Protein AF-0000000074169186 (afdb_homodimer)

Nearest PDB structures (foldseek):
  4e69-assembly1_B  TM=9.654E-01  e=2.247E-36  Oceanicola granulosus HTCC2516
  4eum-assembly1_B  TM=9.673E-01  e=2.626E-35  Oceanicola granulosus HTCC2516
  4ebu-assembly1_A-2  TM=9.643E-01  e=2.336E-35  Oceanicola granulosus HTCC2516
  4eum-assembly1_A  TM=9.643E-01  e=1.226E-32  Oceanicola granulosus HTCC2516
  3lhx-assembly1_A  TM=9.357E-01  e=3.066E-31  Shigella flexneri

Radius of gyration: 28.08 Å; Cα contacts (8 Å, |Δi|>4): 1380; chains: 2; bounding box: 49×81×64 Å

InterPro domains:
  IPR002173 Carbohydrate/purine kinase, PfkB, conserved site [PS00584] (250-263)
  IPR011611 Carbohydrate kinase PfkB [PF00294] (5-298)
  IPR029056 Ribokinase-like [G3DSA:3.40.1190.20] (4-302)
  IPR029056 Ribokinase-like [SSF53613] (4-297)
  IPR050306 PfkB Carbohydrate Kinase [PTHR43085] (6-300)

pLDDT: mean 95.96, std 4.96, range [65.12, 98.94]

Organism: Brucella melitensis biotype 1 (strain ATCC 23456 / CCUG 17765 / NCTC 10094 / 16M) (NCBI:txid224914)

Foldseek 3Di:
DEAEEFEAAWAWEWEDDDDPDTDTDIDDLSVLLLLLLCLLDDLPGAREYQFAAEPDPQSVVVCCVQVVSSYHHQLFYYDYPAHGKYKYWDDDDPDIDIDIGHLRHRRLCSQVDLVRVLRRQAPYQEYEYELNRQLSHDPVRNVSVVVSLQVRVVVNHAYEYEHPDDQVSHPHLVVSCVSSLSSLLSHQEYEYEVVRCCVRPVQPDLVSVVVVSVVSPHAWYWYHYVQAWIWTHHPNDIDTAGADAAPFDALAQLSSQLSSQLVSCVVVPHDNNVSNNLSRQLSRQCRNDPDNNDDSVSSNVRNVD/DEAEEFEAAWAWEWEDPPDPDTDTDIDDLSVLLLLLLCLLDDLPHAREYQFAAEPDPQSVVVCCVQVVSSYHHQLFYYDYPAHGKYKYWDDDDPDIDIDIGHLRHRRLCSQVDLVRVLRRQAPYQEYEYELNRQLSHPPVRNVSVVVSLQVRVVVNHAYEYEHPDDQVSHPHLVVSCVSSLSSLLSHQEYEYEVVRCCVRPVQPDLVSVVVVSVVSPHAWYWYHYVQAWIWTHHPNDTDTAGADAAPFDALAQLSSQLSSQLVSCVVVPDDNNVSNNLSRQLSRQCRNDPDNNDDSVSSNVRNVD

Structure (mmCIF, N/CA/C/O backbone):
data_AF-0000000074169186-model_v1
#
loop_
_entity.id
_entity.type
_entity.pdbx_description
1 polymer 2-dehydro-3-deoxygluconokinase
#
loop_
_atom_site.group_PDB
_atom_site.id
_atom_site.type_symbol
_atom_site.label_atom_id
_atom_site.label_alt_id
_atom_site.label_comp_id
_atom_site.label_asym_id
_atom_site.label_entity_id
_atom_site.label_seq_id
_atom_site.pdbx_PDB_ins_code
_atom_site.Cartn_x
_atom_site.Cartn_y
_atom_site.Cartn_z
_atom_site.occupancy
_atom_site.B_iso_or_equiv
_atom_site.auth_seq_id
_atom_site.auth_comp_id
_atom_site.auth_asym_id
_atom_site.auth_atom_id
_atom_site.pdbx_PDB_model_num
ATOM 1 N N . MET A 1 1 ? -15.148 -33.938 -8.234 1 65.19 1 MET A N 1
ATOM 2 C CA . MET A 1 1 ? -14.539 -32.656 -7.961 1 65.19 1 MET A CA 1
ATOM 3 C C . MET A 1 1 ? -13.242 -32.469 -8.742 1 65.19 1 MET A C 1
ATOM 5 O O . MET A 1 1 ? -12.344 -33.312 -8.648 1 65.19 1 MET A O 1
ATOM 9 N N . GLY A 1 2 ? -12.547 -32.312 -9.508 1 91.75 2 GLY A N 1
ATOM 10 C CA . GLY A 1 2 ? -11.43 -32.156 -10.414 1 91.75 2 GLY A CA 1
ATOM 11 C C . GLY A 1 2 ? -11.016 -30.703 -10.602 1 91.75 2 GLY A C 1
ATOM 12 O O . GLY A 1 2 ? -11.523 -29.828 -9.906 1 91.75 2 GLY A O 1
ATOM 13 N N . GLY A 1 3 ? -10.008 -30.547 -11.305 1 98.06 3 GLY A N 1
ATOM 14 C CA . GLY A 1 3 ? -9.617 -29.188 -11.648 1 98.06 3 GLY A CA 1
ATOM 15 C C . GLY A 1 3 ? -8.234 -28.812 -11.141 1 98.06 3 GLY A C 1
ATOM 16 O O . GLY A 1 3 ? -7.469 -29.688 -10.727 1 98.06 3 GLY A O 1
ATOM 17 N N . PHE A 1 4 ? -7.973 -27.547 -11.359 1 98.81 4 PHE A N 1
ATOM 18 C CA . PHE A 1 4 ? -6.691 -26.938 -11.016 1 98.81 4 PHE A CA 1
ATOM 19 C C . PHE A 1 4 ? -6.867 -25.844 -9.969 1 98.81 4 PHE A C 1
ATOM 21 O O . PHE A 1 4 ? -7.805 -25.062 -10.039 1 98.81 4 PHE A O 1
ATOM 28 N N . ALA A 1 5 ? -6.055 -25.859 -8.93 1 98.88 5 ALA A N 1
ATOM 29 C CA . ALA A 1 5 ? -6.047 -24.797 -7.93 1 98.88 5 ALA A CA 1
ATOM 30 C C . ALA A 1 5 ? -4.676 -24.125 -7.848 1 98.88 5 ALA A C 1
ATOM 32 O O . ALA A 1 5 ? -3.656 -24.812 -7.707 1 98.88 5 ALA A O 1
ATOM 33 N N . SER A 1 6 ? -4.641 -22.875 -8.055 1 98.94 6 SER A N 1
ATOM 34 C CA . SER A 1 6 ? -3.455 -22.062 -7.824 1 98.94 6 SER A CA 1
ATOM 35 C C . SER A 1 6 ? -3.592 -21.219 -6.555 1 98.94 6 SER A C 1
ATOM 37 O O . SER A 1 6 ? -4.617 -20.578 -6.34 1 98.94 6 SER A O 1
ATOM 39 N N . ILE A 1 7 ? -2.568 -21.219 -5.66 1 98.94 7 ILE A N 1
ATOM 40 C CA . ILE A 1 7 ? -2.695 -20.625 -4.336 1 98.94 7 ILE A CA 1
ATOM 41 C C . ILE A 1 7 ? -1.699 -19.484 -4.188 1 98.94 7 ILE A C 1
ATOM 43 O O . ILE A 1 7 ? -0.496 -19.672 -4.387 1 98.94 7 ILE A O 1
ATOM 47 N N . GLY A 1 8 ? -2.184 -18.328 -3.82 1 98.81 8 GLY A N 1
ATOM 48 C CA . GLY A 1 8 ? -1.231 -17.266 -3.555 1 98.81 8 GLY A CA 1
ATOM 49 C C . GLY A 1 8 ? -1.876 -15.891 -3.48 1 98.81 8 GLY A C 1
ATOM 50 O O . GLY A 1 8 ? -2.979 -15.75 -2.951 1 98.81 8 GLY A O 1
ATOM 51 N N . GLU A 1 9 ? -1.141 -14.875 -3.871 1 98.62 9 GLU A N 1
ATOM 52 C CA . GLU A 1 9 ? -1.568 -13.492 -3.707 1 98.62 9 GLU A CA 1
ATOM 53 C C . GLU A 1 9 ? -1.844 -12.836 -5.055 1 98.62 9 GLU A C 1
ATOM 55 O O . GLU A 1 9 ? -0.965 -12.781 -5.918 1 98.62 9 GLU A O 1
ATOM 60 N N . CYS A 1 10 ? -3.055 -12.398 -5.258 1 98.38 10 CYS A N 1
ATOM 61 C CA . CYS A 1 10 ? -3.408 -11.461 -6.312 1 98.38 10 CYS A CA 1
ATOM 62 C C . CYS A 1 10 ? -3.236 -10.023 -5.84 1 98.38 10 CYS A C 1
ATOM 64 O O . CYS A 1 10 ? -3.926 -9.578 -4.918 1 98.38 10 CYS A O 1
ATOM 66 N N . MET A 1 11 ? -2.393 -9.312 -6.426 1 98.38 11 MET A N 1
ATOM 67 C CA . MET A 1 11 ? -2.107 -7.957 -5.965 1 98.38 11 MET A CA 1
ATOM 68 C C . MET A 1 11 ? -2.652 -6.926 -6.945 1 98.38 11 MET A C 1
ATOM 70 O O . MET A 1 11 ? -2.898 -7.238 -8.109 1 98.38 11 MET A O 1
ATOM 74 N N . ILE A 1 12 ? -2.855 -5.723 -6.426 1 97.81 12 ILE A N 1
ATOM 75 C CA . ILE A 1 12 ? -3.041 -4.551 -7.277 1 97.81 12 ILE A CA 1
ATOM 76 C C . ILE A 1 12 ? -1.704 -4.148 -7.898 1 97.81 12 ILE A C 1
ATOM 78 O O . ILE A 1 12 ? -0.689 -4.066 -7.203 1 97.81 12 ILE A O 1
ATOM 82 N N . GLU A 1 13 ? -1.695 -4.027 -9.133 1 96.88 13 GLU A N 1
ATOM 83 C CA . GLU A 1 13 ? -0.505 -3.594 -9.852 1 96.88 13 GLU A CA 1
ATOM 84 C C . GLU A 1 13 ? -0.669 -2.172 -10.383 1 96.88 13 GLU A C 1
ATOM 86 O O . GLU A 1 13 ? -1.651 -1.866 -11.062 1 96.88 13 GLU A O 1
ATOM 91 N N . LEU A 1 14 ? 0.197 -1.297 -10.023 1 95.69 14 LEU A N 1
ATOM 92 C CA . LEU A 1 14 ? 0.28 0.038 -10.602 1 95.69 14 LEU A CA 1
ATOM 93 C C . LEU A 1 14 ? 1.428 0.123 -11.602 1 95.69 14 LEU A C 1
ATOM 95 O O . LEU A 1 14 ? 2.592 -0.049 -11.234 1 95.69 14 LEU A O 1
ATOM 99 N N . SER A 1 15 ? 1.073 0.377 -12.914 1 92.5 15 SER A N 1
ATOM 100 C CA . SER A 1 15 ? 2.076 0.435 -13.969 1 92.5 15 SER A CA 1
ATOM 101 C C . SER A 1 15 ? 1.81 1.597 -14.922 1 92.5 15 SER A C 1
ATOM 103 O O . SER A 1 15 ? 0.825 2.32 -14.766 1 92.5 15 SER A O 1
ATOM 105 N N . GLY A 1 16 ? 2.711 1.783 -16.016 1 78.88 16 GLY A N 1
ATOM 106 C CA . GLY A 1 16 ? 2.512 2.709 -17.125 1 78.88 16 GLY A CA 1
ATOM 107 C C . GLY A 1 16 ? 2.686 4.16 -16.719 1 78.88 16 GLY A C 1
ATOM 108 O O . GLY A 1 16 ? 2.01 5.043 -17.25 1 78.88 16 GLY A O 1
ATOM 109 N N . ASN A 1 17 ? 3.58 4.449 -15.883 1 67.12 17 ASN A N 1
ATOM 110 C CA . ASN A 1 17 ? 3.701 5.809 -15.367 1 67.12 17 ASN A CA 1
ATOM 111 C C . ASN A 1 17 ? 4.113 6.789 -16.453 1 67.12 17 ASN A C 1
ATOM 113 O O . ASN A 1 17 ? 5.203 6.672 -17.031 1 67.12 17 ASN A O 1
ATOM 117 N N . GLU A 1 18 ? 3.221 7.398 -17 1 76.44 18 GLU A N 1
ATOM 118 C CA . GLU A 1 18 ? 3.447 8.602 -17.781 1 76.44 18 GLU A CA 1
ATOM 119 C C . GLU A 1 18 ? 3.088 9.859 -16.984 1 76.44 18 GLU A C 1
ATOM 121 O O . GLU A 1 18 ? 1.909 10.188 -16.844 1 76.44 18 GLU A O 1
ATOM 126 N N . GLY A 1 19 ? 4.129 10.438 -16.406 1 82.69 19 GLY A N 1
ATOM 127 C CA . GLY A 1 19 ? 3.838 11.539 -15.508 1 82.69 19 GLY A CA 1
ATOM 128 C C . GLY A 1 19 ? 3.129 11.102 -14.242 1 82.69 19 GLY A C 1
ATOM 129 O O . GLY A 1 19 ? 3.602 10.211 -13.539 1 82.69 19 GLY A O 1
ATOM 130 N N . ASP A 1 20 ? 1.901 11.68 -14.047 1 89.81 20 ASP A N 1
ATOM 131 C CA . ASP A 1 20 ? 1.153 11.359 -12.836 1 89.81 20 ASP A CA 1
ATOM 132 C C . ASP A 1 20 ? 0.079 10.312 -13.109 1 89.81 20 ASP A C 1
ATOM 134 O O . ASP A 1 20 ? -0.679 9.938 -12.211 1 89.81 20 ASP A O 1
ATOM 138 N N . GLN A 1 21 ? 0.059 9.797 -14.328 1 91.94 21 GLN A N 1
ATOM 139 C CA . GLN A 1 21 ? -0.974 8.836 -14.695 1 91.94 21 GLN A CA 1
ATOM 140 C C . GLN A 1 21 ? -0.466 7.402 -14.562 1 91.94 21 GLN A C 1
ATOM 142 O O . GLN A 1 21 ? 0.639 7.082 -15.008 1 91.94 21 GLN A O 1
ATOM 147 N N . TRP A 1 22 ? -1.264 6.609 -13.938 1 93.94 22 TRP A N 1
ATOM 148 C CA . TRP A 1 22 ? -0.924 5.211 -13.695 1 93.94 22 TRP A CA 1
ATOM 149 C C . TRP A 1 22 ? -2.068 4.293 -14.109 1 93.94 22 TRP A C 1
ATOM 151 O O . TRP A 1 22 ? -3.234 4.691 -14.078 1 93.94 22 TRP A O 1
ATOM 161 N N . ARG A 1 23 ? -1.686 3.152 -14.516 1 93.44 23 ARG A N 1
ATOM 162 C CA . ARG A 1 23 ? -2.67 2.123 -14.828 1 93.44 23 ARG A CA 1
ATOM 163 C C . ARG A 1 23 ? -2.766 1.094 -13.711 1 93.44 23 ARG A C 1
ATOM 165 O O . ARG A 1 23 ? -1.745 0.609 -13.219 1 93.44 23 ARG A O 1
ATOM 172 N N . MET A 1 24 ? -3.984 0.845 -13.32 1 95 24 MET A N 1
ATOM 173 C CA . MET A 1 24 ? -4.211 -0.135 -12.258 1 95 24 MET A CA 1
ATOM 174 C C . MET A 1 24 ? -4.75 -1.44 -12.836 1 95 24 MET A C 1
ATOM 176 O O . MET A 1 24 ? -5.656 -1.43 -13.672 1 95 24 MET A O 1
ATOM 180 N N . GLY A 1 25 ? -4.105 -2.516 -12.477 1 95.25 25 GLY A N 1
ATOM 181 C CA . GLY A 1 25 ? -4.535 -3.863 -12.812 1 95.25 25 GLY A CA 1
ATOM 182 C C . GLY A 1 25 ? -4.27 -4.867 -11.703 1 95.25 25 GLY A C 1
ATOM 183 O O . GLY A 1 25 ? -4.105 -4.492 -10.539 1 95.25 25 GLY A O 1
ATOM 184 N N . PHE A 1 26 ? -4.402 -6.094 -12.039 1 97.44 26 PHE A N 1
ATOM 185 C CA . PHE A 1 26 ? -4.145 -7.168 -11.086 1 97.44 26 PHE A CA 1
ATOM 186 C C . PHE A 1 26 ? -3.057 -8.102 -11.602 1 97.44 26 PHE A C 1
ATOM 188 O O . PHE A 1 26 ? -2.984 -8.375 -12.805 1 97.44 26 PHE A O 1
ATOM 195 N N . ALA A 1 27 ? -2.227 -8.523 -10.727 1 96.38 27 ALA A N 1
ATOM 196 C CA . ALA A 1 27 ? -1.164 -9.461 -11.086 1 96.38 27 ALA A CA 1
ATOM 197 C C . ALA A 1 27 ? -0.656 -10.211 -9.852 1 96.38 27 ALA A C 1
ATOM 199 O O . ALA A 1 27 ? -1.083 -9.93 -8.734 1 96.38 27 ALA A O 1
ATOM 200 N N . GLY A 1 28 ? 0.253 -11.07 -10.039 1 97.69 28 GLY A N 1
ATOM 201 C CA . GLY A 1 28 ? 0.869 -11.961 -9.07 1 97.69 28 GLY A CA 1
ATOM 202 C C . GLY A 1 28 ? 1.384 -13.25 -9.688 1 97.69 28 GLY A C 1
ATOM 203 O O . GLY A 1 28 ? 0.782 -13.781 -10.625 1 97.69 28 GLY A O 1
ATOM 204 N N . ASP A 1 29 ? 2.385 -13.758 -9.039 1 98.12 29 ASP A N 1
ATOM 205 C CA . ASP A 1 29 ? 3.049 -14.891 -9.672 1 98.12 29 ASP A CA 1
ATOM 206 C C . ASP A 1 29 ? 2.08 -16.062 -9.859 1 98.12 29 ASP A C 1
ATOM 208 O O . ASP A 1 29 ? 1.93 -16.578 -10.969 1 98.12 29 ASP A O 1
ATOM 212 N N . THR A 1 30 ? 1.371 -16.438 -8.812 1 98.81 30 THR A N 1
ATOM 213 C CA . THR A 1 30 ? 0.495 -17.609 -8.891 1 98.81 30 THR A CA 1
ATOM 214 C C . THR A 1 30 ? -0.783 -17.266 -9.656 1 98.81 30 THR A C 1
ATOM 216 O O . THR A 1 30 ? -1.363 -18.141 -10.312 1 98.81 30 THR A O 1
ATOM 219 N N . LEU A 1 31 ? -1.226 -16.016 -9.586 1 98.81 31 LEU A N 1
ATOM 220 C CA . LEU A 1 31 ? -2.348 -15.594 -10.414 1 98.81 31 LEU A CA 1
ATOM 221 C C . LEU A 1 31 ? -1.993 -15.68 -11.898 1 98.81 31 LEU A C 1
ATOM 223 O O . LEU A 1 31 ? -2.799 -16.156 -12.703 1 98.81 31 LEU A O 1
ATOM 227 N N . ASN A 1 32 ? -0.82 -15.164 -12.227 1 98.62 32 ASN A N 1
ATOM 228 C CA . ASN A 1 32 ? -0.369 -15.227 -13.617 1 98.62 32 ASN A CA 1
ATOM 229 C C . ASN A 1 32 ? -0.354 -16.672 -14.133 1 98.62 32 ASN A C 1
ATOM 231 O O . ASN A 1 32 ? -0.762 -16.922 -15.266 1 98.62 32 ASN A O 1
ATOM 235 N N . THR A 1 33 ? 0.149 -17.578 -13.297 1 98.88 33 THR A N 1
ATOM 236 C CA . THR A 1 33 ? 0.147 -18.984 -13.68 1 98.88 33 THR A CA 1
ATOM 237 C C . THR A 1 33 ? -1.278 -19.484 -13.891 1 98.88 33 THR A C 1
ATOM 239 O O . THR A 1 33 ? -1.561 -20.172 -14.883 1 98.88 33 THR A O 1
ATOM 242 N N . ALA A 1 34 ? -2.191 -19.125 -12.984 1 98.88 34 ALA A N 1
ATOM 243 C CA . ALA A 1 34 ? -3.594 -19.516 -13.125 1 98.88 34 ALA A CA 1
ATOM 244 C C . ALA A 1 34 ? -4.195 -18.969 -14.406 1 98.88 34 ALA A C 1
ATOM 246 O O . ALA A 1 34 ? -5.023 -19.609 -15.047 1 98.88 34 ALA A O 1
ATOM 247 N N . TRP A 1 35 ? -3.828 -17.75 -14.773 1 98.81 35 TRP A N 1
ATOM 248 C CA . TRP A 1 35 ? -4.281 -17.094 -16 1 98.81 35 TRP A CA 1
ATOM 249 C C . TRP A 1 35 ? -3.967 -17.938 -17.219 1 98.81 35 TRP A C 1
ATOM 251 O O . TRP A 1 35 ? -4.832 -18.156 -18.078 1 98.81 35 TRP A O 1
ATOM 261 N N . TYR A 1 36 ? -2.779 -18.438 -17.281 1 98.75 36 TYR A N 1
ATOM 262 C CA . TYR A 1 36 ? -2.361 -19.219 -18.438 1 98.75 36 TYR A CA 1
ATOM 263 C C . TYR A 1 36 ? -2.914 -20.641 -18.375 1 98.75 36 TYR A C 1
ATOM 265 O O . TYR A 1 36 ? -3.219 -21.234 -19.422 1 98.75 36 TYR A O 1
ATOM 273 N N . MET A 1 37 ? -3.084 -21.219 -17.172 1 98.69 37 MET A N 1
ATOM 274 C CA . MET A 1 37 ? -3.816 -22.469 -17.047 1 98.69 37 MET A CA 1
ATOM 275 C C . MET A 1 37 ? -5.23 -22.328 -17.609 1 98.69 37 MET A C 1
ATOM 277 O O . MET A 1 37 ? -5.695 -23.203 -18.344 1 98.69 37 MET A O 1
ATOM 281 N N . ARG A 1 38 ? -5.836 -21.234 -17.203 1 98.69 38 ARG A N 1
ATOM 282 C CA . ARG A 1 38 ? -7.184 -20.969 -17.703 1 98.69 38 ARG A CA 1
ATOM 283 C C . ARG A 1 38 ? -7.188 -20.859 -19.234 1 98.69 38 ARG A C 1
ATOM 285 O O . ARG A 1 38 ? -8.062 -21.406 -19.891 1 98.69 38 ARG A O 1
ATOM 292 N N . ALA A 1 39 ? -6.219 -20.172 -19.75 1 98.38 39 ALA A N 1
ATOM 293 C CA . ALA A 1 39 ? -6.113 -19.969 -21.203 1 98.38 39 ALA A CA 1
ATOM 294 C C . ALA A 1 39 ? -5.969 -21.297 -21.938 1 98.38 39 ALA A C 1
ATOM 296 O O . ALA A 1 39 ? -6.449 -21.453 -23.062 1 98.38 39 ALA A O 1
ATOM 297 N N . LEU A 1 40 ? -5.34 -22.312 -21.297 1 98.38 40 LEU A N 1
ATOM 298 C CA . LEU A 1 40 ? -4.82 -23.438 -22.062 1 98.38 40 LEU A CA 1
ATOM 299 C C . LEU A 1 40 ? -5.559 -24.719 -21.719 1 98.38 40 LEU A C 1
ATOM 301 O O . LEU A 1 40 ? -5.191 -25.797 -22.188 1 98.38 40 LEU A O 1
ATOM 305 N N . THR A 1 41 ? -6.527 -24.594 -20.875 1 97.19 41 THR A N 1
ATOM 306 C CA . THR A 1 41 ? -7.395 -25.719 -20.562 1 97.19 41 THR A CA 1
ATOM 307 C C . THR A 1 41 ? -8.812 -25.484 -21.078 1 97.19 41 THR A C 1
ATOM 309 O O . THR A 1 41 ? -9.172 -24.344 -21.391 1 97.19 41 THR A O 1
ATOM 312 N N . ASP A 1 42 ? -9.547 -26.562 -21.172 1 95.25 42 ASP A N 1
ATOM 313 C CA . ASP A 1 42 ? -10.938 -26.453 -21.594 1 95.25 42 ASP A CA 1
ATOM 314 C C . ASP A 1 42 ? -11.727 -25.547 -20.656 1 95.25 42 ASP A C 1
ATOM 316 O O . ASP A 1 42 ? -11.523 -25.562 -19.453 1 95.25 42 ASP A O 1
ATOM 320 N N . LYS A 1 43 ? -12.656 -24.828 -21.234 1 93.94 43 LYS A N 1
ATOM 321 C CA . LYS A 1 43 ? -13.461 -23.891 -20.469 1 93.94 43 LYS A CA 1
ATOM 322 C C . LYS A 1 43 ? -14.211 -24.594 -19.328 1 93.94 43 LYS A C 1
ATOM 324 O O . LYS A 1 43 ? -14.492 -23.984 -18.297 1 93.94 43 LYS A O 1
ATOM 329 N N . SER A 1 44 ? -14.531 -25.875 -19.578 1 95.94 44 SER A N 1
ATOM 330 C CA . SER A 1 44 ? -15.305 -26.625 -18.594 1 95.94 44 SER A CA 1
ATOM 331 C C . SER A 1 44 ? -14.414 -27.141 -17.469 1 95.94 44 SER A C 1
ATOM 333 O O . SER A 1 44 ? -14.906 -27.562 -16.422 1 95.94 44 SER A O 1
ATOM 335 N N . TYR A 1 45 ? -13.094 -27.203 -17.75 1 97.62 45 TYR A N 1
ATOM 336 C CA . TYR A 1 45 ? -12.156 -27.641 -16.719 1 97.62 45 TYR A CA 1
ATOM 337 C C . TYR A 1 45 ? -12.023 -26.578 -15.625 1 97.62 45 TYR A C 1
ATOM 339 O O . TYR A 1 45 ? -11.633 -25.453 -15.906 1 97.62 45 TYR A O 1
ATOM 347 N N . PRO A 1 46 ? -12.328 -26.875 -14.336 1 98.19 46 PRO A N 1
ATOM 348 C CA . PRO A 1 46 ? -12.281 -25.859 -13.289 1 98.19 46 PRO A CA 1
ATOM 349 C C . PRO A 1 46 ? -10.859 -25.359 -13 1 98.19 46 PRO A C 1
ATOM 351 O O . PRO A 1 46 ? -9.953 -26.172 -12.789 1 98.19 46 PRO A O 1
ATOM 354 N N . VAL A 1 47 ? -10.656 -24.094 -13.133 1 98.81 47 VAL A N 1
ATOM 355 C CA . VAL A 1 47 ? -9.453 -23.391 -12.672 1 98.81 47 VAL A CA 1
ATOM 356 C C . VAL A 1 47 ? -9.812 -22.438 -11.539 1 98.81 47 VAL A C 1
ATOM 358 O O . VAL A 1 47 ? -10.586 -21.5 -11.734 1 98.81 47 VAL A O 1
ATOM 361 N N . GLU A 1 48 ? -9.273 -22.688 -10.375 1 98.69 48 GLU A N 1
ATOM 362 C CA . GLU A 1 48 ? -9.609 -21.922 -9.172 1 98.69 48 GLU A CA 1
ATOM 363 C C . GLU A 1 48 ? -8.391 -21.203 -8.617 1 98.69 48 GLU A C 1
ATOM 365 O O . GLU A 1 48 ? -7.277 -21.734 -8.641 1 98.69 48 GLU A O 1
ATOM 370 N N . TYR A 1 49 ? -8.633 -20 -8.18 1 98.88 49 TYR A N 1
ATOM 371 C CA . TYR A 1 49 ? -7.609 -19.25 -7.465 1 98.88 49 TYR A CA 1
ATOM 372 C C . TYR A 1 49 ? -7.926 -19.188 -5.977 1 98.88 49 TYR A C 1
ATOM 374 O O . TYR A 1 49 ? -9 -18.719 -5.586 1 98.88 49 TYR A O 1
ATOM 382 N N . VAL A 1 50 ? -7.039 -19.719 -5.145 1 98.88 50 VAL A N 1
ATOM 383 C CA . VAL A 1 50 ? -7.219 -19.797 -3.697 1 98.88 50 VAL A CA 1
ATOM 384 C C . VAL A 1 50 ? -6.375 -18.734 -3.016 1 98.88 50 VAL A C 1
ATOM 386 O O . VAL A 1 50 ? -5.148 -18.719 -3.145 1 98.88 50 VAL A O 1
ATOM 389 N N . THR A 1 51 ? -6.996 -17.844 -2.318 1 98.81 51 THR A N 1
ATOM 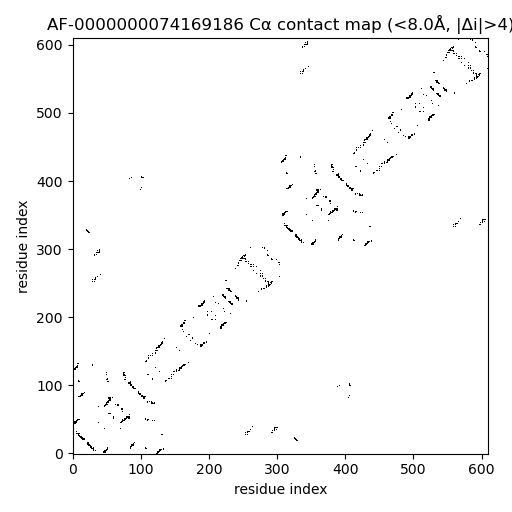390 C CA . THR A 1 51 ? -6.379 -16.703 -1.658 1 98.81 51 THR A CA 1
ATOM 391 C C . THR A 1 51 ? -7.234 -16.219 -0.49 1 98.81 51 THR A C 1
ATOM 393 O O . THR A 1 51 ? -7.789 -17.031 0.255 1 98.81 51 THR A O 1
ATOM 396 N N . ALA A 1 52 ? -7.172 -15.008 -0.116 1 98.81 52 ALA A N 1
ATOM 397 C CA . ALA A 1 52 ? -8.078 -14.297 0.781 1 98.81 52 ALA A CA 1
ATOM 398 C C . ALA A 1 52 ? -8.359 -12.883 0.275 1 98.81 52 ALA A C 1
ATOM 400 O O . ALA A 1 52 ? -7.523 -12.281 -0.4 1 98.81 52 ALA A O 1
ATOM 401 N N . PHE A 1 53 ? -9.562 -12.461 0.518 1 98.56 53 PHE A N 1
ATOM 402 C CA . PHE A 1 53 ? -10 -11.141 0.088 1 98.56 53 PHE A CA 1
ATOM 403 C C . PHE A 1 53 ? -10.445 -10.305 1.28 1 98.56 53 PHE A C 1
ATOM 405 O O . PHE A 1 53 ? -10.711 -10.844 2.357 1 98.56 53 PHE A O 1
ATOM 412 N N . GLY A 1 54 ? -10.406 -8.984 1.107 1 97.19 54 GLY A N 1
ATOM 413 C CA . GLY A 1 54 ? -11.086 -8.102 2.039 1 97.19 54 GLY A CA 1
ATOM 414 C C . GLY A 1 54 ? -12.516 -7.812 1.647 1 97.19 54 GLY A C 1
ATOM 415 O O . GLY A 1 54 ? -13.055 -8.422 0.719 1 97.19 54 GLY A O 1
ATOM 416 N N . GLU A 1 55 ? -13.148 -6.914 2.412 1 94.75 55 GLU A N 1
ATOM 417 C CA . GLU A 1 55 ? -14.516 -6.5 2.127 1 94.75 55 GLU A CA 1
ATOM 418 C C . GLU A 1 55 ? -14.547 -5.203 1.322 1 94.75 55 GLU A C 1
ATOM 420 O O . GLU A 1 55 ? -15.617 -4.742 0.917 1 94.75 55 GLU A O 1
ATOM 425 N N . ASP A 1 56 ? -13.406 -4.707 1.02 1 93.19 56 ASP A N 1
ATOM 426 C CA . ASP A 1 56 ? -13.305 -3.4 0.375 1 93.19 56 ASP A CA 1
ATOM 427 C C . ASP A 1 56 ? -13.578 -3.508 -1.125 1 93.19 56 ASP A C 1
ATOM 429 O O . ASP A 1 56 ? -13.711 -4.609 -1.66 1 93.19 56 ASP A O 1
ATOM 433 N N . SER A 1 57 ? -13.609 -2.357 -1.775 1 92.69 57 SER A N 1
ATOM 434 C CA . SER A 1 57 ? -13.961 -2.277 -3.189 1 92.69 57 SER A CA 1
ATOM 435 C C . SER A 1 57 ? -12.891 -2.934 -4.059 1 92.69 57 SER A C 1
ATOM 437 O O . SER A 1 57 ? -13.203 -3.523 -5.098 1 92.69 57 SER A O 1
ATOM 439 N N . PHE A 1 58 ? -11.609 -2.814 -3.688 1 95.69 58 PHE A N 1
ATOM 440 C CA . PHE A 1 58 ? -10.547 -3.426 -4.473 1 95.69 58 PHE A CA 1
ATOM 441 C C . PHE A 1 58 ? -10.641 -4.945 -4.426 1 95.69 58 PHE A C 1
ATOM 443 O O . PHE A 1 58 ? -10.367 -5.621 -5.422 1 95.69 58 PHE A O 1
ATOM 450 N N . SER A 1 59 ? -10.953 -5.469 -3.283 1 97.38 59 SER A N 1
ATOM 451 C CA . SER A 1 59 ? -11.188 -6.902 -3.15 1 97.38 59 SER A CA 1
ATOM 452 C C . SER A 1 59 ? -12.344 -7.355 -4.031 1 97.38 59 SER A C 1
ATOM 454 O O . SER A 1 59 ? -12.273 -8.414 -4.664 1 97.38 59 SER A O 1
ATOM 456 N N . GLN A 1 60 ? -13.383 -6.566 -4.027 1 95.75 60 GLN A N 1
ATOM 457 C CA . GLN A 1 60 ? -14.508 -6.883 -4.891 1 95.75 60 GLN A CA 1
ATOM 458 C C . GLN A 1 60 ? -14.102 -6.867 -6.363 1 95.75 60 GLN A C 1
ATOM 460 O O . GLN A 1 60 ? -14.492 -7.742 -7.133 1 95.75 60 GLN A O 1
ATOM 465 N N . LYS A 1 61 ? -13.367 -5.875 -6.742 1 95.38 61 LYS A N 1
ATOM 466 C CA . LYS A 1 61 ? -12.875 -5.785 -8.117 1 95.38 61 LYS A CA 1
ATOM 467 C C . LYS A 1 61 ? -12.016 -6.992 -8.469 1 95.38 61 LYS A C 1
ATOM 469 O O . LYS A 1 61 ? -12.055 -7.477 -9.602 1 95.38 61 LYS A O 1
ATOM 474 N N . GLN A 1 62 ? -11.203 -7.477 -7.523 1 97.62 62 GLN A N 1
ATOM 475 C CA . GLN A 1 62 ? -10.398 -8.672 -7.746 1 97.62 62 GLN A CA 1
ATOM 476 C C . GLN A 1 62 ? -11.281 -9.883 -8.039 1 97.62 62 GLN A C 1
ATOM 478 O O . GLN A 1 62 ? -11 -10.648 -8.961 1 97.62 62 GLN A O 1
ATOM 483 N N . ARG A 1 63 ? -12.258 -10.031 -7.203 1 98.38 63 ARG A N 1
ATOM 484 C CA . ARG A 1 63 ? -13.156 -11.172 -7.379 1 98.38 63 ARG A CA 1
ATOM 485 C C . ARG A 1 63 ? -13.852 -11.117 -8.734 1 98.38 63 ARG A C 1
ATOM 487 O O . ARG A 1 63 ? -13.945 -12.125 -9.43 1 98.38 63 ARG A O 1
ATOM 494 N N . VAL A 1 64 ? -14.328 -9.914 -9.102 1 97.75 64 VAL A N 1
ATOM 495 C CA . VAL A 1 64 ? -14.984 -9.734 -10.391 1 97.75 64 VAL A CA 1
ATOM 496 C C . VAL A 1 64 ? -14 -10.016 -11.523 1 97.75 64 VAL A C 1
ATOM 498 O O . VAL A 1 64 ? -14.352 -10.672 -12.508 1 97.75 64 VAL A O 1
ATOM 501 N N . PHE A 1 65 ? -12.82 -9.531 -11.383 1 98 65 PHE A N 1
ATOM 502 C CA . PHE A 1 65 ? -11.773 -9.766 -12.375 1 98 65 PHE A CA 1
ATOM 503 C C . PHE A 1 65 ? -11.555 -11.258 -12.586 1 98 65 PHE A C 1
ATOM 505 O O . PHE A 1 65 ? -11.531 -11.734 -13.719 1 98 65 PHE A O 1
ATOM 512 N N . LEU A 1 66 ? -11.398 -12 -11.516 1 98.56 66 LEU A N 1
ATOM 513 C CA . LEU A 1 66 ? -11.156 -13.43 -11.602 1 98.56 66 LEU A CA 1
ATOM 514 C C . LEU A 1 66 ? -12.328 -14.141 -12.266 1 98.56 66 LEU A C 1
ATOM 516 O O . LEU A 1 66 ? -12.156 -14.797 -13.297 1 98.56 66 LEU A O 1
ATOM 520 N N . THR A 1 67 ? -13.469 -13.898 -11.758 1 98.19 67 THR A N 1
ATOM 521 C CA . THR A 1 67 ? -14.633 -14.656 -12.203 1 98.19 67 THR A CA 1
ATOM 522 C C . THR A 1 67 ? -15 -14.289 -13.641 1 98.19 67 THR A C 1
ATOM 524 O O . THR A 1 67 ? -15.438 -15.141 -14.414 1 98.19 67 THR A O 1
ATOM 527 N N . SER A 1 68 ? -14.812 -13.031 -14.023 1 98.06 68 SER A N 1
ATOM 528 C CA . SER A 1 68 ? -15.125 -12.594 -15.375 1 98.06 68 SER A CA 1
ATOM 529 C C . SER A 1 68 ? -14.156 -13.195 -16.391 1 98.06 68 SER A C 1
ATOM 531 O O . SER A 1 68 ? -14.438 -13.211 -17.594 1 98.06 68 SER A O 1
ATOM 533 N N . ASN A 1 69 ? -13.062 -13.695 -15.898 1 97.94 69 ASN A N 1
ATOM 534 C CA . ASN A 1 69 ? -12.078 -14.305 -16.797 1 97.94 69 ASN A CA 1
ATOM 535 C C . ASN A 1 69 ? -12.039 -15.82 -16.641 1 97.94 69 ASN A C 1
ATOM 537 O O . ASN A 1 69 ? -11.07 -16.469 -17.031 1 97.94 69 ASN A O 1
ATOM 541 N N . GLY A 1 70 ? -13.023 -16.359 -16.031 1 98.31 70 GLY A N 1
ATOM 542 C CA . GLY A 1 70 ? -13.188 -17.797 -15.977 1 98.31 70 GLY A CA 1
ATOM 543 C C . GLY A 1 70 ? -12.344 -18.453 -14.898 1 98.31 70 GLY A C 1
ATOM 544 O O . GLY A 1 70 ? -12.102 -19.656 -14.938 1 98.31 70 GLY A O 1
ATOM 545 N N . ILE A 1 71 ? -11.867 -17.703 -13.992 1 98.75 71 ILE A N 1
ATOM 546 C CA . ILE A 1 71 ? -11.109 -18.219 -12.867 1 98.75 71 ILE A CA 1
ATOM 547 C C . ILE A 1 71 ? -11.938 -18.109 -11.586 1 98.75 71 ILE A C 1
ATOM 549 O O . ILE A 1 71 ? -12.336 -17.016 -11.195 1 98.75 71 ILE A O 1
ATOM 553 N N . GLY A 1 72 ? -12.219 -19.25 -10.969 1 98.5 72 GLY A N 1
ATOM 554 C CA . GLY A 1 72 ? -13.008 -19.25 -9.742 1 98.5 72 GLY A CA 1
ATOM 555 C C . GLY A 1 72 ? -12.227 -18.766 -8.539 1 98.5 72 GLY A C 1
ATOM 556 O O . GLY A 1 72 ? -11 -18.641 -8.594 1 98.5 72 GLY A O 1
ATOM 557 N N . ILE A 1 73 ? -12.898 -18.531 -7.43 1 98.62 73 ILE A N 1
ATOM 558 C CA . ILE A 1 73 ? -12.25 -18.031 -6.223 1 98.62 73 ILE A CA 1
ATOM 559 C C . ILE A 1 73 ? -12.328 -19.078 -5.121 1 98.62 73 ILE A C 1
ATOM 561 O O . ILE A 1 73 ? -12.016 -18.797 -3.959 1 98.62 73 ILE A O 1
ATOM 565 N N . ALA A 1 74 ? -12.805 -20.297 -5.465 1 98.19 74 ALA A N 1
ATOM 566 C CA . ALA A 1 74 ? -12.938 -21.391 -4.512 1 98.19 74 ALA A CA 1
ATOM 567 C C . ALA A 1 74 ? -13.672 -20.953 -3.252 1 98.19 74 ALA A C 1
ATOM 569 O O . ALA A 1 74 ? -14.719 -20.312 -3.334 1 98.19 74 ALA A O 1
ATOM 570 N N . HIS A 1 75 ? -13.203 -21.391 -2.074 1 98.44 75 HIS A N 1
ATOM 571 C CA . HIS A 1 75 ? -13.781 -21 -0.792 1 98.44 75 HIS A CA 1
ATOM 572 C C . HIS A 1 75 ? -12.867 -20.016 -0.06 1 98.44 75 HIS A C 1
ATOM 574 O O . HIS A 1 75 ? -12.711 -20.109 1.16 1 98.44 75 HIS A O 1
ATOM 580 N N . SER A 1 76 ? -12.234 -19.125 -0.841 1 98.62 76 SER A N 1
ATOM 581 C CA . SER A 1 76 ? -11.336 -18.125 -0.272 1 98.62 76 SER A CA 1
ATOM 582 C C . SER A 1 76 ? -12.047 -17.266 0.756 1 98.62 76 SER A C 1
ATOM 584 O O . SER A 1 76 ? -13.141 -16.75 0.492 1 98.62 76 SER A O 1
ATOM 586 N N . PRO A 1 77 ? -11.43 -17.062 1.9 1 98.31 77 PRO A N 1
ATOM 587 C CA . PRO A 1 77 ? -12.086 -16.266 2.932 1 98.31 77 PRO A CA 1
ATOM 588 C C . PRO A 1 77 ? -12.141 -14.773 2.57 1 98.31 77 PRO A C 1
ATOM 590 O O . PRO A 1 77 ? -11.297 -14.289 1.818 1 98.31 77 PRO A O 1
ATOM 593 N N . VAL A 1 78 ? -13.195 -14.148 3.027 1 98 78 VAL A N 1
ATOM 594 C CA . VAL A 1 78 ? -13.344 -12.695 2.99 1 98 78 VAL A CA 1
ATOM 595 C C . VAL A 1 78 ? -13.219 -12.125 4.402 1 98 78 VAL A C 1
ATOM 597 O O . VAL A 1 78 ? -14.047 -12.422 5.27 1 98 78 VAL A O 1
ATOM 600 N N . ILE A 1 79 ? -12.234 -11.359 4.637 1 97.31 79 ILE A N 1
ATOM 601 C CA . ILE A 1 79 ? -11.875 -10.938 5.988 1 97.31 79 ILE A CA 1
ATOM 602 C C . ILE A 1 79 ? -12.039 -9.43 6.117 1 97.31 79 ILE A C 1
ATOM 604 O O . ILE A 1 79 ? -11.398 -8.664 5.391 1 97.31 79 ILE A O 1
ATOM 608 N N . GLY A 1 80 ? -12.836 -8.984 7.055 1 94.19 80 GLY A N 1
ATOM 609 C CA . GLY A 1 80 ? -13.094 -7.57 7.285 1 94.19 80 GLY A CA 1
ATOM 610 C C . GLY A 1 80 ? -11.844 -6.801 7.691 1 94.19 80 GLY A C 1
ATOM 611 O O . GLY A 1 80 ? -11.031 -7.301 8.469 1 94.19 80 GLY A O 1
ATOM 612 N N . GLY A 1 81 ? -11.695 -5.52 7.133 1 91.62 81 GLY A N 1
ATOM 613 C CA . GLY A 1 81 ? -10.617 -4.633 7.539 1 91.62 81 GLY A CA 1
ATOM 614 C C . GLY A 1 81 ? -9.344 -4.824 6.734 1 91.62 81 GLY A C 1
ATOM 615 O O . GLY A 1 81 ? -8.398 -4.047 6.859 1 91.62 81 GLY A O 1
ATOM 616 N N . LEU A 1 82 ? -9.297 -5.84 5.922 1 94.81 82 LEU A N 1
ATOM 617 C CA . LEU A 1 82 ? -8.102 -6.102 5.129 1 94.81 82 LEU A CA 1
ATOM 618 C C . LEU A 1 82 ? -8.336 -5.758 3.664 1 94.81 82 LEU A C 1
ATOM 620 O O . LEU A 1 82 ? -9.477 -5.59 3.232 1 94.81 82 LEU A O 1
ATOM 624 N N . HIS A 1 83 ? -7.223 -5.574 2.924 1 96.5 83 HIS A N 1
ATOM 625 C CA . HIS A 1 83 ? -7.25 -5.207 1.514 1 96.5 83 HIS A CA 1
ATOM 626 C C . HIS A 1 83 ? -6.168 -5.938 0.73 1 96.5 83 HIS A C 1
ATOM 628 O O . HIS A 1 83 ? -5.258 -6.527 1.321 1 96.5 83 HIS A O 1
ATOM 634 N N . PRO A 1 84 ? -6.277 -5.926 -0.61 1 98.19 84 PRO A N 1
ATOM 635 C CA . PRO A 1 84 ? -5.203 -6.531 -1.397 1 98.19 84 PRO A CA 1
ATOM 636 C C . PRO A 1 84 ? -3.867 -5.812 -1.223 1 98.19 84 PRO A C 1
ATOM 638 O O . PRO A 1 84 ? -3.842 -4.605 -0.956 1 98.19 84 PRO A O 1
ATOM 641 N N . GLY A 1 85 ? -2.781 -6.617 -1.252 1 98.19 85 GLY A N 1
ATOM 642 C CA . GLY A 1 85 ? -1.497 -5.957 -1.415 1 98.19 85 GLY A CA 1
ATOM 643 C C . GLY A 1 85 ? -1.385 -5.184 -2.715 1 98.19 85 GLY A C 1
ATOM 644 O O . GLY A 1 85 ? -2.129 -5.441 -3.664 1 98.19 85 GLY A O 1
ATOM 645 N N . LEU A 1 86 ? -0.467 -4.25 -2.736 1 97.94 86 LEU A N 1
ATOM 646 C CA . LEU A 1 86 ? -0.257 -3.367 -3.879 1 97.94 86 LEU A CA 1
ATOM 647 C C . LEU A 1 86 ? 1.228 -3.248 -4.207 1 97.94 86 LEU A C 1
ATOM 649 O O . LEU A 1 86 ? 2.07 -3.242 -3.307 1 97.94 86 LEU A O 1
ATOM 653 N N . TYR A 1 87 ? 1.55 -3.295 -5.469 1 96.69 87 TYR A N 1
ATOM 654 C CA . TYR A 1 87 ? 2.908 -2.924 -5.852 1 96.69 87 TYR A CA 1
ATOM 655 C C . TYR A 1 87 ? 2.9 -1.994 -7.059 1 96.69 87 TYR A C 1
ATOM 657 O O . TYR A 1 87 ? 1.947 -1.99 -7.844 1 96.69 87 TYR A O 1
ATOM 665 N N . ALA A 1 88 ? 3.891 -1.179 -7.195 1 95.38 88 ALA A N 1
ATOM 666 C CA . ALA A 1 88 ? 4.066 -0.225 -8.289 1 95.38 88 ALA A CA 1
ATOM 667 C C . ALA A 1 88 ? 5.355 -0.499 -9.055 1 95.38 88 ALA A C 1
ATOM 669 O O . ALA A 1 88 ? 6.383 -0.828 -8.453 1 95.38 88 ALA A O 1
ATOM 670 N N . ILE A 1 89 ? 5.277 -0.364 -10.305 1 92.56 89 ILE A N 1
ATOM 671 C CA . ILE A 1 89 ? 6.426 -0.549 -11.18 1 92.56 89 ILE A CA 1
ATOM 672 C C . ILE A 1 89 ? 6.938 0.81 -11.656 1 92.56 89 ILE A C 1
ATOM 674 O O . ILE A 1 89 ? 6.188 1.598 -12.234 1 92.56 89 ILE A O 1
ATOM 678 N N . THR A 1 90 ? 8.07 1.125 -11.328 1 89.19 90 THR A N 1
ATOM 679 C CA . THR A 1 90 ? 8.695 2.34 -11.836 1 89.19 90 THR A CA 1
ATOM 680 C C . THR A 1 90 ? 9.805 2.004 -12.82 1 89.19 90 THR A C 1
ATOM 682 O O . THR A 1 90 ? 10.492 0.987 -12.68 1 89.19 90 THR A O 1
ATOM 685 N N . LEU A 1 91 ? 9.93 2.844 -13.844 1 83.12 91 LEU A N 1
ATOM 686 C CA . LEU A 1 91 ? 10.938 2.654 -14.883 1 83.12 91 LEU A CA 1
ATOM 687 C C . LEU A 1 91 ? 11.992 3.752 -14.82 1 83.12 91 LEU A C 1
ATOM 689 O O . LEU A 1 91 ? 11.664 4.934 -14.672 1 83.12 91 LEU A O 1
ATOM 693 N N . ASP A 1 92 ? 13.203 3.365 -14.625 1 80.31 92 ASP A N 1
ATOM 694 C CA . ASP A 1 92 ? 14.352 4.238 -14.836 1 80.31 92 ASP A CA 1
ATOM 695 C C . ASP A 1 92 ? 15.164 3.801 -16.062 1 80.31 92 ASP A C 1
ATOM 697 O O . ASP A 1 92 ? 16.062 2.963 -15.945 1 80.31 92 ASP A O 1
ATOM 701 N N . GLY A 1 93 ? 14.953 4.406 -17.156 1 74.38 93 GLY A N 1
ATOM 702 C CA . GLY A 1 93 ? 15.492 3.846 -18.391 1 74.38 93 GLY A CA 1
ATOM 703 C C . GLY A 1 93 ? 14.992 2.443 -18.672 1 74.38 93 GLY A C 1
ATOM 704 O O . GLY A 1 93 ? 13.781 2.223 -18.781 1 74.38 93 GLY A O 1
ATOM 705 N N . ALA A 1 94 ? 15.898 1.529 -18.828 1 69.44 94 ALA A N 1
ATOM 706 C CA . ALA A 1 94 ? 15.523 0.145 -19.109 1 69.44 94 ALA A CA 1
ATOM 707 C C . ALA A 1 94 ? 15.391 -0.66 -17.812 1 69.44 94 ALA A C 1
ATOM 709 O O . ALA A 1 94 ? 14.914 -1.798 -17.844 1 69.44 94 ALA A O 1
ATOM 710 N N . GLU A 1 95 ? 15.672 0.003 -16.734 1 79.81 95 GLU A N 1
ATOM 711 C CA . GLU A 1 95 ? 15.664 -0.706 -15.461 1 79.81 95 GLU A CA 1
ATOM 712 C C . GLU A 1 95 ? 14.32 -0.561 -14.758 1 79.81 95 GLU A C 1
ATOM 714 O O . GLU A 1 95 ? 13.797 0.549 -14.625 1 79.81 95 GLU A O 1
ATOM 719 N N . ARG A 1 96 ? 13.766 -1.688 -14.422 1 83.69 96 ARG A N 1
ATOM 720 C CA . ARG A 1 96 ? 12.5 -1.731 -13.703 1 83.69 96 ARG A CA 1
ATOM 721 C C . ARG A 1 96 ? 12.727 -1.925 -12.203 1 83.69 96 ARG A C 1
ATOM 723 O O . ARG A 1 96 ? 13.656 -2.627 -11.805 1 83.69 96 ARG A O 1
ATOM 730 N N . SER A 1 97 ? 11.969 -1.182 -11.406 1 88.25 97 SER A N 1
ATOM 731 C CA . SER A 1 97 ? 11.969 -1.355 -9.961 1 88.25 97 SER A CA 1
ATOM 732 C C . SER A 1 97 ? 10.555 -1.562 -9.43 1 88.25 97 SER A C 1
ATOM 734 O O . SER A 1 97 ? 9.586 -1.073 -10.016 1 88.25 97 SER A O 1
ATOM 736 N N . PHE A 1 98 ? 10.516 -2.352 -8.383 1 90.75 98 PHE A N 1
ATOM 737 C CA . PHE A 1 98 ? 9.227 -2.668 -7.777 1 90.75 98 PHE A CA 1
ATOM 738 C C . PHE A 1 98 ? 9.164 -2.16 -6.34 1 90.75 98 PHE A C 1
ATOM 740 O O . PHE A 1 98 ? 10.125 -2.301 -5.586 1 90.75 98 PHE A O 1
ATOM 747 N N . THR A 1 99 ? 8.094 -1.483 -6.035 1 94.38 99 THR A N 1
ATOM 748 C CA . THR A 1 99 ? 7.801 -1.09 -4.66 1 94.38 99 THR A CA 1
ATOM 749 C C . THR A 1 99 ? 6.52 -1.764 -4.172 1 94.38 99 THR A C 1
ATOM 751 O O . THR A 1 99 ? 5.504 -1.762 -4.867 1 94.38 99 THR A O 1
ATOM 754 N N . TYR A 1 100 ? 6.598 -2.303 -2.953 1 95.69 100 TYR A N 1
ATOM 755 C CA . TYR A 1 100 ? 5.5 -3.143 -2.486 1 95.69 100 TYR A CA 1
ATOM 756 C C . TYR A 1 100 ? 4.855 -2.555 -1.236 1 95.69 100 TYR A C 1
ATOM 758 O O . TYR A 1 100 ? 5.551 -2.047 -0.354 1 95.69 100 TYR A O 1
ATOM 766 N N . TRP A 1 101 ? 3.582 -2.533 -1.183 1 96.81 101 TRP A N 1
ATOM 767 C CA . TRP A 1 101 ? 2.752 -2.297 -0.006 1 96.81 101 TRP A CA 1
ATOM 768 C C . TRP A 1 101 ? 1.851 -3.496 0.274 1 96.81 101 TRP A C 1
ATOM 770 O O . TRP A 1 101 ? 0.716 -3.553 -0.205 1 96.81 101 TRP A O 1
ATOM 780 N N . ARG A 1 102 ? 2.334 -4.391 1.111 1 95.19 102 ARG A N 1
ATOM 781 C CA . ARG A 1 102 ? 1.555 -5.621 1.194 1 95.19 102 ARG A CA 1
ATOM 782 C C . ARG A 1 102 ? 1.686 -6.262 2.574 1 95.19 102 ARG A C 1
ATOM 784 O O . ARG A 1 102 ? 1.285 -7.41 2.771 1 95.19 102 ARG A O 1
ATOM 791 N N . SER A 1 103 ? 2.184 -5.516 3.553 1 92 103 SER A N 1
ATOM 792 C CA . SER A 1 103 ? 2.49 -6.098 4.855 1 92 103 SER A CA 1
ATOM 793 C C . SER A 1 103 ? 1.224 -6.582 5.555 1 92 103 SER A C 1
ATOM 795 O O . SER A 1 103 ? 1.271 -7.516 6.359 1 92 103 SER A O 1
ATOM 797 N N . ASN A 1 104 ? 0.103 -5.977 5.215 1 92.19 104 ASN A N 1
ATOM 798 C CA . ASN A 1 104 ? -1.152 -6.359 5.848 1 92.19 104 ASN A CA 1
ATOM 799 C C . ASN A 1 104 ? -2.18 -6.832 4.824 1 92.19 104 ASN A C 1
ATOM 801 O O . ASN A 1 104 ? -3.383 -6.637 5.008 1 92.19 104 ASN A O 1
ATOM 805 N N . ALA A 1 105 ? -1.681 -7.406 3.803 1 97.56 105 ALA A N 1
ATOM 806 C CA . ALA A 1 105 ? -2.557 -7.875 2.73 1 97.56 105 ALA A CA 1
ATOM 807 C C . ALA A 1 105 ? -3.445 -9.016 3.207 1 97.56 105 ALA A C 1
ATOM 809 O O . ALA A 1 105 ? -3.01 -9.867 3.988 1 97.56 105 ALA A O 1
ATOM 810 N N . ALA A 1 106 ? -4.68 -9.078 2.684 1 98.38 106 ALA A N 1
ATOM 811 C CA . ALA A 1 106 ? -5.629 -10.141 3.012 1 98.38 106 ALA A CA 1
ATOM 812 C C . ALA A 1 106 ? -5.047 -11.516 2.693 1 98.38 106 ALA A C 1
ATOM 814 O O . ALA A 1 106 ? -5.254 -12.469 3.441 1 98.38 106 ALA A O 1
ATOM 815 N N . ALA A 1 107 ? -4.293 -11.617 1.634 1 98.69 107 ALA A N 1
ATOM 816 C CA . ALA A 1 107 ? -3.77 -12.883 1.133 1 98.69 107 ALA A CA 1
ATOM 817 C C . ALA A 1 107 ? -2.893 -13.57 2.18 1 98.69 107 ALA A C 1
ATOM 819 O O . ALA A 1 107 ? -2.705 -14.789 2.143 1 98.69 107 ALA A O 1
ATOM 820 N N . ARG A 1 108 ? -2.307 -12.805 3.125 1 98.38 108 ARG A N 1
ATOM 821 C CA . ARG A 1 108 ? -1.446 -13.375 4.156 1 98.38 108 ARG A CA 1
ATOM 822 C C . ARG A 1 108 ? -2.232 -14.305 5.07 1 98.38 108 ARG A C 1
ATOM 824 O O . ARG A 1 108 ? -1.646 -15.094 5.816 1 98.38 108 ARG A O 1
ATOM 831 N N . ARG A 1 109 ? -3.547 -14.25 4.988 1 98.31 109 ARG A N 1
ATOM 832 C CA . ARG A 1 109 ? -4.422 -15.055 5.836 1 98.31 109 ARG A CA 1
ATOM 833 C C . ARG A 1 109 ? -5.203 -16.062 5.008 1 98.31 109 ARG A C 1
ATOM 835 O O . ARG A 1 109 ? -6.285 -16.5 5.41 1 98.31 109 ARG A O 1
ATOM 842 N N . LEU A 1 110 ? -4.668 -16.406 3.867 1 98.5 110 LEU A N 1
ATOM 843 C CA . LEU A 1 110 ? -5.391 -17.312 2.973 1 98.5 110 LEU A CA 1
ATOM 844 C C . LEU A 1 110 ? -5.555 -18.688 3.602 1 98.5 110 LEU A C 1
ATOM 846 O O . LEU A 1 110 ? -6.402 -19.469 3.174 1 98.5 110 LEU A O 1
ATOM 850 N N . ALA A 1 111 ? -4.754 -19.047 4.629 1 98.38 111 ALA A N 1
ATOM 851 C CA . ALA A 1 111 ? -4.828 -20.344 5.285 1 98.38 111 ALA A CA 1
ATOM 852 C C . ALA A 1 111 ? -5.371 -20.219 6.707 1 98.38 111 ALA A C 1
ATOM 854 O O . ALA A 1 111 ? -5.152 -21.094 7.543 1 98.38 111 ALA A O 1
ATOM 855 N N . CYS A 1 112 ? -5.996 -19.078 7.047 1 97.38 112 CYS A N 1
ATOM 856 C CA . CYS A 1 112 ? -6.461 -18.828 8.406 1 97.38 112 CYS A CA 1
ATOM 857 C C . CYS A 1 112 ? -7.664 -19.703 8.742 1 97.38 112 CYS A C 1
ATOM 859 O O . CYS A 1 112 ? -7.934 -19.953 9.922 1 97.38 112 CYS A O 1
ATOM 861 N N . ASP A 1 113 ? -8.438 -20.109 7.777 1 97.56 113 ASP A N 1
ATOM 862 C CA . ASP A 1 113 ? -9.602 -20.984 7.918 1 97.56 113 ASP A CA 1
ATOM 863 C C . ASP A 1 113 ? -9.328 -22.359 7.328 1 97.56 113 ASP A C 1
ATOM 865 O O . ASP A 1 113 ? -9.453 -22.562 6.121 1 97.56 113 ASP A O 1
ATOM 869 N N . ARG A 1 114 ? -9.023 -23.328 8.211 1 97.94 114 ARG A N 1
ATOM 870 C CA . ARG A 1 114 ? -8.648 -24.672 7.781 1 97.94 114 ARG A CA 1
ATOM 871 C C . ARG A 1 114 ? -9.742 -25.297 6.926 1 97.94 114 ARG A C 1
ATOM 873 O O . ARG A 1 114 ? -9.461 -25.875 5.879 1 97.94 114 ARG A O 1
ATOM 880 N N . ASP A 1 115 ? -10.977 -25.172 7.391 1 98.25 115 ASP A N 1
ATOM 881 C CA . ASP A 1 115 ? -12.102 -25.797 6.684 1 98.25 115 ASP A CA 1
ATOM 882 C C . ASP A 1 115 ? -12.242 -25.219 5.273 1 98.25 115 ASP A C 1
ATOM 884 O O . ASP A 1 115 ? -12.453 -25.953 4.312 1 98.25 115 ASP A O 1
ATOM 888 N N . ALA A 1 116 ? -12.125 -23.938 5.168 1 98.25 116 ALA A N 1
ATOM 889 C CA . ALA A 1 116 ? -12.242 -23.266 3.869 1 98.25 116 ALA A CA 1
ATOM 890 C C . ALA A 1 116 ? -11.125 -23.719 2.93 1 98.25 116 ALA A C 1
ATOM 892 O O . ALA A 1 116 ? -11.359 -23.938 1.741 1 98.25 116 ALA A O 1
ATOM 893 N N . LEU A 1 117 ? -9.938 -23.781 3.469 1 98.62 117 LEU A N 1
ATOM 894 C CA . LEU A 1 117 ? -8.797 -24.188 2.656 1 98.62 117 LEU A CA 1
ATOM 895 C C . LEU A 1 117 ? -8.953 -25.641 2.199 1 98.62 117 LEU A C 1
ATOM 897 O O . LEU A 1 117 ? -8.688 -25.953 1.038 1 98.62 117 LEU A O 1
ATOM 901 N N . GLU A 1 118 ? -9.367 -26.5 3.09 1 98.31 118 GLU A N 1
ATOM 902 C CA . GLU A 1 118 ? -9.594 -27.891 2.744 1 98.31 118 GLU A CA 1
ATOM 903 C C . GLU A 1 118 ? -10.641 -28.031 1.644 1 98.31 118 GLU A C 1
ATOM 905 O O . GLU A 1 118 ? -10.453 -28.797 0.691 1 98.31 118 GLU A O 1
ATOM 910 N N . LYS A 1 119 ? -11.695 -27.328 1.795 1 98.19 119 LYS A N 1
ATOM 911 C CA . LYS A 1 119 ? -12.766 -27.375 0.797 1 98.19 119 LYS A CA 1
ATOM 912 C C . LYS A 1 119 ? -12.273 -26.844 -0.552 1 98.19 119 LYS A C 1
ATOM 914 O O . LYS A 1 119 ? -12.727 -27.312 -1.603 1 98.19 119 LYS A O 1
ATOM 919 N N . SER A 1 120 ? -11.383 -25.906 -0.549 1 98.56 120 SER A N 1
ATOM 920 C CA . SER A 1 120 ? -10.859 -25.281 -1.766 1 98.56 120 SER A CA 1
ATOM 921 C C . SER A 1 120 ? -9.953 -26.25 -2.525 1 98.56 120 SER A C 1
ATOM 923 O O . SER A 1 120 ? -9.852 -26.172 -3.752 1 98.56 120 SER A O 1
ATOM 925 N N . LEU A 1 121 ? -9.258 -27.172 -1.816 1 98.69 121 LEU A N 1
ATOM 926 C CA . LEU A 1 121 ? -8.156 -27.891 -2.426 1 98.69 121 LEU A CA 1
ATOM 927 C C . LEU A 1 121 ? -8.508 -29.375 -2.594 1 98.69 121 LEU A C 1
ATOM 929 O O . LEU A 1 121 ? -7.941 -30.047 -3.455 1 98.69 121 LEU A O 1
ATOM 933 N N . ALA A 1 122 ? -9.43 -29.859 -1.8 1 97.31 122 ALA A N 1
ATOM 934 C CA . ALA A 1 122 ? -9.75 -31.297 -1.794 1 97.31 122 ALA A CA 1
ATOM 935 C C . ALA A 1 122 ? -10.242 -31.75 -3.164 1 97.31 122 ALA A C 1
ATOM 937 O O . ALA A 1 122 ? -11.125 -31.109 -3.756 1 97.31 122 ALA A O 1
ATOM 938 N N . GLY A 1 123 ? -9.664 -32.844 -3.645 1 97.44 123 GLY A N 1
ATOM 939 C CA . GLY A 1 123 ? -10.148 -33.5 -4.848 1 97.44 123 GLY A CA 1
ATOM 940 C C . GLY A 1 123 ? -9.609 -32.875 -6.125 1 97.44 123 GLY A C 1
ATOM 941 O O . GLY A 1 123 ? -9.938 -33.312 -7.223 1 97.44 123 GLY A O 1
ATOM 942 N N . ARG A 1 124 ? -8.781 -31.875 -6.035 1 98.44 124 ARG A N 1
ATOM 943 C CA . ARG A 1 124 ? -8.203 -31.25 -7.223 1 98.44 124 ARG A CA 1
ATOM 944 C C . ARG A 1 124 ? -7.25 -32.219 -7.934 1 98.44 124 ARG A C 1
ATOM 946 O O . ARG A 1 124 ? -6.57 -33 -7.289 1 98.44 124 ARG A O 1
ATOM 953 N N . ASP A 1 125 ? -7.242 -32.094 -9.305 1 98.56 125 ASP A N 1
ATOM 954 C CA . ASP A 1 125 ? -6.277 -32.875 -10.078 1 98.56 125 ASP A CA 1
ATOM 955 C C . ASP A 1 125 ? -4.852 -32.375 -9.812 1 98.56 125 ASP A C 1
ATOM 957 O O . ASP A 1 125 ? -3.926 -33.188 -9.727 1 98.56 125 ASP A O 1
ATOM 961 N N . MET A 1 126 ? -4.699 -31.094 -9.695 1 98.62 126 MET A N 1
ATOM 962 C CA . MET A 1 126 ? -3.395 -30.469 -9.523 1 98.62 126 MET A CA 1
ATOM 963 C C . MET A 1 126 ? -3.502 -29.219 -8.656 1 98.62 126 MET A C 1
ATOM 965 O O . MET A 1 126 ? -4.449 -28.453 -8.789 1 98.62 126 MET A O 1
ATOM 969 N N . ILE A 1 127 ? -2.58 -29.062 -7.73 1 98.88 127 ILE A N 1
ATOM 970 C CA . ILE A 1 127 ? -2.479 -27.906 -6.84 1 98.88 127 ILE A CA 1
ATOM 971 C C . ILE A 1 127 ? -1.122 -27.234 -7.023 1 98.88 127 ILE A C 1
ATOM 973 O O . ILE A 1 127 ? -0.08 -27.891 -6.969 1 98.88 127 ILE A O 1
ATOM 977 N N . TYR A 1 128 ? -1.158 -25.922 -7.305 1 98.94 128 TYR A N 1
ATOM 978 C CA . TYR A 1 128 ? 0.048 -25.156 -7.574 1 98.94 128 TYR A CA 1
ATOM 979 C C . TYR A 1 128 ? 0.224 -24.04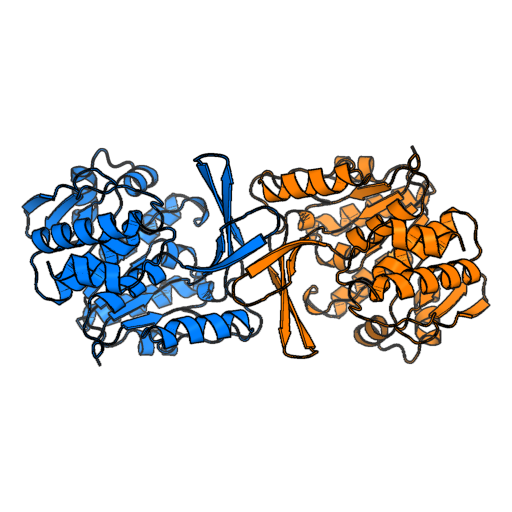7 -6.547 1 98.94 128 TYR A C 1
ATOM 981 O O . TYR A 1 128 ? -0.744 -23.375 -6.176 1 98.94 128 TYR A O 1
ATOM 989 N N . PHE A 1 129 ? 1.393 -23.828 -6.012 1 98.94 129 PHE A N 1
ATOM 990 C CA . PHE A 1 129 ? 1.761 -22.703 -5.16 1 98.94 129 PHE A CA 1
ATOM 991 C C . PHE A 1 129 ? 3.232 -22.344 -5.336 1 98.94 129 PHE A C 1
ATOM 993 O O . PHE A 1 129 ? 3.949 -23 -6.094 1 98.94 129 PHE A O 1
ATOM 1000 N N . SER A 1 130 ? 3.682 -21.281 -4.777 1 98.88 130 SER A N 1
ATOM 1001 C CA . SER A 1 130 ? 5.047 -20.812 -4.984 1 98.88 130 SER A CA 1
ATOM 1002 C C . SER A 1 130 ? 5.719 -20.469 -3.662 1 98.88 130 SER A C 1
ATOM 1004 O O . SER A 1 130 ? 5.086 -20.516 -2.605 1 98.88 130 SER A O 1
ATOM 1006 N N . GLY A 1 131 ? 7.051 -20.203 -3.781 1 98.69 131 GLY A N 1
ATOM 1007 C CA . GLY A 1 131 ? 7.762 -19.703 -2.611 1 98.69 131 GLY A CA 1
ATOM 1008 C C . GLY A 1 131 ? 7.199 -18.406 -2.07 1 98.69 131 GLY A C 1
ATOM 1009 O O . GLY A 1 131 ? 7.25 -18.156 -0.865 1 98.69 131 GLY A O 1
ATOM 1010 N N . ILE A 1 132 ? 6.652 -17.609 -2.936 1 98.44 132 ILE A N 1
ATOM 1011 C CA . ILE A 1 132 ? 6.012 -16.375 -2.494 1 98.44 132 ILE A CA 1
ATOM 1012 C C . ILE A 1 132 ? 4.754 -16.703 -1.695 1 98.44 132 ILE A C 1
ATOM 1014 O O . ILE A 1 132 ? 4.477 -16.078 -0.671 1 98.44 132 ILE A O 1
ATOM 1018 N N . THR A 1 133 ? 3.957 -17.734 -2.172 1 98.75 133 THR A N 1
ATOM 1019 C CA . THR A 1 133 ? 2.822 -18.203 -1.387 1 98.75 133 THR A CA 1
ATOM 1020 C C . THR A 1 133 ? 3.24 -18.484 0.052 1 98.75 133 THR A C 1
ATOM 1022 O O . THR A 1 133 ? 2.623 -17.984 0.996 1 98.75 133 THR A O 1
ATOM 1025 N N . LEU A 1 134 ? 4.328 -19.188 0.191 1 98.69 134 LEU A N 1
ATOM 1026 C CA . LEU A 1 134 ? 4.809 -19.609 1.504 1 98.69 134 LEU A CA 1
ATOM 1027 C C . LEU A 1 134 ? 5.305 -18.406 2.307 1 98.69 134 LEU A C 1
ATOM 1029 O O . LEU A 1 134 ? 5.113 -18.359 3.523 1 98.69 134 LEU A O 1
ATOM 1033 N N . ALA A 1 135 ? 5.961 -17.547 1.59 1 98.25 135 ALA A N 1
ATOM 1034 C CA . ALA A 1 135 ? 6.586 -16.406 2.25 1 98.25 135 ALA A CA 1
ATOM 1035 C C . ALA A 1 135 ? 5.531 -15.469 2.822 1 98.25 135 ALA A C 1
ATOM 1037 O O . ALA A 1 135 ? 5.754 -14.828 3.854 1 98.25 135 ALA A O 1
ATOM 1038 N N . ILE A 1 136 ? 4.402 -15.328 2.209 1 97.88 136 ILE A N 1
ATOM 1039 C CA . ILE A 1 136 ? 3.447 -14.312 2.625 1 97.88 136 ILE A CA 1
ATOM 1040 C C . ILE A 1 136 ? 2.502 -14.883 3.678 1 97.88 136 ILE A C 1
ATOM 1042 O O . ILE A 1 136 ? 1.959 -14.148 4.504 1 97.88 136 ILE A O 1
ATOM 1046 N N . ILE A 1 137 ? 2.268 -16.234 3.67 1 98.19 137 ILE A N 1
ATOM 1047 C CA . ILE A 1 137 ? 1.383 -16.828 4.66 1 98.19 137 ILE A CA 1
ATOM 1048 C C . ILE A 1 137 ? 1.922 -16.562 6.066 1 98.19 137 ILE A C 1
ATOM 1050 O O . ILE A 1 137 ? 3.115 -16.75 6.324 1 98.19 137 ILE A O 1
ATOM 1054 N N . LEU A 1 138 ? 1.046 -16.109 6.965 1 97.5 138 LEU A N 1
ATOM 1055 C CA . LEU A 1 138 ? 1.46 -15.891 8.344 1 97.5 138 LEU A CA 1
ATOM 1056 C C . LEU A 1 138 ? 2.035 -17.172 8.953 1 97.5 138 LEU A C 1
ATOM 1058 O O . LEU A 1 138 ? 1.493 -18.25 8.75 1 97.5 138 LEU A O 1
ATOM 1062 N N . PRO A 1 139 ? 3.131 -17 9.688 1 96.5 139 PRO A N 1
ATOM 1063 C CA . PRO A 1 139 ? 3.811 -18.172 10.227 1 96.5 139 PRO A CA 1
ATOM 1064 C C . PRO A 1 139 ? 2.873 -19.078 11.016 1 96.5 139 PRO A C 1
ATOM 1066 O O . PRO A 1 139 ? 2.977 -20.312 10.922 1 96.5 139 PRO A O 1
ATOM 1069 N N . GLU A 1 140 ? 1.911 -18.531 11.672 1 96.62 140 GLU A N 1
ATOM 1070 C CA . GLU A 1 140 ? 1.012 -19.312 12.516 1 96.62 140 GLU A CA 1
ATOM 1071 C C . GLU A 1 140 ? 0.053 -20.156 11.68 1 96.62 140 GLU A C 1
ATOM 1073 O O . GLU A 1 140 ? -0.598 -21.062 12.195 1 96.62 140 GLU A O 1
ATOM 1078 N N . HIS A 1 141 ? -0.023 -19.891 10.383 1 97.06 141 HIS A N 1
ATOM 1079 C CA . HIS A 1 141 ? -0.951 -20.625 9.523 1 97.06 141 HIS A CA 1
ATOM 1080 C C . HIS A 1 141 ? -0.207 -21.578 8.594 1 97.06 141 HIS A C 1
ATOM 1082 O O . HIS A 1 141 ? -0.83 -22.328 7.852 1 97.06 141 HIS A O 1
ATOM 1088 N N . ARG A 1 142 ? 1.107 -21.578 8.555 1 97 142 ARG A N 1
ATOM 1089 C CA . ARG A 1 142 ? 1.897 -22.344 7.598 1 97 142 ARG A CA 1
ATOM 1090 C C . ARG A 1 142 ? 1.734 -23.844 7.828 1 97 142 ARG A C 1
ATOM 1092 O O . ARG A 1 142 ? 1.7 -24.625 6.875 1 97 142 ARG A O 1
ATOM 1099 N N . ALA A 1 143 ? 1.649 -24.219 9.094 1 96.56 143 ALA A N 1
ATOM 1100 C CA . ALA A 1 143 ? 1.463 -25.641 9.406 1 96.56 143 ALA A CA 1
ATOM 1101 C C . ALA A 1 143 ? 0.152 -26.156 8.828 1 96.56 143 ALA A C 1
ATOM 1103 O O . ALA A 1 143 ? 0.102 -27.266 8.289 1 96.56 143 ALA A O 1
ATOM 1104 N N . THR A 1 144 ? -0.892 -25.344 9.008 1 97.44 144 THR A N 1
ATOM 1105 C CA . THR A 1 144 ? -2.186 -25.703 8.438 1 97.44 144 THR A CA 1
ATOM 1106 C C . THR A 1 144 ? -2.08 -25.875 6.926 1 97.44 144 THR A C 1
ATOM 1108 O O . THR A 1 144 ? -2.604 -26.844 6.371 1 97.44 144 THR A O 1
ATOM 1111 N N . PHE A 1 145 ? -1.415 -25.016 6.309 1 98.56 145 PHE A N 1
ATOM 1112 C CA . PHE A 1 145 ? -1.241 -25.031 4.859 1 98.56 145 PHE A CA 1
ATOM 1113 C C . PHE A 1 145 ? -0.573 -26.328 4.41 1 98.56 145 PHE A C 1
ATOM 1115 O O . PHE A 1 145 ? -1.087 -27.016 3.535 1 98.56 145 PHE A O 1
ATOM 1122 N N . PHE A 1 146 ? 0.525 -26.703 5.043 1 98.31 146 PHE A N 1
ATOM 1123 C CA . PHE A 1 146 ? 1.282 -27.891 4.676 1 98.31 146 PHE A CA 1
ATOM 1124 C C . PHE A 1 146 ? 0.492 -29.156 4.996 1 98.31 146 PHE A C 1
ATOM 1126 O O . PHE A 1 146 ? 0.523 -30.125 4.234 1 98.31 146 PHE A O 1
ATOM 1133 N N . ASP A 1 147 ? -0.218 -29.156 6.109 1 98.25 147 ASP A N 1
ATOM 1134 C CA . ASP A 1 147 ? -1.033 -30.297 6.48 1 98.25 147 ASP A CA 1
ATOM 1135 C C . ASP A 1 147 ? -2.072 -30.609 5.406 1 98.25 147 ASP A C 1
ATOM 1137 O O . ASP A 1 147 ? -2.248 -31.766 5.016 1 98.25 147 ASP A O 1
ATOM 1141 N N . ILE A 1 148 ? -2.668 -29.594 4.961 1 98.44 148 ILE A N 1
ATOM 1142 C CA . ILE A 1 148 ? -3.727 -29.75 3.971 1 98.44 148 ILE A CA 1
ATOM 1143 C C . ILE A 1 148 ? -3.125 -30.203 2.641 1 98.44 148 ILE A C 1
ATOM 1145 O O . ILE A 1 148 ? -3.691 -31.047 1.95 1 98.44 148 ILE A O 1
ATOM 1149 N N . LEU A 1 149 ? -1.997 -29.672 2.268 1 98.19 149 LEU A N 1
ATOM 1150 C CA . LEU A 1 149 ? -1.317 -30.094 1.05 1 98.19 149 LEU A CA 1
ATOM 1151 C C . LEU A 1 149 ? -0.982 -31.578 1.108 1 98.19 149 LEU A C 1
ATOM 1153 O O . LEU A 1 149 ? -1.155 -32.312 0.122 1 98.19 149 LEU A O 1
ATOM 1157 N N . HIS A 1 150 ? -0.468 -32.031 2.271 1 98 150 HIS A N 1
ATOM 1158 C CA . HIS A 1 150 ? -0.154 -33.438 2.459 1 98 150 HIS A CA 1
ATOM 1159 C C . HIS A 1 150 ? -1.395 -34.312 2.279 1 98 150 HIS A C 1
ATOM 1161 O O . HIS A 1 150 ? -1.335 -35.344 1.631 1 98 150 HIS A O 1
ATOM 1167 N N . GLN A 1 151 ? -2.426 -33.844 2.863 1 98.19 151 GLN A N 1
ATOM 1168 C CA . GLN A 1 151 ? -3.684 -34.594 2.756 1 98.19 151 GLN A CA 1
ATOM 1169 C C . GLN A 1 151 ? -4.141 -34.688 1.305 1 98.19 151 GLN A C 1
ATOM 1171 O O . GLN A 1 151 ? -4.559 -35.75 0.853 1 98.19 151 GLN A O 1
ATOM 1176 N N . CYS A 1 152 ? -4.078 -33.594 0.621 1 98.31 152 CYS A N 1
ATOM 1177 C CA . CYS A 1 152 ? -4.496 -33.562 -0.776 1 98.31 152 CYS A CA 1
ATOM 1178 C C . CYS A 1 152 ? -3.609 -34.469 -1.624 1 98.31 152 CYS A C 1
ATOM 1180 O O . CYS A 1 152 ? -4.105 -35.219 -2.48 1 98.31 152 CYS A O 1
ATOM 1182 N N . ARG A 1 153 ? -2.34 -34.406 -1.386 1 97.5 153 ARG A N 1
ATOM 1183 C CA . ARG A 1 153 ? -1.406 -35.25 -2.113 1 97.5 153 ARG A CA 1
ATOM 1184 C C . ARG A 1 153 ? -1.695 -36.719 -1.85 1 97.5 153 ARG A C 1
ATOM 1186 O O . ARG A 1 153 ? -1.715 -37.531 -2.779 1 97.5 153 ARG A O 1
ATOM 1193 N N . ALA A 1 154 ? -1.894 -37.062 -0.631 1 97.5 154 ALA A N 1
ATOM 1194 C CA . ALA A 1 154 ? -2.209 -38.438 -0.25 1 97.5 154 ALA A CA 1
ATOM 1195 C C . ALA A 1 154 ? -3.5 -38.906 -0.917 1 97.5 154 ALA A C 1
ATOM 1197 O O . ALA A 1 154 ? -3.65 -40.094 -1.222 1 97.5 154 ALA A O 1
ATOM 1198 N N . ALA A 1 155 ? -4.316 -38 -1.142 1 97.81 155 ALA A N 1
ATOM 1199 C CA . ALA A 1 155 ? -5.605 -38.312 -1.748 1 97.81 155 ALA A CA 1
ATOM 1200 C C . ALA A 1 155 ? -5.504 -38.344 -3.27 1 97.81 155 ALA A C 1
ATOM 1202 O O . ALA A 1 155 ? -6.484 -38.625 -3.959 1 97.81 155 ALA A O 1
ATOM 1203 N N . GLY A 1 156 ? -4.371 -38 -3.834 1 97.06 156 GLY A N 1
ATOM 1204 C CA . GLY A 1 156 ? -4.168 -38.219 -5.254 1 97.06 156 GLY A CA 1
ATOM 1205 C C . GLY A 1 156 ? -3.875 -36.969 -6.035 1 97.06 156 GLY A C 1
ATOM 1206 O O . GLY A 1 156 ? -3.574 -37.031 -7.23 1 97.06 156 GLY A O 1
ATOM 1207 N N . SER A 1 157 ? -4.004 -35.812 -5.41 1 98.06 157 SER A N 1
ATOM 1208 C CA . SER A 1 157 ? -3.693 -34.562 -6.109 1 98.06 157 SER A CA 1
ATOM 1209 C C . SER A 1 157 ? -2.209 -34.469 -6.453 1 98.06 157 SER A C 1
ATOM 1211 O O . SER A 1 157 ? -1.358 -34.875 -5.656 1 98.06 157 SER A O 1
ATOM 1213 N N . ARG A 1 158 ? -1.898 -34 -7.648 1 97.81 158 ARG A N 1
ATOM 1214 C CA . ARG A 1 158 ? -0.517 -33.688 -7.996 1 97.81 158 ARG A CA 1
ATOM 1215 C C . ARG A 1 158 ? -0.129 -32.312 -7.496 1 97.81 158 ARG A C 1
ATOM 1217 O O . ARG A 1 158 ? -0.849 -31.328 -7.73 1 97.81 158 ARG A O 1
ATOM 1224 N N . ILE A 1 159 ? 0.987 -32.219 -6.855 1 98.56 159 ILE A N 1
ATOM 1225 C CA . ILE A 1 159 ? 1.436 -30.953 -6.285 1 98.56 159 ILE A CA 1
ATOM 1226 C C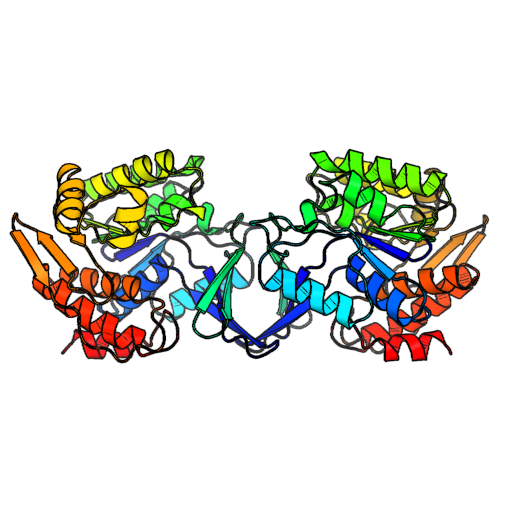 . ILE A 1 159 ? 2.529 -30.359 -7.16 1 98.56 159 ILE A C 1
ATOM 1228 O O . ILE A 1 159 ? 3.541 -31 -7.438 1 98.56 159 ILE A O 1
ATOM 1232 N N . ALA A 1 160 ? 2.32 -29.156 -7.664 1 98.88 160 ALA A N 1
ATOM 1233 C CA . ALA A 1 160 ? 3.32 -28.391 -8.414 1 98.88 160 ALA A CA 1
ATOM 1234 C C . ALA A 1 160 ? 3.82 -27.203 -7.602 1 98.88 160 ALA A C 1
ATOM 1236 O O . ALA A 1 160 ? 3.033 -26.516 -6.945 1 98.88 160 ALA A O 1
ATOM 1237 N N . PHE A 1 161 ? 5.152 -26.906 -7.609 1 98.81 161 PHE A N 1
ATOM 1238 C CA . PHE A 1 161 ? 5.738 -25.875 -6.758 1 98.81 161 PHE A CA 1
ATOM 1239 C C . PHE A 1 161 ? 6.816 -25.109 -7.508 1 98.81 161 PHE A C 1
ATOM 1241 O O . PHE A 1 161 ? 7.688 -25.703 -8.148 1 98.81 161 PHE A O 1
ATOM 1248 N N . ASP A 1 162 ? 6.727 -23.828 -7.512 1 98.88 162 ASP A N 1
ATOM 1249 C CA . ASP A 1 162 ? 7.762 -22.906 -7.973 1 98.88 162 ASP A CA 1
ATOM 1250 C C . ASP A 1 162 ? 8.375 -22.141 -6.801 1 98.88 162 ASP A C 1
ATOM 1252 O O . ASP A 1 162 ? 7.734 -21.266 -6.211 1 98.88 162 ASP A O 1
ATOM 1256 N N . PRO A 1 163 ? 9.633 -22.359 -6.441 1 98.44 163 PRO A N 1
ATOM 1257 C CA . PRO A 1 163 ? 10.211 -21.688 -5.27 1 98.44 163 PRO A CA 1
ATOM 1258 C C . PRO A 1 163 ? 10.188 -20.172 -5.379 1 98.44 163 PRO A C 1
ATOM 1260 O O . PRO A 1 163 ? 9.961 -19.484 -4.379 1 98.44 163 PRO A O 1
ATOM 1263 N N . ASN A 1 164 ? 10.492 -19.672 -6.625 1 98.12 164 ASN A N 1
ATOM 1264 C CA . ASN A 1 164 ? 10.367 -18.234 -6.855 1 98.12 164 ASN A CA 1
ATOM 1265 C C . ASN A 1 164 ? 10.859 -17.438 -5.66 1 98.12 164 ASN A C 1
ATOM 1267 O O . ASN A 1 164 ? 10.148 -16.578 -5.141 1 98.12 164 ASN A O 1
ATOM 1271 N N . PHE A 1 165 ? 12.164 -17.594 -5.273 1 98.25 165 PHE A N 1
ATOM 1272 C CA . PHE A 1 165 ? 12.773 -17.047 -4.07 1 98.25 165 PHE A CA 1
ATOM 1273 C C . PHE A 1 165 ? 12.891 -15.531 -4.172 1 98.25 165 PHE A C 1
ATOM 1275 O O . PHE A 1 165 ? 13.461 -15.008 -5.129 1 98.25 165 PHE A O 1
ATOM 1282 N N . ARG A 1 166 ? 12.305 -14.891 -3.277 1 97 166 ARG A N 1
ATOM 1283 C CA . ARG A 1 166 ? 12.461 -13.461 -3.055 1 97 166 ARG A CA 1
ATOM 1284 C C . ARG A 1 166 ? 13 -13.18 -1.655 1 97 166 ARG A C 1
ATOM 1286 O O . ARG A 1 166 ? 12.258 -13.25 -0.674 1 97 166 ARG A O 1
ATOM 1293 N N . GLN A 1 167 ? 14.219 -12.797 -1.579 1 95.5 167 GLN A N 1
ATOM 1294 C CA . GLN A 1 167 ? 14.938 -12.672 -0.314 1 95.5 167 GLN A CA 1
ATOM 1295 C C . GLN A 1 167 ? 14.195 -11.75 0.649 1 95.5 167 GLN A C 1
ATOM 1297 O O . GLN A 1 167 ? 14.125 -12.023 1.85 1 95.5 167 GLN A O 1
ATOM 1302 N N . GLN A 1 168 ? 13.555 -10.695 0.173 1 91.88 168 GLN A N 1
ATOM 1303 C CA . GLN A 1 168 ? 12.961 -9.648 0.993 1 91.88 168 GLN A CA 1
ATOM 1304 C C . GLN A 1 168 ? 11.719 -10.156 1.72 1 91.88 168 GLN A C 1
ATOM 1306 O O . GLN A 1 168 ? 11.234 -9.508 2.648 1 91.88 168 GLN A O 1
ATOM 1311 N N . LEU A 1 169 ? 11.227 -11.281 1.319 1 95.94 169 LEU A N 1
ATOM 1312 C CA . LEU A 1 169 ? 9.984 -11.781 1.903 1 95.94 169 LEU A CA 1
ATOM 1313 C C . LEU A 1 169 ? 10.273 -12.719 3.072 1 95.94 169 LEU A C 1
ATOM 1315 O O . LEU A 1 169 ? 9.352 -13.148 3.77 1 95.94 169 LEU A O 1
ATOM 1319 N N . TRP A 1 170 ? 11.539 -12.992 3.258 1 96.94 170 TRP A N 1
ATOM 1320 C CA . TRP A 1 170 ? 11.914 -13.969 4.277 1 96.94 170 TRP A CA 1
ATOM 1321 C C . TRP A 1 170 ? 12.695 -13.305 5.406 1 96.94 170 TRP A C 1
ATOM 1323 O O . TRP A 1 170 ? 13.469 -12.375 5.172 1 96.94 170 TRP A O 1
ATOM 1333 N N . PRO A 1 171 ? 12.477 -13.781 6.668 1 95 171 PRO A N 1
ATOM 1334 C CA . PRO A 1 171 ? 13.25 -13.203 7.773 1 95 171 PRO A CA 1
ATOM 1335 C C . PRO A 1 171 ? 14.75 -13.453 7.641 1 95 171 PRO A C 1
ATOM 1337 O O . PRO A 1 171 ? 15.555 -12.625 8.07 1 95 171 PRO A O 1
ATOM 1340 N N . ASP A 1 172 ? 15.102 -14.594 7.125 1 95.94 172 ASP A N 1
ATOM 1341 C CA . ASP A 1 172 ? 16.5 -14.93 6.859 1 95.94 172 ASP A CA 1
ATOM 1342 C C . ASP A 1 172 ? 16.609 -16.109 5.898 1 95.94 172 ASP A C 1
ATOM 1344 O O . ASP A 1 172 ? 15.609 -16.75 5.582 1 95.94 172 ASP A O 1
ATOM 1348 N N . ARG A 1 173 ? 17.812 -16.344 5.465 1 96.69 173 ARG A N 1
ATOM 1349 C CA . ARG A 1 173 ? 18.062 -17.375 4.465 1 96.69 173 ARG A CA 1
ATOM 1350 C C . ARG A 1 173 ? 17.812 -18.766 5.035 1 96.69 173 ARG A C 1
ATOM 1352 O O . ARG A 1 173 ? 17.359 -19.672 4.32 1 96.69 173 ARG A O 1
ATOM 1359 N N . LYS A 1 174 ? 18.125 -18.969 6.297 1 97.75 174 LYS A N 1
ATOM 1360 C CA . LYS A 1 174 ? 17.922 -20.266 6.938 1 97.75 174 LYS A CA 1
ATOM 1361 C C . LYS A 1 174 ? 16.453 -20.656 6.902 1 97.75 174 LYS A C 1
ATOM 1363 O O . LYS A 1 174 ? 16.109 -21.797 6.531 1 97.75 174 LYS A O 1
ATOM 1368 N N . ALA A 1 175 ? 15.609 -19.719 7.25 1 97.75 175 ALA A N 1
ATOM 1369 C CA . ALA A 1 175 ? 14.172 -19.969 7.219 1 97.75 175 ALA A CA 1
ATOM 1370 C C . ALA A 1 175 ? 13.695 -20.266 5.797 1 97.75 175 ALA A C 1
ATOM 1372 O O . ALA A 1 175 ? 12.898 -21.188 5.574 1 97.75 175 ALA A O 1
ATOM 1373 N N . ALA A 1 176 ? 14.164 -19.453 4.852 1 98.44 176 ALA A N 1
ATOM 1374 C CA . ALA A 1 176 ? 13.805 -19.656 3.453 1 98.44 176 ALA A CA 1
ATOM 1375 C C . ALA A 1 176 ? 14.203 -21.047 2.975 1 98.44 176 ALA A C 1
ATOM 1377 O O . ALA A 1 176 ? 13.398 -21.766 2.365 1 98.44 176 ALA A O 1
ATOM 1378 N N . ARG A 1 177 ? 15.422 -21.484 3.279 1 98.5 177 ARG A N 1
ATOM 1379 C CA . ARG A 1 177 ? 15.93 -22.781 2.854 1 98.5 177 ARG A CA 1
ATOM 1380 C C . ARG A 1 177 ? 15.102 -23.906 3.443 1 98.5 177 ARG A C 1
ATOM 1382 O O . ARG A 1 177 ? 14.742 -24.859 2.74 1 98.5 177 ARG A O 1
ATOM 1389 N N . GLU A 1 178 ? 14.797 -23.781 4.656 1 98.12 178 GLU A N 1
ATOM 1390 C CA . GLU A 1 178 ? 14.055 -24.828 5.348 1 98.12 178 GLU A CA 1
ATOM 1391 C C . GLU A 1 178 ? 12.648 -24.969 4.773 1 98.12 178 GLU A C 1
ATOM 1393 O O . GLU A 1 178 ? 12.227 -26.078 4.41 1 98.12 178 GLU A O 1
ATOM 1398 N N . ILE A 1 179 ? 11.969 -23.906 4.668 1 98.38 179 ILE A N 1
ATOM 1399 C CA . ILE A 1 179 ? 10.562 -23.922 4.277 1 98.38 179 ILE A CA 1
ATOM 1400 C C . ILE A 1 179 ? 10.445 -24.281 2.797 1 98.38 179 ILE A C 1
ATOM 1402 O O . ILE A 1 179 ? 9.578 -25.078 2.41 1 98.38 179 ILE A O 1
ATOM 1406 N N . ILE A 1 180 ? 11.289 -23.734 1.976 1 98.44 180 ILE A N 1
ATOM 1407 C CA . ILE A 1 180 ? 11.266 -24.016 0.544 1 98.44 180 ILE A CA 1
ATOM 1408 C C . ILE A 1 180 ? 11.664 -25.469 0.299 1 98.44 180 ILE A C 1
ATOM 1410 O O . ILE A 1 180 ? 11.07 -26.156 -0.548 1 98.44 180 ILE A O 1
ATOM 1414 N N . SER A 1 181 ? 12.641 -25.953 1.086 1 98 181 SER A N 1
ATOM 1415 C CA . SER A 1 181 ? 13.023 -27.359 0.966 1 98 181 SER A CA 1
ATOM 1416 C C . SER A 1 181 ? 11.875 -28.281 1.351 1 98 181 SER A C 1
ATOM 1418 O O . SER A 1 181 ? 11.648 -29.312 0.707 1 98 181 SER A O 1
ATOM 1420 N N . ASN A 1 182 ? 11.195 -27.938 2.383 1 97.25 182 ASN A N 1
ATOM 1421 C CA . ASN A 1 182 ? 10.023 -28.719 2.777 1 97.25 182 ASN A CA 1
ATOM 1422 C C . ASN A 1 182 ? 8.992 -28.781 1.656 1 97.25 182 ASN A C 1
ATOM 1424 O O . ASN A 1 182 ? 8.43 -29.844 1.382 1 97.25 182 ASN A O 1
ATOM 1428 N N . ALA A 1 183 ? 8.727 -27.656 1.021 1 98.06 183 ALA A N 1
ATOM 1429 C CA . ALA A 1 183 ? 7.773 -27.594 -0.083 1 98.06 183 ALA A CA 1
ATOM 1430 C C . ALA A 1 183 ? 8.25 -28.406 -1.275 1 98.06 183 ALA A C 1
ATOM 1432 O O . ALA A 1 183 ? 7.461 -29.094 -1.926 1 98.06 183 ALA A O 1
ATOM 1433 N N . MET A 1 184 ? 9.547 -28.359 -1.517 1 97.25 184 MET A N 1
ATOM 1434 C CA . MET A 1 184 ? 10.125 -29.156 -2.59 1 97.25 184 MET A CA 1
ATOM 1435 C C . MET A 1 184 ? 9.914 -30.641 -2.338 1 97.25 184 MET A C 1
ATOM 1437 O O . MET A 1 184 ? 9.656 -31.406 -3.273 1 97.25 184 MET A O 1
ATOM 1441 N N . GLY A 1 185 ? 9.992 -30.984 -1.124 1 95.25 185 GLY A N 1
ATOM 1442 C CA . GLY A 1 185 ? 9.828 -32.375 -0.743 1 95.25 185 GLY A CA 1
ATOM 1443 C C . GLY A 1 185 ? 8.422 -32.906 -0.955 1 95.25 185 GLY A C 1
ATOM 1444 O O . GLY A 1 185 ? 8.211 -34.094 -1.09 1 95.25 185 GLY A O 1
ATOM 1445 N N . ILE A 1 186 ? 7.492 -32 -1.034 1 95.12 186 ILE A N 1
ATOM 1446 C CA . ILE A 1 186 ? 6.094 -32.406 -1.185 1 95.12 186 ILE A CA 1
ATOM 1447 C C . ILE A 1 186 ? 5.676 -32.281 -2.646 1 95.12 186 ILE A C 1
ATOM 1449 O O . ILE A 1 186 ? 4.637 -32.812 -3.051 1 95.12 186 ILE A O 1
ATOM 1453 N N . ALA A 1 187 ? 6.434 -31.688 -3.477 1 97.69 187 ALA A N 1
ATOM 1454 C CA . ALA A 1 187 ? 6.074 -31.375 -4.859 1 97.69 187 ALA A CA 1
ATOM 1455 C C . ALA A 1 187 ? 6.273 -32.594 -5.758 1 97.69 187 ALA A C 1
ATOM 1457 O O . ALA A 1 187 ? 7.27 -33.312 -5.633 1 97.69 187 ALA A O 1
ATOM 1458 N N . ASP A 1 188 ? 5.324 -32.875 -6.578 1 97.75 188 ASP A N 1
ATOM 1459 C CA . ASP A 1 188 ? 5.477 -33.875 -7.656 1 97.75 188 ASP A CA 1
ATOM 1460 C C . ASP A 1 188 ? 6.152 -33.25 -8.875 1 97.75 188 ASP A C 1
ATOM 1462 O O . ASP A 1 188 ? 6.852 -33.938 -9.625 1 97.75 188 ASP A O 1
ATOM 1466 N N . ILE A 1 189 ? 5.883 -31.969 -9.109 1 98.62 189 ILE A N 1
ATOM 1467 C CA . ILE A 1 189 ? 6.492 -31.172 -10.172 1 98.62 189 ILE A CA 1
ATOM 1468 C C . ILE A 1 189 ? 7.145 -29.938 -9.57 1 98.62 189 ILE A C 1
ATOM 1470 O O . ILE A 1 189 ? 6.477 -29.141 -8.898 1 98.62 189 ILE A O 1
ATOM 1474 N N . ALA A 1 190 ? 8.422 -29.797 -9.727 1 98.62 190 ALA A N 1
ATOM 1475 C CA . ALA A 1 190 ? 9.156 -28.609 -9.281 1 98.62 190 ALA A CA 1
ATOM 1476 C C . ALA A 1 190 ? 9.57 -27.75 -10.469 1 98.62 190 ALA A C 1
ATOM 1478 O O . ALA A 1 190 ? 10.086 -28.25 -11.469 1 98.62 190 ALA A O 1
ATOM 1479 N N . LEU A 1 191 ? 9.32 -26.453 -10.367 1 98.81 191 LEU A N 1
ATOM 1480 C CA . LEU A 1 191 ? 9.578 -25.516 -11.461 1 98.81 191 LEU A CA 1
ATOM 1481 C C . LEU A 1 191 ? 10.508 -24.406 -11.023 1 98.81 191 LEU A C 1
ATOM 1483 O O . LEU A 1 191 ? 10.18 -23.219 -11.172 1 98.81 191 LEU A O 1
ATOM 1487 N N . PRO A 1 192 ? 11.742 -24.703 -10.609 1 98.56 192 PRO A N 1
ATOM 1488 C CA . PRO A 1 192 ? 12.664 -23.672 -10.117 1 98.56 192 PR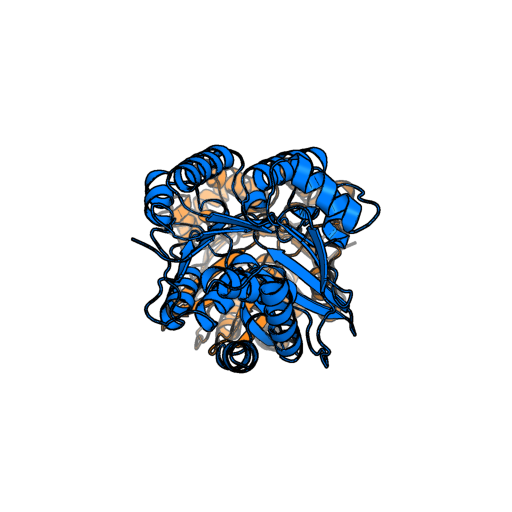O A CA 1
ATOM 1489 C C . PRO A 1 192 ? 13.266 -22.844 -11.242 1 98.56 192 PRO A C 1
ATOM 1491 O O . PRO A 1 192 ? 13.273 -23.266 -12.406 1 98.56 192 PRO A O 1
ATOM 1494 N N . THR A 1 193 ? 13.664 -21.672 -10.906 1 98.5 193 THR A N 1
ATOM 1495 C CA . THR A 1 193 ? 14.5 -20.812 -11.734 1 98.5 193 THR A CA 1
ATOM 1496 C C . THR A 1 193 ? 15.938 -20.812 -11.227 1 98.5 193 THR A C 1
ATOM 1498 O O . THR A 1 193 ? 16.203 -20.453 -10.07 1 98.5 193 THR A O 1
ATOM 1501 N N . PHE A 1 194 ? 16.828 -21.078 -12.039 1 98.31 194 PHE A N 1
ATOM 1502 C CA . PHE A 1 194 ? 18.188 -21.406 -11.617 1 98.31 194 PHE A CA 1
ATOM 1503 C C . PHE A 1 194 ? 18.828 -20.25 -10.867 1 98.31 194 PHE A C 1
ATOM 1505 O O . PHE A 1 194 ? 19.359 -20.438 -9.773 1 98.31 194 PHE A O 1
ATOM 1512 N N . PRO A 1 195 ? 18.781 -19.047 -11.406 1 97.69 195 PRO A N 1
ATOM 1513 C CA . PRO A 1 195 ? 19.422 -17.953 -10.664 1 97.69 195 PRO A CA 1
ATOM 1514 C C . PRO A 1 195 ? 18.891 -17.812 -9.242 1 97.69 195 PRO A C 1
ATOM 1516 O O . PRO A 1 195 ? 19.641 -17.469 -8.32 1 97.69 195 PRO A O 1
ATOM 1519 N N . ASP A 1 196 ? 17.578 -18.031 -9.031 1 97.94 196 ASP A N 1
ATOM 1520 C CA . ASP A 1 196 ? 17 -17.984 -7.695 1 97.94 196 ASP A CA 1
ATOM 1521 C C . ASP A 1 196 ? 17.562 -19.094 -6.805 1 97.94 196 ASP A C 1
ATOM 1523 O O . ASP A 1 196 ? 17.844 -18.859 -5.629 1 97.94 196 ASP A O 1
ATOM 1527 N N . GLU A 1 197 ? 17.656 -20.266 -7.379 1 98.12 197 GLU A N 1
ATOM 1528 C CA . GLU A 1 197 ? 18.188 -21.406 -6.648 1 98.12 197 GLU A CA 1
ATOM 1529 C C . GLU A 1 197 ? 19.656 -21.203 -6.281 1 98.12 197 GLU A C 1
ATOM 1531 O O . GLU A 1 197 ? 20.078 -21.578 -5.188 1 98.12 197 GLU A O 1
ATOM 1536 N N . GLN A 1 198 ? 20.344 -20.656 -7.234 1 98 198 GLN A N 1
ATOM 1537 C CA . GLN A 1 198 ? 21.734 -20.328 -6.973 1 98 198 GLN A CA 1
ATOM 1538 C C . GLN A 1 198 ? 21.859 -19.328 -5.828 1 98 198 GLN A C 1
ATOM 1540 O O . GLN A 1 198 ? 22.703 -19.484 -4.945 1 98 198 GLN A O 1
ATOM 1545 N N . ALA A 1 199 ? 21.047 -18.344 -5.828 1 97.69 199 ALA A N 1
ATOM 1546 C CA . ALA A 1 199 ? 21.094 -17.297 -4.812 1 97.69 199 ALA A CA 1
ATOM 1547 C C . ALA A 1 199 ? 20.781 -17.875 -3.428 1 97.69 199 ALA A C 1
ATOM 1549 O O . ALA A 1 199 ? 21.391 -17.453 -2.434 1 97.69 199 ALA A O 1
ATOM 1550 N N . LEU A 1 200 ? 19.844 -18.812 -3.328 1 98.38 200 LEU A N 1
ATOM 1551 C CA . LEU A 1 200 ? 19.391 -19.297 -2.031 1 98.38 200 LEU A CA 1
ATOM 1552 C C . LEU A 1 200 ? 20.234 -20.484 -1.573 1 98.38 200 LEU A C 1
ATOM 1554 O O . LEU A 1 200 ? 20.578 -20.594 -0.393 1 98.38 200 LEU A O 1
ATOM 1558 N N . PHE A 1 201 ? 20.625 -21.375 -2.486 1 98.25 201 PHE A N 1
ATOM 1559 C CA . PHE A 1 201 ? 21.219 -22.641 -2.086 1 98.25 201 PHE A CA 1
ATOM 1560 C C . PHE A 1 201 ? 22.656 -22.75 -2.559 1 98.25 201 PHE A C 1
ATOM 1562 O O . PHE A 1 201 ? 23.391 -23.656 -2.148 1 98.25 201 PHE A O 1
ATOM 1569 N N . GLY A 1 202 ? 23.047 -21.938 -3.488 1 97.81 202 GLY A N 1
ATOM 1570 C CA . GLY A 1 202 ? 24.422 -21.938 -3.951 1 97.81 202 GLY A CA 1
ATOM 1571 C C . GLY A 1 202 ? 24.703 -23.031 -4.977 1 97.81 202 GLY A C 1
ATOM 1572 O O . GLY A 1 202 ? 25.859 -23.453 -5.133 1 97.81 202 GLY A O 1
ATOM 1573 N N . ASP A 1 203 ? 23.719 -23.516 -5.645 1 97.88 203 ASP A N 1
ATOM 1574 C CA . ASP A 1 203 ? 23.906 -24.547 -6.656 1 97.88 203 ASP A CA 1
ATOM 1575 C C . ASP A 1 203 ? 24.859 -24.078 -7.758 1 97.88 203 ASP A C 1
ATOM 1577 O O . ASP A 1 203 ? 24.75 -22.938 -8.227 1 97.88 203 ASP A O 1
ATOM 1581 N N . ARG A 1 204 ? 25.719 -24.891 -8.211 1 97.5 204 ARG A N 1
ATOM 1582 C CA . ARG A 1 204 ? 26.75 -24.516 -9.18 1 97.5 204 ARG A CA 1
ATOM 1583 C C . ARG A 1 204 ? 26.156 -24.359 -10.578 1 97.5 204 ARG A C 1
ATOM 1585 O O . ARG A 1 204 ? 26.609 -23.531 -11.359 1 97.5 204 ARG A O 1
ATOM 1592 N N . ASP A 1 205 ? 25.281 -25.234 -10.961 1 97.31 205 ASP A N 1
ATOM 1593 C CA . ASP A 1 205 ? 24.609 -25.203 -12.258 1 97.31 205 ASP A CA 1
ATOM 1594 C C . ASP A 1 205 ? 23.234 -25.875 -12.172 1 97.31 205 ASP A C 1
ATOM 1596 O O . ASP A 1 205 ? 22.812 -26.312 -11.102 1 97.31 205 ASP A O 1
ATOM 1600 N N . ALA A 1 206 ? 22.516 -25.875 -13.273 1 97.75 206 ALA A N 1
ATOM 1601 C CA . ALA A 1 206 ? 21.156 -26.391 -13.32 1 97.75 206 ALA A CA 1
ATOM 1602 C C . ALA A 1 206 ? 21.109 -27.859 -12.953 1 97.75 206 ALA A C 1
ATOM 1604 O O . ALA A 1 206 ? 20.156 -28.328 -12.312 1 97.75 206 ALA A O 1
ATOM 1605 N N . ALA A 1 207 ? 22.094 -28.625 -13.383 1 97.38 207 ALA A N 1
ATOM 1606 C CA . ALA A 1 207 ? 22.141 -30.047 -13.086 1 97.38 207 ALA A CA 1
ATOM 1607 C C . ALA A 1 207 ? 22.297 -30.297 -11.586 1 97.38 207 ALA A C 1
ATOM 1609 O O . ALA A 1 207 ? 21.656 -31.188 -11.031 1 97.38 207 ALA A O 1
ATOM 1610 N N . ALA A 1 208 ? 23.156 -29.516 -10.945 1 97.81 208 ALA A N 1
ATOM 1611 C CA . ALA A 1 208 ? 23.328 -29.594 -9.5 1 97.81 208 ALA A CA 1
ATOM 1612 C C . ALA A 1 208 ? 22.031 -29.25 -8.773 1 97.81 208 ALA A C 1
ATOM 1614 O O . ALA A 1 208 ? 21.688 -29.859 -7.758 1 97.81 208 ALA A O 1
ATOM 1615 N N . CYS A 1 209 ? 21.375 -28.25 -9.25 1 97.81 209 CYS A N 1
ATOM 1616 C CA . CYS A 1 209 ? 20.078 -27.859 -8.711 1 97.81 209 CYS A CA 1
ATOM 1617 C C . CYS A 1 209 ? 19.078 -29 -8.789 1 97.81 209 CYS A C 1
ATOM 1619 O O . CYS A 1 209 ? 18.453 -29.344 -7.789 1 97.81 209 CYS A O 1
ATOM 1621 N N . ALA A 1 210 ? 18.953 -29.578 -9.961 1 97.94 210 ALA A N 1
ATOM 1622 C CA . ALA A 1 210 ? 18.016 -30.688 -10.164 1 97.94 210 ALA A CA 1
ATOM 1623 C C . ALA A 1 210 ? 18.359 -31.859 -9.234 1 97.94 210 ALA A C 1
ATOM 1625 O O . ALA A 1 210 ? 17.453 -32.5 -8.672 1 97.94 210 ALA A O 1
ATOM 1626 N N . LYS A 1 211 ? 19.641 -32.125 -9.086 1 96.94 211 LYS A N 1
ATOM 1627 C CA . LYS A 1 211 ? 20.078 -33.219 -8.219 1 96.94 211 LYS A CA 1
ATOM 1628 C C . LYS A 1 211 ? 19.688 -32.969 -6.766 1 96.94 211 LYS A C 1
ATOM 1630 O O . LYS A 1 211 ? 19.234 -33.875 -6.066 1 96.94 211 LYS A O 1
ATOM 1635 N N . ARG A 1 212 ? 19.938 -31.75 -6.309 1 97.12 212 ARG A N 1
ATOM 1636 C CA . ARG A 1 212 ? 19.578 -31.375 -4.941 1 97.12 212 ARG A CA 1
ATOM 1637 C C . ARG A 1 212 ? 18.094 -31.578 -4.695 1 97.12 212 ARG A C 1
ATOM 1639 O O . ARG A 1 212 ? 17.688 -32.156 -3.682 1 97.12 212 ARG A O 1
ATOM 1646 N N . ILE A 1 213 ? 17.266 -31.109 -5.621 1 97.44 213 ILE A N 1
ATOM 1647 C CA . ILE A 1 213 ? 15.812 -31.188 -5.48 1 97.44 213 ILE A CA 1
ATOM 1648 C C . ILE A 1 213 ? 15.359 -32.656 -5.539 1 97.44 213 ILE A C 1
ATOM 1650 O O . ILE A 1 213 ? 14.492 -33.062 -4.773 1 97.44 213 ILE A O 1
ATOM 1654 N N . ALA A 1 214 ? 15.945 -33.438 -6.434 1 96.56 214 ALA A N 1
ATOM 1655 C CA . ALA A 1 214 ? 15.609 -34.844 -6.551 1 96.56 214 ALA A CA 1
ATOM 1656 C C . ALA A 1 214 ? 15.875 -35.594 -5.238 1 96.56 214 ALA A C 1
ATOM 1658 O O . ALA A 1 214 ? 15.141 -36.5 -4.883 1 96.56 214 ALA A O 1
ATOM 1659 N N . ALA A 1 215 ? 16.891 -35.188 -4.551 1 95.69 215 ALA A N 1
ATOM 1660 C CA . ALA A 1 215 ? 17.266 -35.812 -3.291 1 95.69 215 ALA A CA 1
ATOM 1661 C C . ALA A 1 215 ? 16.203 -35.594 -2.221 1 95.69 215 ALA A C 1
ATOM 1663 O O . ALA A 1 215 ? 16.125 -36.344 -1.239 1 95.69 215 ALA A O 1
ATOM 1664 N N . LEU A 1 216 ? 15.422 -34.594 -2.379 1 94.44 216 LEU A N 1
ATOM 1665 C CA . LEU A 1 216 ? 14.367 -34.25 -1.425 1 94.44 216 LEU A CA 1
ATOM 1666 C C . LEU A 1 216 ? 13.102 -35.062 -1.733 1 94.44 216 LEU A C 1
ATOM 1668 O O . LEU A 1 216 ? 12.148 -35.031 -0.951 1 94.44 216 LEU A O 1
ATOM 1672 N N . GLY A 1 217 ? 13.062 -35.688 -2.873 1 85.38 217 GLY A N 1
ATOM 1673 C CA . GLY A 1 217 ? 11.898 -36.5 -3.211 1 85.38 217 GLY A CA 1
ATOM 1674 C C . GLY A 1 217 ? 11.227 -36.094 -4.5 1 85.38 217 GLY A C 1
ATOM 1675 O O . GLY A 1 217 ? 10.266 -36.719 -4.945 1 85.38 217 GLY A O 1
ATOM 1676 N N . GLY A 1 218 ? 11.758 -35.094 -5.121 1 78.06 218 GLY A N 1
ATOM 1677 C CA . GLY A 1 218 ? 11.141 -34.594 -6.34 1 78.06 218 GLY A CA 1
ATOM 1678 C C . GLY A 1 218 ? 11.344 -35.531 -7.531 1 78.06 218 GLY A C 1
ATOM 1679 O O . GLY A 1 218 ? 12.453 -36 -7.766 1 78.06 218 GLY A O 1
ATOM 1680 N N . GLY A 1 219 ? 10.242 -35.781 -8.266 1 86.62 219 GLY A N 1
ATOM 1681 C CA . GLY A 1 219 ? 10.375 -36.719 -9.375 1 86.62 219 GLY A CA 1
ATOM 1682 C C . GLY A 1 219 ? 10.414 -36.031 -10.734 1 86.62 219 GLY A C 1
ATOM 1683 O O . GLY A 1 219 ? 11.008 -36.531 -11.68 1 86.62 219 GLY A O 1
ATOM 1684 N N . GLU A 1 220 ? 9.75 -34.969 -10.891 1 98.06 220 GLU A N 1
ATOM 1685 C CA . GLU A 1 220 ? 9.711 -34.156 -12.109 1 98.06 220 GLU A CA 1
ATOM 1686 C C . GLU A 1 220 ? 10.148 -32.719 -11.852 1 98.06 220 GLU A C 1
ATOM 1688 O O . GLU A 1 220 ? 9.469 -31.984 -11.148 1 98.06 220 GLU A O 1
ATOM 1693 N N . ILE A 1 221 ? 11.344 -32.406 -12.391 1 98.62 221 ILE A N 1
ATOM 1694 C CA . ILE A 1 221 ? 11.977 -31.125 -12.094 1 98.62 221 ILE A CA 1
ATOM 1695 C C . ILE A 1 221 ? 12.32 -30.406 -13.398 1 98.62 221 ILE A C 1
ATOM 1697 O O . ILE A 1 221 ? 12.961 -30.969 -14.281 1 98.62 221 ILE A O 1
ATOM 1701 N N . VAL A 1 222 ? 11.852 -29.219 -13.562 1 98.81 222 VAL A N 1
ATOM 1702 C CA . VAL A 1 222 ? 12.195 -28.375 -14.695 1 98.81 222 VAL A CA 1
ATOM 1703 C C . VAL A 1 222 ? 12.922 -27.125 -14.203 1 98.81 222 VAL A C 1
ATOM 1705 O O . VAL A 1 222 ? 12.297 -26.203 -13.656 1 98.81 222 VAL A O 1
ATOM 1708 N N . VAL A 1 223 ? 14.211 -27.016 -14.414 1 98.75 223 VAL A N 1
ATOM 1709 C CA . VAL A 1 223 ? 15.016 -25.875 -14.008 1 98.75 223 VAL A CA 1
ATOM 1710 C C . VAL A 1 223 ? 15.07 -24.859 -15.148 1 98.75 223 VAL A C 1
ATOM 1712 O O . VAL A 1 223 ? 15.758 -25.078 -16.141 1 98.75 223 VAL A O 1
ATOM 1715 N N . LYS A 1 224 ? 14.398 -23.781 -14.992 1 98.5 224 LYS A N 1
ATOM 1716 C CA . LYS A 1 224 ? 14.367 -22.703 -15.977 1 98.5 224 LYS A CA 1
ATOM 1717 C C . LYS A 1 224 ? 15.562 -21.766 -15.797 1 98.5 224 LYS A C 1
ATOM 1719 O O . LYS A 1 224 ? 16.094 -21.641 -14.688 1 98.5 224 LYS A O 1
ATOM 1724 N N . ASP A 1 225 ? 15.898 -21.078 -16.875 1 96.88 225 ASP A N 1
ATOM 1725 C CA . ASP A 1 225 ? 17.047 -20.172 -16.812 1 96.88 225 ASP A CA 1
ATOM 1726 C C . ASP A 1 225 ? 16.938 -19.078 -17.875 1 96.88 225 ASP A C 1
ATOM 1728 O O . ASP A 1 225 ? 17.844 -18.891 -18.688 1 96.88 225 ASP A O 1
ATOM 1732 N N . GLY A 1 226 ? 15.836 -18.344 -17.844 1 92.19 226 GLY A N 1
ATOM 1733 C CA . GLY A 1 226 ? 15.648 -17.234 -18.766 1 92.19 226 GLY A CA 1
ATOM 1734 C C . GLY A 1 226 ? 15.664 -17.656 -20.219 1 92.19 226 GLY A C 1
ATOM 1735 O O . GLY A 1 226 ? 14.852 -18.484 -20.641 1 92.19 226 GLY A O 1
ATOM 1736 N N . THR A 1 227 ? 16.625 -17.125 -20.938 1 93 227 THR A N 1
ATOM 1737 C CA . THR A 1 227 ? 16.719 -17.422 -22.375 1 93 227 THR A CA 1
ATOM 1738 C C . THR A 1 227 ? 17.609 -18.641 -22.609 1 93 227 THR A C 1
ATOM 1740 O O . THR A 1 227 ? 17.75 -19.109 -23.75 1 93 227 THR A O 1
ATOM 1743 N N . GLU A 1 228 ? 18.188 -19.203 -21.594 1 96 228 GLU A N 1
ATOM 1744 C CA . GLU A 1 228 ? 18.953 -20.438 -21.688 1 96 228 GLU A CA 1
ATOM 1745 C C . GLU A 1 228 ? 18.047 -21.656 -21.734 1 96 228 GLU A C 1
ATOM 1747 O O . GLU A 1 228 ? 16.891 -21.578 -21.328 1 96 228 GLU A O 1
ATOM 1752 N N . PRO A 1 229 ? 18.562 -22.766 -22.234 1 98.12 229 PRO A N 1
ATOM 1753 C CA . PRO A 1 229 ? 17.75 -23.969 -22.219 1 98.12 229 PRO A CA 1
ATOM 1754 C C . PRO A 1 229 ? 17.312 -24.375 -20.812 1 98.12 229 PRO A C 1
ATOM 1756 O O . PRO A 1 229 ? 18.094 -24.234 -19.859 1 98.12 229 PRO A O 1
ATOM 1759 N N . ALA A 1 230 ? 16.156 -24.812 -20.688 1 98.62 230 ALA A N 1
ATOM 1760 C CA . ALA A 1 230 ? 15.695 -25.391 -19.438 1 98.62 230 ALA A CA 1
ATOM 1761 C C . ALA A 1 230 ? 16.188 -26.828 -19.281 1 98.62 230 ALA A C 1
ATOM 1763 O O . ALA A 1 230 ? 16.25 -27.578 -20.25 1 98.62 230 ALA A O 1
ATOM 1764 N N . LEU A 1 231 ? 16.547 -27.203 -18.094 1 98.75 231 LEU A N 1
ATOM 1765 C CA . LEU A 1 231 ? 16.891 -28.594 -17.797 1 98.75 231 LEU A CA 1
ATOM 1766 C C . LEU A 1 231 ? 15.68 -29.344 -17.266 1 98.75 231 LEU A C 1
ATOM 1768 O O . LEU A 1 231 ? 15.109 -28.969 -16.25 1 98.75 231 LEU A O 1
ATOM 1772 N N . VAL A 1 232 ? 15.258 -30.359 -18 1 98.75 232 VAL A N 1
ATOM 1773 C CA . VAL A 1 232 ? 14.164 -31.234 -17.562 1 98.75 232 VAL A CA 1
ATOM 1774 C C . VAL A 1 232 ? 14.727 -32.531 -16.984 1 98.75 232 VAL A C 1
ATOM 1776 O O . VAL A 1 232 ? 15.414 -33.281 -17.672 1 98.75 232 VAL A O 1
ATOM 1779 N N . ALA A 1 233 ? 14.539 -32.719 -15.719 1 98.25 233 ALA A N 1
ATOM 1780 C CA . ALA A 1 233 ? 14.906 -33.969 -15.047 1 98.25 233 ALA A CA 1
ATOM 1781 C C . ALA A 1 233 ? 13.664 -34.781 -14.672 1 98.25 233 ALA A C 1
ATOM 1783 O O . ALA A 1 233 ? 12.898 -34.375 -13.789 1 98.25 233 ALA A O 1
ATOM 1784 N N . ALA A 1 234 ? 13.406 -35.812 -15.32 1 96.38 234 ALA A N 1
ATOM 1785 C CA . ALA A 1 234 ? 12.25 -36.688 -15.094 1 96.38 234 ALA A CA 1
ATOM 1786 C C . ALA A 1 234 ? 12.547 -38.125 -15.523 1 96.38 234 ALA A C 1
ATOM 1788 O O . ALA A 1 234 ? 13.203 -38.344 -16.547 1 96.38 234 ALA A O 1
ATOM 1789 N N . GLY A 1 235 ? 12.109 -39.062 -14.727 1 90.56 235 GLY A N 1
ATOM 1790 C CA . GLY A 1 235 ? 12.273 -40.469 -15.07 1 90.56 235 GLY A CA 1
ATOM 1791 C C . GLY A 1 235 ? 13.727 -40.906 -15.133 1 90.56 235 GLY A C 1
ATOM 1792 O O . GLY A 1 235 ? 14.102 -41.719 -15.969 1 90.56 235 GLY A O 1
ATOM 1793 N N . GLY A 1 236 ? 14.555 -40.219 -14.383 1 88.5 236 GLY A N 1
ATOM 1794 C CA . GLY A 1 236 ? 15.961 -40.594 -14.344 1 88.5 236 GLY A CA 1
ATOM 1795 C C . GLY A 1 236 ? 16.766 -40 -15.484 1 88.5 236 GLY A C 1
ATOM 1796 O O . GLY A 1 236 ? 17.969 -40.25 -15.602 1 88.5 236 GLY A O 1
ATOM 1797 N N . GLU A 1 237 ? 16.141 -39.25 -16.297 1 93.5 237 GLU A N 1
ATOM 1798 C CA . GLU A 1 237 ? 16.812 -38.625 -17.438 1 93.5 237 GLU A CA 1
ATOM 1799 C C . GLU A 1 237 ? 16.844 -37.094 -17.297 1 93.5 237 GLU A C 1
ATOM 1801 O O . GLU A 1 237 ? 15.953 -36.5 -16.672 1 93.5 237 GLU A O 1
ATOM 1806 N N . CYS A 1 238 ? 17.859 -36.562 -17.781 1 96.5 238 CYS A N 1
ATOM 1807 C CA . CYS A 1 238 ? 18 -35.125 -17.859 1 96.5 238 CYS A CA 1
ATOM 1808 C C . CYS A 1 238 ? 18.109 -34.656 -19.312 1 96.5 238 CYS A C 1
ATOM 1810 O O . CYS A 1 238 ? 18.953 -35.188 -20.062 1 96.5 238 CYS A O 1
ATOM 1812 N N . THR A 1 239 ? 17.25 -33.812 -19.703 1 98.19 239 THR A N 1
ATOM 1813 C CA . THR A 1 239 ? 17.234 -33.281 -21.062 1 98.19 239 THR A CA 1
ATOM 1814 C C . THR A 1 239 ? 17.234 -31.766 -21.078 1 98.19 239 THR A C 1
ATOM 1816 O O . THR A 1 239 ? 16.484 -31.141 -20.328 1 98.19 239 THR A O 1
ATOM 1819 N N . LEU A 1 240 ? 18.078 -31.172 -21.875 1 98.44 240 LEU A N 1
ATOM 1820 C CA . LEU A 1 240 ? 18.031 -29.734 -22.094 1 98.44 240 LEU A CA 1
ATOM 1821 C C . LEU A 1 240 ? 17.047 -29.375 -23.188 1 98.44 240 LEU A C 1
ATOM 1823 O O . LEU A 1 240 ? 17.078 -29.969 -24.266 1 98.44 240 LEU A O 1
ATOM 1827 N N . VAL A 1 241 ? 16.172 -28.516 -22.875 1 98.56 241 VAL A N 1
ATOM 1828 C CA . VAL A 1 241 ? 15.172 -28.047 -23.844 1 98.56 241 VAL A CA 1
ATOM 1829 C C . VAL A 1 241 ? 15.461 -26.594 -24.219 1 98.56 241 VAL A C 1
ATOM 1831 O O . VAL A 1 241 ? 15.359 -25.703 -23.375 1 98.56 241 VAL A O 1
ATOM 1834 N N . PRO A 1 242 ? 15.82 -26.297 -25.438 1 97.94 242 PRO A N 1
ATOM 1835 C CA . PRO A 1 242 ? 16.141 -24.922 -25.844 1 97.94 242 PRO A CA 1
ATOM 1836 C C . PRO A 1 242 ? 14.961 -23.969 -25.688 1 97.94 242 PRO A C 1
ATOM 1838 O O . PRO A 1 242 ? 13.812 -24.359 -25.906 1 97.94 242 PRO A O 1
ATOM 1841 N N . SER A 1 243 ? 15.297 -22.734 -25.328 1 96.75 243 SER A N 1
ATOM 1842 C CA . SER A 1 243 ? 14.266 -21.688 -25.266 1 96.75 243 SER A CA 1
ATOM 1843 C C . SER A 1 243 ? 13.781 -21.328 -26.672 1 96.75 243 SER A C 1
ATOM 1845 O O . SER A 1 243 ? 14.406 -21.703 -27.672 1 96.75 243 SER A O 1
ATOM 1847 N N . ALA A 1 244 ? 12.648 -20.719 -26.766 1 96 244 ALA A N 1
ATOM 1848 C CA . ALA A 1 244 ? 12.102 -20.219 -28.031 1 96 244 ALA A CA 1
ATOM 1849 C C . ALA A 1 244 ? 12.492 -18.766 -28.266 1 96 244 ALA A C 1
ATOM 1851 O O . ALA A 1 244 ? 12.523 -17.969 -27.328 1 96 244 ALA A O 1
ATOM 1852 N N . ALA A 1 245 ? 12.711 -18.453 -29.484 1 94.62 245 ALA A N 1
ATOM 1853 C CA . ALA A 1 245 ? 13.055 -17.078 -29.844 1 94.62 245 ALA A CA 1
ATOM 1854 C C . ALA A 1 245 ? 11.883 -16.125 -29.594 1 94.62 245 ALA A C 1
ATOM 1856 O O . ALA A 1 245 ? 10.734 -16.484 -29.859 1 94.62 245 ALA A O 1
ATOM 1857 N N . ALA A 1 246 ? 12.188 -15.016 -29.078 1 95 246 ALA A N 1
ATOM 1858 C CA . ALA A 1 246 ? 11.164 -14 -28.828 1 95 246 ALA A CA 1
ATOM 1859 C C . ALA A 1 246 ? 11.734 -12.594 -29.016 1 95 246 ALA A C 1
ATOM 1861 O O . ALA A 1 246 ? 12.922 -12.367 -28.781 1 95 246 ALA A O 1
ATOM 1862 N N . GLN A 1 247 ? 10.977 -11.602 -29.5 1 94.38 247 GLN A N 1
ATOM 1863 C CA . GLN A 1 247 ? 11.273 -10.172 -29.453 1 94.38 247 GLN A CA 1
ATOM 1864 C C . GLN A 1 247 ? 10.734 -9.539 -28.172 1 94.38 247 GLN A C 1
ATOM 1866 O O . GLN A 1 247 ? 9.695 -8.875 -28.203 1 94.38 247 GLN A O 1
ATOM 1871 N N . ALA A 1 248 ? 11.445 -9.672 -27.188 1 92.62 248 ALA A N 1
ATOM 1872 C CA . ALA A 1 248 ? 10.961 -9.359 -25.844 1 92.62 248 ALA A CA 1
ATOM 1873 C C . ALA A 1 248 ? 10.688 -7.867 -25.688 1 92.62 248 ALA A C 1
ATOM 1875 O O . ALA A 1 248 ? 11.539 -7.035 -26 1 92.62 248 ALA A O 1
ATOM 1876 N N . ILE A 1 249 ? 9.539 -7.52 -25.281 1 90.25 249 ILE A N 1
ATOM 1877 C CA . ILE A 1 249 ? 9.109 -6.168 -24.938 1 90.25 249 ILE A CA 1
ATOM 1878 C C . ILE A 1 249 ? 9.07 -6.008 -23.422 1 90.25 249 ILE A C 1
ATOM 1880 O O . ILE A 1 249 ? 9.516 -4.992 -22.875 1 90.25 249 ILE A O 1
ATOM 1884 N N . ASP A 1 250 ? 8.586 -6.93 -22.703 1 88.75 250 ASP A N 1
ATOM 1885 C CA . ASP A 1 250 ? 8.398 -6.969 -21.266 1 88.75 250 ASP A CA 1
ATOM 1886 C C . ASP A 1 250 ? 8.516 -8.398 -20.734 1 88.75 250 ASP A C 1
ATOM 1888 O O . ASP A 1 250 ? 7.641 -9.227 -20.969 1 88.75 250 ASP A O 1
ATOM 1892 N N . THR A 1 251 ? 9.516 -8.625 -19.922 1 88.75 251 THR A N 1
ATOM 1893 C CA . THR A 1 251 ? 9.789 -10 -19.5 1 88.75 251 THR A CA 1
ATOM 1894 C C . THR A 1 251 ? 8.953 -10.375 -18.297 1 88.75 251 THR A C 1
ATOM 1896 O O . THR A 1 251 ? 9.062 -11.492 -17.781 1 88.75 251 THR A O 1
ATOM 1899 N N . THR A 1 252 ? 8.148 -9.43 -17.828 1 88.06 252 THR A N 1
ATOM 1900 C CA . THR A 1 252 ? 7.25 -9.734 -16.719 1 88.06 252 THR A CA 1
ATOM 1901 C C . THR A 1 252 ? 6.309 -10.875 -17.078 1 88.06 252 THR A C 1
ATOM 1903 O O . THR A 1 252 ? 5.727 -10.891 -18.156 1 88.06 252 THR A O 1
ATOM 1906 N N . GLY A 1 253 ? 6.27 -11.867 -16.219 1 92.06 253 GLY A N 1
ATOM 1907 C CA . GLY A 1 253 ? 5.34 -12.977 -16.406 1 92.06 253 GLY A CA 1
ATOM 1908 C C . GLY A 1 253 ? 5.926 -14.109 -17.234 1 92.06 253 GLY A C 1
ATOM 1909 O O . GLY A 1 253 ? 5.266 -15.117 -17.453 1 92.06 253 GLY A O 1
ATOM 1910 N N . ALA A 1 254 ? 7.203 -14.016 -17.688 1 94.69 254 ALA A N 1
ATOM 1911 C CA . ALA A 1 254 ? 7.832 -15.062 -18.484 1 94.69 254 ALA A CA 1
ATOM 1912 C C . ALA A 1 254 ? 7.816 -16.406 -17.75 1 94.69 254 ALA A C 1
ATOM 1914 O O . ALA A 1 254 ? 7.367 -17.406 -18.297 1 94.69 254 ALA A O 1
ATOM 1915 N N . GLY A 1 255 ? 8.273 -16.391 -16.5 1 97.5 255 GLY A N 1
ATOM 1916 C CA . GLY A 1 255 ? 8.281 -17.625 -15.711 1 97.5 255 GLY A CA 1
ATOM 1917 C C . GLY A 1 255 ? 6.895 -18.141 -15.414 1 97.5 255 GLY A C 1
ATOM 1918 O O . GLY A 1 255 ? 6.66 -19.359 -15.469 1 97.5 255 GLY A O 1
ATOM 1919 N N . ASP A 1 256 ? 6.004 -17.266 -15.148 1 98.38 256 ASP A N 1
ATOM 1920 C CA . ASP A 1 256 ? 4.645 -17.656 -14.789 1 98.38 256 ASP A CA 1
ATOM 1921 C C . ASP A 1 256 ? 3.914 -18.266 -15.992 1 98.38 256 ASP A C 1
ATOM 1923 O O . ASP A 1 256 ? 3.154 -19.219 -15.844 1 98.38 256 ASP A O 1
ATOM 1927 N N . SER A 1 257 ? 4.098 -17.609 -17.156 1 98.44 257 SER A N 1
ATOM 1928 C CA . SER A 1 257 ? 3.477 -18.141 -18.359 1 98.44 257 SER A CA 1
ATOM 1929 C C . SER A 1 257 ? 4.078 -19.5 -18.734 1 98.44 257 SER A C 1
ATOM 1931 O O . SER A 1 257 ? 3.367 -20.391 -19.188 1 98.44 257 SER A O 1
ATOM 1933 N N . PHE A 1 258 ? 5.398 -19.641 -18.547 1 98.69 258 PHE A N 1
ATOM 1934 C CA . PHE A 1 258 ? 6.035 -20.953 -18.703 1 98.69 258 PHE A CA 1
ATOM 1935 C C . PHE A 1 258 ? 5.387 -21.984 -17.797 1 98.69 258 PHE A C 1
ATOM 1937 O O . PHE A 1 258 ? 5.012 -23.062 -18.25 1 98.69 258 PHE A O 1
ATOM 1944 N N . ASN A 1 259 ? 5.234 -21.656 -16.547 1 98.88 259 ASN A N 1
ATOM 1945 C CA . ASN A 1 259 ? 4.656 -22.562 -15.562 1 98.88 259 ASN A CA 1
ATOM 1946 C C . ASN A 1 259 ? 3.248 -23 -15.961 1 98.88 259 ASN A C 1
ATOM 1948 O O . ASN A 1 259 ? 2.928 -24.188 -15.945 1 98.88 259 ASN A O 1
ATOM 1952 N N . GLY A 1 260 ? 2.434 -21.969 -16.281 1 98.88 260 GLY A N 1
ATOM 1953 C CA . GLY A 1 260 ? 1.073 -22.281 -16.688 1 98.88 260 GLY A CA 1
ATOM 1954 C C . GLY A 1 260 ? 1.009 -23.219 -17.891 1 98.88 260 GLY A C 1
ATOM 1955 O O . GLY A 1 260 ? 0.254 -24.188 -17.891 1 98.88 260 GLY A O 1
ATOM 1956 N N . ALA A 1 261 ? 1.797 -22.922 -18.891 1 98.81 261 ALA A N 1
ATOM 1957 C CA . ALA A 1 261 ? 1.807 -23.734 -20.109 1 98.81 261 ALA A CA 1
ATOM 1958 C C . ALA A 1 261 ? 2.348 -25.125 -19.844 1 98.81 261 ALA A C 1
ATOM 1960 O O . ALA A 1 261 ? 1.83 -26.109 -20.375 1 98.81 261 ALA A O 1
ATOM 1961 N N . TYR A 1 262 ? 3.387 -25.234 -19.047 1 98.88 262 TYR A N 1
ATOM 1962 C CA . TYR A 1 262 ? 3.955 -26.547 -18.703 1 98.88 262 TYR A CA 1
ATOM 1963 C C . TYR A 1 262 ? 2.926 -27.422 -18 1 98.88 262 TYR A C 1
ATOM 1965 O O . TYR A 1 262 ? 2.729 -28.578 -18.375 1 98.88 262 TYR A O 1
ATOM 1973 N N . LEU A 1 263 ? 2.266 -26.875 -17.016 1 98.88 263 LEU A N 1
ATOM 1974 C CA . LEU A 1 263 ? 1.306 -27.625 -16.219 1 98.88 263 LEU A CA 1
ATOM 1975 C C . LEU A 1 263 ? 0.096 -28.031 -17.047 1 98.88 263 LEU A C 1
ATOM 1977 O O . LEU A 1 263 ? -0.42 -29.141 -16.922 1 98.88 263 LEU A O 1
ATOM 1981 N N . ALA A 1 264 ? -0.323 -27.094 -17.891 1 98.75 264 ALA A N 1
ATOM 1982 C CA . ALA A 1 264 ? -1.418 -27.422 -18.797 1 98.75 264 ALA A CA 1
ATOM 1983 C C . ALA A 1 264 ? -1.033 -28.578 -19.719 1 98.75 264 ALA A C 1
ATOM 1985 O O . ALA A 1 264 ? -1.831 -29.484 -19.953 1 98.75 264 ALA A O 1
ATOM 1986 N N . ALA A 1 265 ? 0.192 -28.531 -20.297 1 98.56 265 ALA A N 1
ATOM 1987 C CA . ALA A 1 265 ? 0.678 -29.594 -21.172 1 98.56 265 ALA A CA 1
ATOM 1988 C C . ALA A 1 265 ? 0.739 -30.922 -20.438 1 98.56 265 ALA A C 1
ATOM 1990 O O . ALA A 1 265 ? 0.348 -31.969 -20.969 1 98.56 265 ALA A O 1
ATOM 1991 N N . ARG A 1 266 ? 1.176 -30.906 -19.188 1 98.19 266 ARG A N 1
ATOM 1992 C CA . ARG A 1 266 ? 1.243 -32.125 -18.391 1 98.19 266 ARG A CA 1
ATOM 1993 C C . ARG A 1 266 ? -0.151 -32.688 -18.125 1 98.19 266 ARG A C 1
ATOM 1995 O O . ARG A 1 266 ? -0.354 -33.906 -18.172 1 98.19 266 ARG A O 1
ATOM 2002 N N . LEU A 1 267 ? -1.075 -31.797 -17.828 1 96.81 267 LEU A N 1
ATOM 2003 C CA . LEU A 1 267 ? -2.457 -32.219 -17.609 1 96.81 267 LEU A CA 1
ATOM 2004 C C . LEU A 1 267 ? -3.025 -32.875 -18.875 1 96.81 267 LEU A C 1
ATOM 2006 O O . LEU A 1 267 ? -3.861 -33.781 -18.781 1 96.81 267 LEU A O 1
ATOM 2010 N N . ASN A 1 268 ? -2.561 -32.406 -20.016 1 94.75 268 ASN A N 1
ATOM 2011 C CA . ASN A 1 268 ? -3.02 -32.938 -21.297 1 94.75 268 ASN A CA 1
ATOM 2012 C C . ASN A 1 268 ? -2.271 -34.219 -21.672 1 94.75 268 ASN A C 1
ATOM 2014 O O . ASN A 1 268 ? -2.434 -34.75 -22.766 1 94.75 268 ASN A O 1
ATOM 2018 N N . GLY A 1 269 ? -1.368 -34.656 -20.859 1 96 269 GLY A N 1
ATOM 2019 C CA . GLY A 1 269 ? -0.746 -35.938 -21.047 1 96 269 GLY A CA 1
ATOM 2020 C C . GLY A 1 269 ? 0.579 -35.875 -21.781 1 96 269 GLY A C 1
ATOM 2021 O O . GLY A 1 269 ? 1.181 -36.906 -22.094 1 96 269 GLY A O 1
ATOM 2022 N N . LEU A 1 270 ? 1.04 -34.719 -22.031 1 97.62 270 LEU A N 1
ATOM 2023 C CA . LEU A 1 270 ? 2.32 -34.594 -22.719 1 97.62 270 LEU A CA 1
ATOM 2024 C C . LEU A 1 270 ? 3.471 -35 -21.781 1 97.62 270 LEU A C 1
ATOM 2026 O O . LEU A 1 270 ? 3.4 -34.75 -20.578 1 97.62 270 LEU A O 1
ATOM 2030 N N . ALA A 1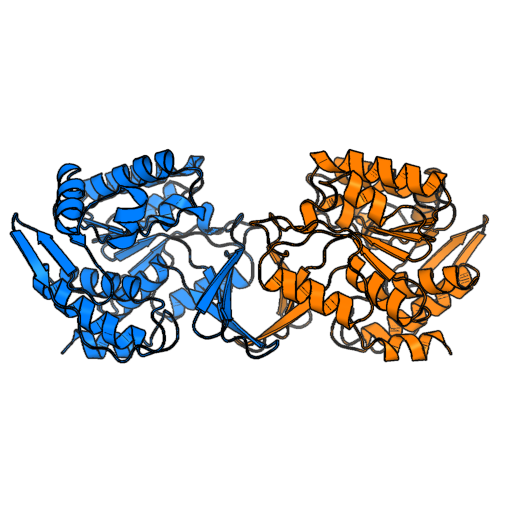 271 ? 4.531 -35.562 -22.359 1 97.88 271 ALA A N 1
ATOM 2031 C CA . ALA A 1 271 ? 5.738 -35.875 -21.594 1 97.88 271 ALA A CA 1
ATOM 2032 C C . ALA A 1 271 ? 6.465 -34.594 -21.172 1 97.88 271 ALA A C 1
ATOM 2034 O O . ALA A 1 271 ? 6.273 -33.531 -21.766 1 97.88 271 ALA A O 1
ATOM 2035 N N . PRO A 1 272 ? 7.285 -34.656 -20.156 1 98.44 272 PRO A N 1
ATOM 2036 C CA . PRO A 1 272 ? 7.922 -33.469 -19.578 1 98.44 272 PRO A CA 1
ATOM 2037 C C . PRO A 1 272 ? 8.695 -32.656 -20.609 1 98.44 272 PRO A C 1
ATOM 2039 O O . PRO A 1 272 ? 8.594 -31.422 -20.625 1 98.44 272 PRO A O 1
ATOM 2042 N N . VAL A 1 273 ? 9.422 -33.281 -21.469 1 98.5 273 VAL A N 1
ATOM 2043 C CA . VAL A 1 273 ? 10.258 -32.562 -22.438 1 98.5 273 VAL A CA 1
ATOM 2044 C C . VAL A 1 273 ? 9.367 -31.812 -23.422 1 98.5 273 VAL A C 1
ATOM 2046 O O . VAL A 1 273 ? 9.625 -30.641 -23.734 1 98.5 273 VAL A O 1
ATOM 2049 N N . GLU A 1 274 ? 8.367 -32.469 -23.922 1 98.12 274 GLU A N 1
ATOM 2050 C CA . GLU A 1 274 ? 7.434 -31.828 -24.828 1 98.12 274 GLU A CA 1
ATOM 2051 C C . GLU A 1 274 ? 6.691 -30.688 -24.125 1 98.12 274 GLU A C 1
ATOM 2053 O O . GLU A 1 274 ? 6.422 -29.656 -24.734 1 98.12 274 GLU A O 1
ATOM 2058 N N . ALA A 1 275 ? 6.293 -30.969 -22.891 1 98.62 275 ALA A N 1
ATOM 2059 C CA . ALA A 1 275 ? 5.641 -29.922 -22.094 1 98.62 275 ALA A CA 1
ATOM 2060 C C . ALA A 1 275 ? 6.535 -28.688 -21.969 1 98.62 275 ALA A C 1
ATOM 2062 O O . ALA A 1 275 ? 6.062 -27.562 -22.094 1 98.62 275 ALA A O 1
ATOM 2063 N N . ALA A 1 276 ? 7.809 -28.875 -21.734 1 98.69 276 ALA A N 1
ATOM 2064 C CA . ALA A 1 276 ? 8.758 -27.766 -21.625 1 98.69 276 ALA A CA 1
ATOM 2065 C C . ALA A 1 276 ? 8.883 -27 -22.938 1 98.69 276 ALA A C 1
ATOM 2067 O O . ALA A 1 276 ? 9.008 -25.781 -22.938 1 98.69 276 ALA A O 1
ATOM 2068 N N . ARG A 1 277 ? 8.859 -27.734 -24.047 1 98.19 277 ARG A N 1
ATOM 2069 C CA . ARG A 1 277 ? 8.906 -27.078 -25.359 1 98.19 277 ARG A CA 1
ATOM 2070 C C . ARG A 1 277 ? 7.707 -26.156 -25.547 1 98.19 277 ARG A C 1
ATOM 2072 O O . ARG A 1 277 ? 7.855 -25.016 -25.984 1 98.19 277 ARG A O 1
ATOM 2079 N N . LYS A 1 278 ? 6.527 -26.688 -25.234 1 98.19 278 LYS A N 1
ATOM 2080 C CA . LYS A 1 278 ? 5.312 -25.891 -25.344 1 98.19 278 LYS A CA 1
ATOM 2081 C C . LYS A 1 278 ? 5.375 -24.672 -24.422 1 98.19 278 LYS A C 1
ATOM 2083 O O . LYS A 1 278 ? 4.941 -23.578 -24.797 1 98.19 278 LYS A O 1
ATOM 2088 N N . ALA A 1 279 ? 5.867 -24.906 -23.219 1 98.62 279 ALA A N 1
ATOM 2089 C CA . ALA A 1 279 ? 5.98 -23.828 -22.234 1 98.62 279 ALA A CA 1
ATOM 2090 C C . ALA A 1 279 ? 6.883 -22.703 -22.734 1 98.62 279 ALA A C 1
ATOM 2092 O O . ALA A 1 279 ? 6.551 -21.531 -22.609 1 98.62 279 ALA A O 1
ATOM 2093 N N . HIS A 1 280 ? 7.996 -23.047 -23.344 1 98.25 280 HIS A N 1
ATOM 2094 C CA . HIS A 1 280 ? 8.906 -22.047 -23.922 1 98.25 280 HIS A CA 1
ATOM 2095 C C . HIS A 1 280 ? 8.234 -21.25 -25.031 1 98.25 280 HIS A C 1
ATOM 2097 O O . HIS A 1 280 ? 8.438 -20.047 -25.125 1 98.25 280 HIS A O 1
ATOM 2103 N N . LEU A 1 281 ? 7.496 -21.938 -25.828 1 97.81 281 LEU A N 1
ATOM 2104 C CA . LEU A 1 281 ? 6.812 -21.266 -26.922 1 97.81 281 LEU A CA 1
ATOM 2105 C C . LEU A 1 281 ? 5.824 -20.219 -26.406 1 97.81 281 LEU A C 1
ATOM 2107 O O . LEU A 1 281 ? 5.785 -19.094 -26.891 1 97.81 281 LEU A O 1
ATOM 2111 N N . VAL A 1 282 ? 5.039 -20.594 -25.422 1 98 282 VAL A N 1
ATOM 2112 C CA . VAL A 1 282 ? 4.055 -19.688 -24.828 1 98 282 VAL A CA 1
ATOM 2113 C C . VAL A 1 282 ? 4.77 -18.516 -24.172 1 98 282 VAL A C 1
ATOM 2115 O O . VAL A 1 282 ? 4.41 -17.359 -24.391 1 98 282 VAL A O 1
ATOM 2118 N N . ALA A 1 283 ? 5.812 -18.797 -23.328 1 97.88 283 ALA A N 1
ATOM 2119 C CA . ALA A 1 283 ? 6.555 -17.734 -22.656 1 97.88 283 ALA A CA 1
ATOM 2120 C C . ALA A 1 283 ? 7.156 -16.75 -23.641 1 97.88 283 ALA A C 1
ATOM 2122 O O . ALA A 1 283 ? 7.168 -15.539 -23.406 1 97.88 283 ALA A O 1
ATOM 2123 N N . ALA A 1 284 ? 7.621 -17.25 -24.766 1 97.12 284 ALA A N 1
ATOM 2124 C CA . ALA A 1 284 ? 8.234 -16.422 -25.797 1 97.12 284 ALA A CA 1
ATOM 2125 C C . ALA A 1 284 ? 7.238 -15.414 -26.359 1 97.12 284 ALA A C 1
ATOM 2127 O O . ALA A 1 284 ? 7.605 -14.273 -26.672 1 97.12 284 ALA A O 1
ATOM 2128 N N . ARG A 1 285 ? 5.992 -15.797 -26.531 1 96.56 285 ARG A N 1
ATOM 2129 C CA . ARG A 1 285 ? 4.969 -14.914 -27.062 1 96.56 285 ARG A CA 1
ATOM 2130 C C . ARG A 1 285 ? 4.477 -13.93 -26.016 1 96.56 285 ARG A C 1
ATOM 2132 O O . ARG A 1 285 ? 4.152 -12.781 -26.312 1 96.56 285 ARG A O 1
ATOM 2139 N N . VAL A 1 286 ? 4.43 -14.438 -24.781 1 95.88 286 VAL A N 1
ATOM 2140 C CA . VAL A 1 286 ? 3.947 -13.617 -23.672 1 95.88 286 VAL A CA 1
ATOM 2141 C C . VAL A 1 286 ? 4.883 -12.422 -23.484 1 95.88 286 VAL A C 1
ATOM 2143 O O . VAL A 1 286 ? 4.426 -11.297 -23.281 1 95.88 286 VAL A O 1
ATOM 2146 N N . VAL A 1 287 ? 6.211 -12.594 -23.594 1 95.56 287 VAL A N 1
ATOM 2147 C CA . VAL A 1 287 ? 7.172 -11.539 -23.297 1 95.56 287 VAL A CA 1
ATOM 2148 C C . VAL A 1 287 ? 7.18 -10.516 -24.422 1 95.56 287 VAL A C 1
ATOM 2150 O O . VAL A 1 287 ? 7.824 -9.469 -24.312 1 95.56 287 VAL A O 1
ATOM 2153 N N . GLU A 1 288 ? 6.453 -10.805 -25.516 1 96.25 288 GLU A N 1
ATOM 2154 C CA . GLU A 1 288 ? 6.324 -9.875 -26.625 1 96.25 288 GLU A CA 1
ATOM 2155 C C . GLU A 1 288 ? 5.168 -8.906 -26.406 1 96.25 288 GLU A C 1
ATOM 2157 O O . GLU A 1 288 ? 4.953 -7.992 -27.203 1 96.25 288 GLU A O 1
ATOM 2162 N N . ILE A 1 289 ? 4.484 -9.062 -25.359 1 93.81 289 ILE A N 1
ATOM 2163 C CA . ILE A 1 289 ? 3.359 -8.219 -24.969 1 93.81 289 ILE A CA 1
ATOM 2164 C C . ILE A 1 289 ? 3.66 -7.551 -23.625 1 93.81 289 ILE A C 1
ATOM 2166 O O . ILE A 1 289 ? 4.234 -8.172 -22.734 1 93.81 289 ILE A O 1
ATOM 2170 N N . ARG A 1 290 ? 3.238 -6.273 -23.484 1 89.75 290 ARG A N 1
ATOM 2171 C CA . ARG A 1 290 ? 3.477 -5.555 -22.234 1 89.75 290 ARG A CA 1
ATOM 2172 C C . ARG A 1 290 ? 2.594 -6.094 -21.109 1 89.75 290 ARG A C 1
ATOM 2174 O O . ARG A 1 290 ? 1.388 -6.266 -21.297 1 89.75 290 ARG A O 1
ATOM 2181 N N . GLY A 1 291 ? 3.232 -6.344 -19.984 1 88.94 291 GLY A N 1
ATOM 2182 C CA . GLY A 1 291 ? 2.5 -6.824 -18.828 1 88.94 291 GLY A CA 1
ATOM 2183 C C . GLY A 1 291 ? 2.59 -8.328 -18.641 1 88.94 291 GLY A C 1
ATOM 2184 O O . GLY A 1 291 ? 2.943 -9.047 -19.578 1 88.94 291 GLY A O 1
ATOM 2185 N N . ALA A 1 292 ? 2.188 -8.812 -17.469 1 88.75 292 ALA A N 1
ATOM 2186 C CA . ALA A 1 292 ? 2.328 -10.227 -17.141 1 88.75 292 ALA A CA 1
ATOM 2187 C C . ALA A 1 292 ? 1.159 -11.039 -17.688 1 88.75 292 ALA A C 1
ATOM 2189 O O . ALA A 1 292 ? 1.271 -12.25 -17.859 1 88.75 292 ALA A O 1
ATOM 2190 N N . LEU A 1 293 ? 0.002 -10.422 -17.891 1 96.06 293 LEU A N 1
ATOM 2191 C CA . LEU A 1 293 ? -1.193 -11.117 -18.359 1 96.06 293 LEU A CA 1
ATOM 2192 C C . LEU A 1 293 ? -1.476 -10.789 -19.812 1 96.06 293 LEU A C 1
ATOM 2194 O O . LEU A 1 293 ? -2.258 -9.875 -20.109 1 96.06 293 LEU A O 1
ATOM 2198 N N . ALA A 1 294 ? -0.846 -11.516 -20.719 1 96.06 294 ALA A N 1
ATOM 2199 C CA . ALA A 1 294 ? -1.181 -11.398 -22.125 1 96.06 294 ALA A CA 1
ATOM 2200 C C . ALA A 1 294 ? -2.586 -11.922 -22.406 1 96.06 294 ALA A C 1
ATOM 2202 O O . ALA A 1 294 ? -3.104 -12.75 -21.656 1 96.06 294 ALA A O 1
ATOM 2203 N N . PRO A 1 295 ? -3.174 -11.352 -23.516 1 96.5 295 PRO A N 1
ATOM 2204 C CA . PRO A 1 295 ? -4.465 -11.945 -23.875 1 96.5 295 PRO A CA 1
ATOM 2205 C C . PRO A 1 295 ? -4.414 -13.469 -23.984 1 96.5 295 PRO A C 1
ATOM 2207 O O . PRO A 1 295 ? -3.469 -14.016 -24.547 1 96.5 295 PRO A O 1
ATOM 2210 N N . MET A 1 296 ? -5.449 -14.133 -23.391 1 97.69 296 MET A N 1
ATOM 2211 C CA . MET A 1 296 ? -5.461 -15.594 -23.344 1 97.69 296 MET A CA 1
ATOM 2212 C C . MET A 1 296 ? -5.383 -16.188 -24.734 1 97.69 296 MET A C 1
ATOM 2214 O O . MET A 1 296 ? -4.793 -17.25 -24.938 1 97.69 296 MET A O 1
ATOM 2218 N N . GLU A 1 297 ? -5.898 -15.43 -25.688 1 96.69 297 GLU A N 1
ATOM 2219 C CA . GLU A 1 297 ? -5.883 -15.883 -27.078 1 96.69 297 GLU A CA 1
ATOM 2220 C C . GLU A 1 297 ? -4.457 -16.031 -27.594 1 96.69 297 GLU A C 1
ATOM 2222 O O . GLU A 1 297 ? -4.176 -16.906 -28.406 1 96.69 297 GLU A O 1
ATOM 2227 N N . THR A 1 298 ? -3.58 -15.211 -27.125 1 95.75 298 THR A N 1
ATOM 2228 C CA . THR A 1 298 ? -2.178 -15.281 -27.516 1 95.75 298 THR A CA 1
ATOM 2229 C C . THR A 1 298 ? -1.556 -16.594 -27.062 1 95.75 298 THR A C 1
ATOM 2231 O O . THR A 1 298 ? -0.864 -17.266 -27.844 1 95.75 298 THR A O 1
ATOM 2234 N N . ALA A 1 299 ? -1.813 -17 -25.828 1 97.06 299 ALA A N 1
ATOM 2235 C CA . ALA A 1 299 ? -1.301 -18.25 -25.297 1 97.06 299 ALA A CA 1
ATOM 2236 C C . ALA A 1 299 ? -1.928 -19.4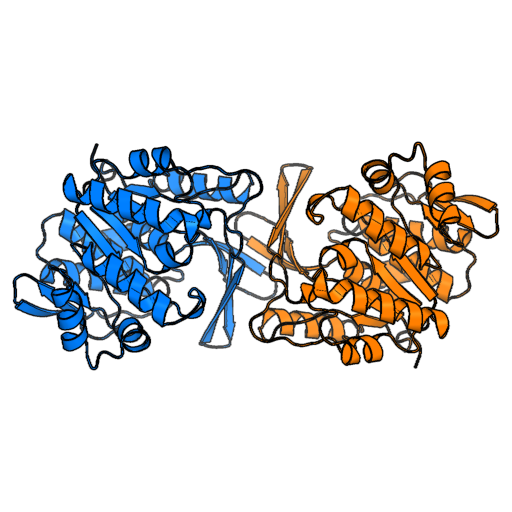38 -26.016 1 97.06 299 ALA A C 1
ATOM 2238 O O . ALA A 1 299 ? -1.235 -20.406 -26.359 1 97.06 299 ALA A O 1
ATOM 2239 N N . ARG A 1 300 ? -3.215 -19.391 -26.344 1 97.12 300 ARG A N 1
ATOM 2240 C CA . ARG A 1 300 ? -3.934 -20.484 -27 1 97.12 300 ARG A CA 1
ATOM 2241 C C . ARG A 1 300 ? -3.383 -20.734 -28.406 1 97.12 300 ARG A C 1
ATOM 2243 O O . ARG A 1 300 ? -3.168 -21.891 -28.781 1 97.12 300 ARG A O 1
ATOM 2250 N N . ALA A 1 301 ? -3.178 -19.656 -29.078 1 95.38 301 ALA A N 1
ATOM 2251 C CA . ALA A 1 301 ? -2.697 -19.766 -30.453 1 95.38 301 ALA A CA 1
ATOM 2252 C C . ALA A 1 301 ? -1.312 -20.406 -30.5 1 95.38 301 ALA A C 1
ATOM 2254 O O . ALA A 1 301 ? -1.01 -21.172 -31.406 1 95.38 301 ALA A O 1
ATOM 2255 N N . THR A 1 302 ? -0.535 -20.156 -29.562 1 93.75 302 THR A N 1
ATOM 2256 C CA . THR A 1 302 ? 0.838 -20.641 -29.5 1 93.75 302 THR A CA 1
ATOM 2257 C C . THR A 1 302 ? 0.875 -22.094 -29.031 1 93.75 302 THR A C 1
ATOM 2259 O O . THR A 1 302 ? 1.65 -22.891 -29.531 1 93.75 302 THR A O 1
ATOM 2262 N N . PHE A 1 303 ? 0.027 -22.422 -28.094 1 94.19 303 PHE A N 1
ATOM 2263 C CA . PHE A 1 303 ? -0.012 -23.719 -27.453 1 94.19 303 PHE A CA 1
ATOM 2264 C C . PHE A 1 303 ? -0.55 -24.781 -28.391 1 94.19 303 PHE A C 1
ATOM 2266 O O . PHE A 1 303 ? -0.127 -25.938 -28.344 1 94.19 303 PHE A O 1
ATOM 2273 N N . ALA A 1 304 ? -1.502 -24.453 -29.312 1 87.81 304 ALA A N 1
ATOM 2274 C CA . ALA A 1 304 ? -2.141 -25.359 -30.25 1 87.81 304 ALA A CA 1
ATOM 2275 C C . ALA A 1 304 ? -1.201 -25.703 -31.406 1 87.81 304 ALA A C 1
ATOM 2277 O O . ALA A 1 304 ? -1.357 -26.75 -32.062 1 87.81 304 ALA A O 1
ATOM 2278 N N . GLY A 1 305 ? -0.286 -24.859 -31.734 1 77.81 305 GLY A N 1
ATOM 2279 C CA . GLY A 1 305 ? 0.61 -25.125 -32.844 1 77.81 305 GLY A CA 1
ATOM 2280 C C . GLY A 1 305 ? 1.799 -25.984 -32.469 1 77.81 305 GLY A C 1
ATOM 2281 O O . GLY A 1 305 ? 2.045 -26.234 -31.297 1 77.81 305 GLY A O 1
ATOM 2282 N N . MET B 1 1 ? 17.125 31.406 13.602 1 65.12 1 MET B N 1
ATOM 2283 C CA . MET B 1 1 ? 16.453 30.203 13.102 1 65.12 1 MET B CA 1
ATOM 2284 C C . MET B 1 1 ? 14.938 30.391 13.102 1 65.12 1 MET B C 1
ATOM 2286 O O . MET B 1 1 ? 14.344 30.734 14.133 1 65.12 1 MET B O 1
ATOM 2290 N N . GLY B 1 2 ? 13.977 30.719 12.836 1 91.88 2 GLY B N 1
ATOM 2291 C CA . GLY B 1 2 ? 12.562 31.031 12.695 1 91.88 2 GLY B CA 1
ATOM 2292 C C . GLY B 1 2 ? 11.844 30.125 11.719 1 91.88 2 GLY B C 1
ATOM 2293 O O . GLY B 1 2 ? 12.414 29.141 11.242 1 91.88 2 GLY B O 1
ATOM 2294 N N . GLY B 1 3 ? 10.625 30.328 11.633 1 98.06 3 GLY B N 1
ATOM 2295 C CA . GLY B 1 3 ? 9.867 29.594 10.633 1 98.06 3 GLY B CA 1
ATOM 2296 C C . GLY B 1 3 ? 8.781 28.719 11.219 1 98.06 3 GLY B C 1
ATOM 2297 O O . GLY B 1 3 ? 8.453 28.844 12.398 1 98.06 3 GLY B O 1
ATOM 2298 N N . PHE B 1 4 ? 8.211 27.984 10.297 1 98.81 4 PHE B N 1
ATOM 2299 C CA . PHE B 1 4 ? 7.098 27.078 10.578 1 98.81 4 PHE B CA 1
ATOM 2300 C C . PHE B 1 4 ? 7.48 25.641 10.289 1 98.81 4 PHE B C 1
ATOM 2302 O O . PHE B 1 4 ? 8.125 25.344 9.281 1 98.81 4 PHE B O 1
ATOM 2309 N N . ALA B 1 5 ? 7.199 24.734 11.211 1 98.88 5 ALA B N 1
ATOM 2310 C CA . ALA B 1 5 ? 7.402 23.297 10.984 1 98.88 5 ALA B CA 1
ATOM 2311 C C . ALA B 1 5 ? 6.09 22.531 11.117 1 98.88 5 ALA B C 1
ATOM 2313 O O . ALA B 1 5 ? 5.375 22.688 12.117 1 98.88 5 ALA B O 1
ATOM 2314 N N . SER B 1 6 ? 5.727 21.844 10.109 1 98.94 6 SER B N 1
ATOM 2315 C CA . SER B 1 6 ? 4.609 20.906 10.133 1 98.94 6 SER B CA 1
ATOM 2316 C C . SER B 1 6 ? 5.098 19.469 10.172 1 98.94 6 SER B C 1
ATOM 2318 O O . SER B 1 6 ? 5.969 19.078 9.383 1 98.94 6 SER B O 1
ATOM 2320 N N . ILE B 1 7 ? 4.559 18.625 11.086 1 98.94 7 ILE B N 1
ATOM 2321 C CA . ILE B 1 7 ? 5.113 17.297 11.328 1 98.94 7 ILE B CA 1
ATOM 2322 C C . ILE B 1 7 ? 4.066 16.234 11 1 98.94 7 ILE B C 1
ATOM 2324 O O . ILE B 1 7 ? 2.953 16.25 11.523 1 98.94 7 ILE B O 1
ATOM 2328 N N . GLY B 1 8 ? 4.426 15.289 10.156 1 98.81 8 GLY B N 1
ATOM 2329 C CA . GLY B 1 8 ? 3.482 14.203 9.93 1 98.81 8 GLY B CA 1
ATOM 2330 C C . GLY B 1 8 ? 3.812 13.375 8.703 1 98.81 8 GLY B C 1
ATOM 2331 O O . GLY B 1 8 ? 4.984 13.109 8.422 1 98.81 8 GLY B O 1
ATOM 2332 N N . GLU B 1 9 ? 2.795 12.844 8.062 1 98.62 9 GLU B N 1
ATOM 2333 C CA . GLU B 1 9 ? 2.965 11.891 6.969 1 98.62 9 GLU B CA 1
ATOM 2334 C C . GLU B 1 9 ? 2.514 12.492 5.641 1 98.62 9 GLU B C 1
ATOM 2336 O O . GLU B 1 9 ? 1.361 12.906 5.5 1 98.62 9 GLU B O 1
ATOM 2341 N N . CYS B 1 10 ? 3.418 12.602 4.707 1 98.38 10 CYS B N 1
ATOM 2342 C CA . CYS B 1 10 ? 3.105 12.812 3.301 1 98.38 10 CYS B CA 1
ATOM 2343 C C . CYS B 1 10 ? 2.877 11.484 2.586 1 98.38 10 CYS B C 1
ATOM 2345 O O . CYS B 1 10 ? 3.791 10.672 2.48 1 98.38 10 CYS B O 1
ATOM 2347 N N . MET B 1 11 ? 1.74 11.273 2.107 1 98.44 11 MET B N 1
ATOM 2348 C CA . MET B 1 11 ? 1.42 9.992 1.492 1 98.44 11 MET B CA 1
ATOM 2349 C C . MET B 1 11 ? 1.294 10.133 -0.022 1 98.44 11 MET B C 1
ATOM 2351 O O . MET B 1 11 ? 1.074 11.227 -0.533 1 98.44 11 MET B O 1
ATOM 2355 N N . ILE B 1 12 ? 1.468 9 -0.707 1 97.81 12 ILE B N 1
ATOM 2356 C CA . ILE B 1 12 ? 1.051 8.875 -2.1 1 97.81 12 ILE B CA 1
ATOM 2357 C C . ILE B 1 12 ? -0.472 8.797 -2.176 1 97.81 12 ILE B C 1
ATOM 2359 O O . ILE B 1 12 ? -1.098 8.039 -1.432 1 97.81 12 ILE B O 1
ATOM 2363 N N . GLU B 1 13 ? -1.013 9.609 -2.93 1 96.94 13 GLU B N 1
ATOM 2364 C CA . GLU B 1 13 ? -2.457 9.609 -3.143 1 96.94 13 GLU B CA 1
ATOM 2365 C C . GLU B 1 13 ? -2.811 9.094 -4.531 1 96.94 13 GLU B C 1
ATOM 2367 O O . GLU B 1 13 ? -2.289 9.578 -5.535 1 96.94 13 GLU B O 1
ATOM 2372 N N . LEU B 1 14 ? -3.6 8.078 -4.609 1 95.62 14 LEU B N 1
ATOM 2373 C CA . LEU B 1 14 ? -4.172 7.598 -5.863 1 95.62 14 LEU B CA 1
ATOM 2374 C C . LEU B 1 14 ? -5.625 8.031 -5.996 1 95.62 14 LEU B C 1
ATOM 2376 O O . LEU B 1 14 ? -6.473 7.648 -5.188 1 95.62 14 LEU B O 1
ATOM 2380 N N . SER B 1 15 ? -5.895 8.867 -7.066 1 92.44 15 SER B N 1
ATOM 2381 C CA . SER B 1 15 ? -7.242 9.391 -7.285 1 92.44 15 SER B CA 1
ATOM 2382 C C . SER B 1 15 ? -7.629 9.336 -8.758 1 92.44 15 SER B C 1
ATOM 2384 O O . SER B 1 15 ? -6.82 8.93 -9.602 1 92.44 15 SER B O 1
ATOM 2386 N N . GLY B 1 16 ? -8.953 9.82 -9.18 1 78.81 16 GLY B N 1
ATOM 2387 C CA . GLY B 1 16 ? -9.414 10.008 -10.547 1 78.81 16 GLY B CA 1
ATOM 2388 C C . GLY B 1 16 ? -9.742 8.703 -11.25 1 78.81 16 GLY B C 1
ATOM 2389 O O . GLY B 1 16 ? -9.633 8.602 -12.469 1 78.81 16 GLY B O 1
ATOM 2390 N N . ASN B 1 17 ? -10.219 7.734 -10.547 1 66.38 17 ASN B N 1
ATOM 2391 C CA . ASN B 1 17 ? -10.406 6.402 -11.117 1 66.38 17 ASN B CA 1
ATOM 2392 C C . ASN B 1 17 ? -11.43 6.418 -12.25 1 66.38 17 ASN B C 1
ATOM 2394 O O . ASN B 1 17 ? -12.633 6.488 -12.008 1 66.38 17 ASN B O 1
ATOM 2398 N N . GLU B 1 18 ? -10.992 6.746 -13.352 1 75.75 18 GLU B N 1
ATOM 2399 C CA . GLU B 1 18 ? -11.758 6.473 -14.57 1 75.75 18 GLU B CA 1
ATOM 2400 C C . GLU B 1 18 ? -11.312 5.164 -15.211 1 75.75 18 GLU B C 1
ATOM 2402 O O . GLU B 1 18 ? -10.266 5.102 -15.852 1 75.75 18 GLU B O 1
ATOM 2407 N N . GLY B 1 19 ? -12.086 4.121 -14.898 1 82.75 19 GLY B N 1
ATOM 2408 C CA . GLY B 1 19 ? -11.641 2.811 -15.352 1 82.75 19 GLY B CA 1
ATOM 2409 C C . GLY B 1 19 ? -10.391 2.328 -14.648 1 82.75 19 GLY B C 1
ATOM 2410 O O . GLY B 1 19 ? -10.336 2.299 -13.414 1 82.75 19 GLY B O 1
ATOM 2411 N N . ASP B 1 20 ? -9.328 2.084 -15.5 1 89.88 20 ASP B N 1
ATOM 2412 C CA . ASP B 1 20 ? -8.094 1.566 -14.922 1 89.88 20 ASP B CA 1
ATOM 2413 C C . ASP B 1 20 ? -7.055 2.674 -14.773 1 89.88 20 ASP B C 1
ATOM 2415 O O . ASP B 1 20 ? -5.93 2.422 -14.336 1 89.88 20 ASP B O 1
ATOM 2419 N N . GLN B 1 21 ? -7.438 3.906 -15.062 1 92 21 GLN B N 1
ATOM 2420 C CA . GLN B 1 21 ? -6.492 5.02 -15.008 1 92 21 GLN B CA 1
ATOM 2421 C C . GLN B 1 21 ? -6.602 5.766 -13.68 1 92 21 GLN B C 1
ATOM 2423 O O . GLN B 1 21 ? -7.707 6.094 -13.234 1 92 21 GLN B O 1
ATOM 2428 N N . TRP B 1 22 ? -5.48 5.973 -13.102 1 93.94 22 TRP B N 1
ATOM 2429 C CA . TRP B 1 22 ? -5.41 6.652 -11.812 1 93.94 22 TRP B CA 1
ATOM 2430 C C . TRP B 1 22 ? -4.383 7.781 -11.844 1 93.94 22 TRP B C 1
ATOM 2432 O O . TRP B 1 22 ? -3.42 7.727 -12.617 1 93.94 22 TRP B O 1
ATOM 2442 N N . ARG B 1 23 ? -4.664 8.742 -11.078 1 93.5 23 ARG B N 1
ATOM 2443 C CA . ARG B 1 23 ? -3.725 9.852 -10.914 1 93.5 23 ARG B CA 1
ATOM 2444 C C . ARG B 1 23 ? -2.971 9.734 -9.594 1 93.5 23 ARG B C 1
ATOM 2446 O O . ARG B 1 23 ? -3.574 9.492 -8.547 1 93.5 23 ARG B O 1
ATOM 2453 N N . MET B 1 24 ? -1.679 9.867 -9.711 1 95.06 24 MET B N 1
ATOM 2454 C CA . MET B 1 24 ? -0.847 9.797 -8.508 1 95.06 24 MET B CA 1
ATOM 2455 C C . MET B 1 24 ? -0.361 11.18 -8.102 1 95.06 24 MET B C 1
ATOM 2457 O O . MET B 1 24 ? 0.088 11.961 -8.945 1 95.06 24 MET B O 1
ATOM 2461 N N . GLY B 1 25 ? -0.566 11.508 -6.855 1 95.31 25 GLY B N 1
ATOM 2462 C CA . GLY B 1 25 ? -0.07 12.727 -6.242 1 95.31 25 GLY B CA 1
ATOM 2463 C C . GLY B 1 25 ? 0.354 12.539 -4.797 1 95.31 25 GLY B C 1
ATOM 2464 O O . GLY B 1 25 ? 0.631 11.414 -4.367 1 95.31 25 GLY B O 1
ATOM 2465 N N . PHE B 1 26 ? 0.556 13.609 -4.141 1 97.5 26 PHE B N 1
ATOM 2466 C CA . PHE B 1 26 ? 0.935 13.578 -2.734 1 97.5 26 PHE B CA 1
ATOM 2467 C C . PHE B 1 26 ? -0.065 14.352 -1.886 1 97.5 26 PHE B C 1
ATOM 2469 O O . PHE B 1 26 ? -0.576 15.391 -2.312 1 97.5 26 PHE B O 1
ATOM 2476 N N . ALA B 1 27 ? -0.354 13.836 -0.75 1 96.44 27 ALA B N 1
ATOM 2477 C CA . ALA B 1 27 ? -1.261 14.508 0.178 1 96.44 27 ALA B CA 1
ATOM 2478 C C . ALA B 1 27 ? -1.056 14.008 1.604 1 96.44 27 ALA B C 1
ATOM 2480 O O . ALA B 1 27 ? -0.275 13.086 1.837 1 96.44 27 ALA B O 1
ATOM 2481 N N . GLY B 1 28 ? -1.761 14.539 2.508 1 97.69 28 GLY B N 1
ATOM 2482 C CA . GLY B 1 28 ? -1.728 14.297 3.941 1 97.69 28 GLY B CA 1
ATOM 2483 C C . GLY B 1 28 ? -2.188 15.492 4.758 1 97.69 28 GLY B C 1
ATOM 2484 O O . GLY B 1 28 ? -1.942 16.641 4.379 1 97.69 28 GLY B O 1
ATOM 2485 N N . ASP B 1 29 ? -2.701 15.156 5.898 1 98.12 29 ASP B N 1
ATOM 2486 C CA . ASP B 1 29 ? -3.332 16.234 6.656 1 98.12 29 ASP B CA 1
ATOM 2487 C C . ASP B 1 29 ? -2.324 17.328 6.992 1 98.12 29 ASP B C 1
ATOM 2489 O O . ASP B 1 29 ? -2.555 18.5 6.691 1 98.12 29 ASP B O 1
ATOM 2493 N N . THR B 1 30 ? -1.176 16.969 7.543 1 98.81 30 THR B N 1
ATOM 2494 C CA . THR B 1 30 ? -0.203 17.969 7.98 1 98.81 30 THR B CA 1
ATOM 2495 C C . THR B 1 30 ? 0.544 18.547 6.785 1 98.81 30 THR B C 1
ATOM 2497 O O . THR B 1 30 ? 0.952 19.719 6.812 1 98.81 30 THR B O 1
ATOM 2500 N N . LEU B 1 31 ? 0.715 17.766 5.727 1 98.81 31 LEU B N 1
ATOM 2501 C CA . LEU B 1 31 ? 1.278 18.297 4.496 1 98.81 31 LEU B CA 1
ATOM 2502 C C . LEU B 1 31 ? 0.36 19.359 3.9 1 98.81 31 LEU B C 1
ATOM 2504 O O . LEU B 1 31 ? 0.827 20.422 3.459 1 98.81 31 LEU B O 1
ATOM 2508 N N . ASN B 1 32 ? -0.926 19.031 3.834 1 98.62 32 ASN B N 1
ATOM 2509 C CA . ASN B 1 32 ? -1.896 19.984 3.314 1 98.62 32 ASN B CA 1
ATOM 2510 C C . ASN B 1 32 ? -1.844 21.312 4.078 1 98.62 32 ASN B C 1
ATOM 2512 O O . ASN B 1 32 ? -1.907 22.391 3.475 1 98.62 32 ASN B O 1
ATOM 2516 N N . THR B 1 33 ? -1.754 21.219 5.418 1 98.88 33 THR B N 1
ATOM 2517 C CA . THR B 1 33 ? -1.635 22.422 6.23 1 98.88 33 THR B CA 1
ATOM 2518 C C . THR B 1 33 ? -0.363 23.188 5.879 1 98.88 33 THR B C 1
ATOM 2520 O O . THR B 1 33 ? -0.392 24.406 5.719 1 98.88 33 THR B O 1
ATOM 2523 N N . ALA B 1 34 ? 0.759 22.469 5.73 1 98.88 34 ALA B N 1
ATOM 2524 C CA . ALA B 1 34 ? 2.021 23.094 5.348 1 98.88 34 ALA B CA 1
ATOM 2525 C C . ALA B 1 34 ? 1.903 23.781 3.988 1 98.88 34 ALA B C 1
ATOM 2527 O O . ALA B 1 34 ? 2.5 24.844 3.766 1 98.88 34 ALA B O 1
ATOM 2528 N N . TRP B 1 35 ? 1.18 23.188 3.062 1 98.81 35 TRP B N 1
ATOM 2529 C CA . TRP B 1 35 ? 0.938 23.719 1.728 1 98.81 35 TRP B CA 1
ATOM 2530 C C . TRP B 1 35 ? 0.311 25.109 1.805 1 98.81 35 TRP B C 1
ATOM 2532 O O . TRP B 1 35 ? 0.762 26.031 1.133 1 98.81 35 TRP B O 1
ATOM 2542 N N . TYR B 1 36 ? -0.658 25.234 2.641 1 98.75 36 TYR B N 1
ATOM 2543 C CA . TYR B 1 36 ? -1.366 26.516 2.738 1 98.75 36 TYR B CA 1
ATOM 2544 C C . TYR B 1 36 ? -0.576 27.516 3.57 1 98.75 36 TYR B C 1
ATOM 2546 O O . TYR B 1 36 ? -0.625 28.719 3.314 1 98.75 36 TYR B O 1
ATOM 2554 N N . MET B 1 37 ? 0.201 27.047 4.582 1 98.69 37 MET B N 1
ATOM 2555 C CA . MET B 1 37 ? 1.15 27.938 5.254 1 98.69 37 MET B CA 1
ATOM 2556 C C . MET B 1 37 ? 2.143 28.531 4.258 1 98.69 37 MET B C 1
ATOM 2558 O O . MET B 1 37 ? 2.418 29.734 4.293 1 98.69 37 MET B O 1
ATOM 2562 N N . ARG B 1 38 ? 2.627 27.625 3.418 1 98.69 38 ARG B N 1
ATOM 2563 C CA . ARG B 1 38 ? 3.559 28.094 2.393 1 98.69 38 ARG B CA 1
ATOM 2564 C C . ARG B 1 38 ? 2.898 29.109 1.477 1 98.69 38 ARG B C 1
ATOM 2566 O O . ARG B 1 38 ? 3.504 30.141 1.146 1 98.69 38 ARG B O 1
ATOM 2573 N N . ALA B 1 39 ? 1.693 28.859 1.104 1 98.38 39 ALA B N 1
ATOM 2574 C CA . ALA B 1 39 ? 0.953 29.75 0.212 1 98.38 39 ALA B CA 1
ATOM 2575 C C . ALA B 1 39 ? 0.778 31.125 0.835 1 98.38 39 ALA B C 1
ATOM 2577 O O . ALA B 1 39 ? 0.761 32.125 0.128 1 98.38 39 ALA B O 1
ATOM 2578 N N . LEU B 1 40 ? 0.684 31.219 2.172 1 98.38 40 LEU B N 1
ATOM 2579 C CA . LEU B 1 40 ? 0.125 32.406 2.789 1 98.38 40 LEU B CA 1
ATOM 2580 C C . LEU B 1 40 ? 1.183 33.156 3.605 1 98.38 40 LEU B C 1
ATOM 2582 O O . LEU B 1 40 ? 0.874 34.125 4.297 1 98.38 40 LEU B O 1
ATOM 2586 N N . THR B 1 41 ? 2.379 32.625 3.559 1 97.25 41 THR B N 1
ATOM 2587 C CA . THR B 1 41 ? 3.5 33.344 4.188 1 97.25 41 THR B CA 1
ATOM 2588 C C . THR B 1 41 ? 4.496 33.812 3.137 1 97.25 41 THR B C 1
ATOM 2590 O O . THR B 1 41 ? 4.465 33.375 1.989 1 97.25 41 THR B O 1
ATOM 2593 N N . ASP B 1 42 ? 5.316 34.75 3.549 1 95.31 42 ASP B N 1
ATOM 2594 C CA . ASP B 1 42 ? 6.348 35.25 2.652 1 95.31 42 ASP B CA 1
ATOM 2595 C C . ASP B 1 42 ? 7.266 34.125 2.174 1 95.31 42 ASP B C 1
ATOM 2597 O O . ASP B 1 42 ? 7.598 33.219 2.939 1 95.31 42 ASP B O 1
ATOM 2601 N N . LYS B 1 43 ? 7.711 34.25 0.967 1 94 43 LYS B N 1
ATOM 2602 C CA . LYS B 1 43 ? 8.562 33.219 0.364 1 94 43 LYS B CA 1
ATOM 2603 C C . LYS B 1 43 ? 9.836 33.031 1.179 1 94 43 LYS B C 1
ATOM 2605 O O . LYS B 1 43 ? 10.406 31.938 1.19 1 94 43 LYS B O 1
ATOM 2610 N N . SER B 1 44 ? 10.266 34.125 1.849 1 95.94 44 SER B N 1
ATOM 2611 C CA . SER B 1 44 ? 11.516 34.031 2.605 1 95.94 44 SER B CA 1
ATOM 2612 C C . SER B 1 44 ? 11.289 33.406 3.975 1 95.94 44 SER B C 1
ATOM 2614 O O . SER B 1 44 ? 12.25 33.031 4.652 1 95.94 44 SER B O 1
ATOM 2616 N N . TYR B 1 45 ? 10.008 33.406 4.414 1 97.69 45 TYR B N 1
ATOM 2617 C CA . TYR B 1 45 ? 9.695 32.75 5.684 1 97.69 45 TYR B CA 1
ATOM 2618 C C . TYR B 1 45 ? 9.82 31.234 5.578 1 97.69 45 TYR B C 1
ATOM 2620 O O . TYR B 1 45 ? 9.141 30.609 4.766 1 97.69 45 TYR B O 1
ATOM 2628 N N . PRO B 1 46 ? 10.688 30.547 6.363 1 98.19 46 PRO B N 1
ATOM 2629 C CA . PRO B 1 46 ? 10.891 29.109 6.219 1 98.19 46 PRO B CA 1
ATOM 2630 C C . PRO B 1 46 ? 9.656 28.297 6.609 1 98.19 46 PRO B C 1
ATOM 2632 O O . PRO B 1 46 ? 9.102 28.5 7.691 1 98.19 46 PRO B O 1
ATOM 2635 N N . VAL B 1 47 ? 9.172 27.516 5.707 1 98.81 47 VAL B N 1
ATOM 2636 C CA . VAL B 1 47 ? 8.164 26.484 5.953 1 98.81 47 VAL B CA 1
ATOM 2637 C C . VAL B 1 47 ? 8.766 25.094 5.727 1 98.81 47 VAL B C 1
ATOM 2639 O O . VAL B 1 47 ? 9.195 24.781 4.613 1 98.81 47 VAL B O 1
ATOM 2642 N N . GLU B 1 48 ? 8.836 24.312 6.777 1 98.75 48 GLU B N 1
ATOM 2643 C CA . GLU B 1 48 ? 9.484 23 6.734 1 98.75 48 GLU B CA 1
ATOM 2644 C C . GLU B 1 48 ? 8.5 21.875 7.023 1 98.75 48 GLU B C 1
ATOM 2646 O O . GLU B 1 48 ? 7.609 22.031 7.863 1 98.75 48 GLU B O 1
ATOM 2651 N N . TYR B 1 49 ? 8.656 20.828 6.285 1 98.88 49 TYR B N 1
ATOM 2652 C CA . TYR B 1 49 ? 7.906 19.609 6.559 1 98.88 49 TYR B CA 1
ATOM 2653 C C . TYR B 1 49 ? 8.797 18.547 7.191 1 98.88 49 TYR B C 1
ATOM 2655 O O . TYR B 1 49 ? 9.828 18.172 6.625 1 98.88 49 TYR B O 1
ATOM 2663 N N . VAL B 1 50 ? 8.469 18.141 8.414 1 98.88 50 VAL B N 1
ATOM 2664 C CA . VAL B 1 50 ? 9.242 17.172 9.188 1 98.88 50 VAL B CA 1
ATOM 2665 C C . VAL B 1 50 ? 8.57 15.805 9.141 1 98.88 50 VAL B C 1
ATOM 2667 O O . VAL B 1 50 ? 7.43 15.648 9.578 1 98.88 50 VAL B O 1
ATOM 2670 N N . THR B 1 51 ? 9.242 14.828 8.609 1 98.88 51 THR B N 1
ATOM 2671 C CA . THR B 1 51 ? 8.742 13.477 8.406 1 98.88 51 THR B CA 1
ATOM 2672 C C . THR B 1 51 ? 9.898 12.484 8.328 1 98.88 51 THR B C 1
ATOM 2674 O O . THR B 1 51 ? 10.867 12.586 9.094 1 98.88 51 THR B O 1
ATOM 2677 N N . ALA B 1 52 ? 9.758 11.398 7.676 1 98.81 52 ALA B N 1
ATOM 2678 C CA . ALA B 1 52 ? 10.797 10.461 7.273 1 98.81 52 ALA B CA 1
ATOM 2679 C C . ALA B 1 52 ? 10.562 9.945 5.855 1 98.81 52 ALA B C 1
ATOM 2681 O O . ALA B 1 52 ? 9.414 9.875 5.398 1 98.81 52 ALA B O 1
ATOM 2682 N N . PHE B 1 53 ? 11.648 9.727 5.18 1 98.56 53 PHE B N 1
ATOM 2683 C CA . PHE B 1 53 ? 11.602 9.25 3.803 1 98.56 53 PHE B CA 1
ATOM 2684 C C . PHE B 1 53 ? 12.336 7.922 3.662 1 98.56 53 PHE B C 1
ATOM 2686 O O . PHE B 1 53 ? 13.125 7.551 4.531 1 98.56 53 PHE B O 1
ATOM 2693 N N . GLY B 1 54 ? 11.977 7.176 2.631 1 97.19 54 GLY B N 1
ATOM 2694 C CA . GLY B 1 54 ? 12.805 6.051 2.213 1 97.19 54 GLY B CA 1
ATOM 2695 C C . GLY B 1 54 ? 13.852 6.43 1.188 1 97.19 54 GLY B C 1
ATOM 2696 O O . GLY B 1 54 ? 14.062 7.613 0.913 1 97.19 54 GLY B O 1
ATOM 2697 N N . GLU B 1 55 ? 14.555 5.41 0.686 1 94.88 55 GLU B N 1
ATOM 2698 C CA . GLU B 1 55 ? 15.562 5.621 -0.345 1 94.88 55 GLU B CA 1
ATOM 2699 C C . GLU B 1 55 ? 15 5.348 -1.736 1 94.88 55 GLU B C 1
ATOM 2701 O O . GLU B 1 55 ? 15.688 5.547 -2.74 1 94.88 55 GLU B O 1
ATOM 2706 N N . ASP B 1 56 ? 13.766 5.012 -1.786 1 93.31 56 ASP B N 1
ATOM 2707 C CA . ASP B 1 56 ? 13.156 4.594 -3.045 1 93.31 56 ASP B CA 1
ATOM 2708 C C . ASP B 1 56 ? 12.781 5.805 -3.9 1 93.31 56 ASP B C 1
ATOM 2710 O O . ASP B 1 56 ? 12.891 6.945 -3.449 1 93.31 56 ASP B O 1
ATOM 2714 N N . SER B 1 57 ? 12.305 5.523 -5.105 1 92.75 57 SER B N 1
ATOM 2715 C CA . SER B 1 57 ? 12.008 6.566 -6.082 1 92.75 57 SER B CA 1
ATOM 2716 C C . SER B 1 57 ? 10.82 7.418 -5.633 1 92.75 57 SER B C 1
ATOM 2718 O O . SER B 1 57 ? 10.781 8.617 -5.906 1 92.75 57 SER B O 1
ATOM 2720 N N . PHE B 1 58 ? 9.828 6.809 -4.977 1 95.75 58 PHE B N 1
ATOM 2721 C CA . PHE B 1 58 ? 8.672 7.57 -4.52 1 95.75 58 PHE B CA 1
ATOM 2722 C C . PHE B 1 58 ? 9.07 8.555 -3.426 1 95.75 58 PHE B C 1
ATOM 2724 O O . PHE B 1 58 ? 8.539 9.664 -3.363 1 95.75 58 PHE B O 1
ATOM 2731 N N . SER B 1 59 ? 9.93 8.141 -2.557 1 97.44 59 SER B N 1
ATOM 2732 C CA . SER B 1 59 ? 10.477 9.039 -1.541 1 97.44 59 SER B CA 1
ATOM 2733 C C . SER B 1 59 ? 11.219 10.203 -2.178 1 97.44 59 SER B C 1
ATOM 2735 O O . SER B 1 59 ? 11.094 11.344 -1.724 1 97.44 59 SER B O 1
ATOM 2737 N N . GLN B 1 60 ? 11.984 9.891 -3.178 1 95.75 60 GLN B N 1
ATOM 2738 C CA . GLN B 1 60 ? 12.68 10.953 -3.893 1 95.75 60 GLN B CA 1
ATOM 2739 C C . GLN B 1 60 ? 11.695 11.922 -4.539 1 95.75 60 GLN B C 1
ATOM 2741 O O . GLN B 1 60 ? 11.891 13.133 -4.492 1 95.75 60 GLN B O 1
ATOM 2746 N N . LYS B 1 61 ? 10.688 11.398 -5.16 1 95.44 61 LYS B N 1
ATOM 2747 C CA . LYS B 1 61 ? 9.656 12.234 -5.766 1 95.44 61 LYS B CA 1
ATOM 2748 C C . LYS B 1 61 ? 8.977 13.117 -4.727 1 95.44 61 LYS B C 1
ATOM 2750 O O . LYS B 1 61 ? 8.633 14.266 -5.012 1 95.44 61 LYS B O 1
ATOM 2755 N N . GLN B 1 62 ? 8.758 12.586 -3.516 1 97.56 62 GLN B N 1
ATOM 2756 C CA . GLN B 1 62 ? 8.188 13.375 -2.43 1 97.56 62 GLN B CA 1
ATOM 2757 C C . GLN B 1 62 ? 9.078 14.562 -2.086 1 97.56 62 GLN B C 1
ATOM 2759 O O . GLN B 1 62 ? 8.586 15.688 -1.919 1 97.56 62 GLN B O 1
ATOM 2764 N N . ARG B 1 63 ? 10.328 14.258 -1.93 1 98.38 63 ARG B N 1
ATOM 2765 C CA . ARG B 1 63 ? 11.266 15.312 -1.576 1 98.38 63 ARG B CA 1
ATOM 2766 C C . ARG B 1 63 ? 11.305 16.391 -2.65 1 98.38 63 ARG B C 1
ATOM 2768 O O . ARG B 1 63 ? 11.297 17.594 -2.338 1 98.38 63 ARG B O 1
ATOM 2775 N N . VAL B 1 64 ? 11.336 15.969 -3.924 1 97.75 64 VAL B N 1
ATOM 2776 C CA . VAL B 1 64 ? 11.344 16.906 -5.035 1 97.75 64 VAL B CA 1
ATOM 2777 C C . VAL B 1 64 ? 10.047 17.719 -5.031 1 97.75 64 VAL B C 1
ATOM 2779 O O . VAL B 1 64 ? 10.07 18.938 -5.246 1 97.75 64 VAL B O 1
ATOM 2782 N N . PHE B 1 65 ? 8.969 17.078 -4.816 1 98 65 PHE B N 1
ATOM 2783 C CA . PHE B 1 65 ? 7.676 17.734 -4.75 1 98 65 PHE B CA 1
ATOM 2784 C C . PHE B 1 65 ? 7.684 18.828 -3.689 1 98 65 PHE B C 1
ATOM 2786 O O . PHE B 1 65 ? 7.281 19.969 -3.959 1 98 65 PHE B O 1
ATOM 2793 N N . LEU B 1 66 ? 8.133 18.516 -2.502 1 98.56 66 LEU B N 1
ATOM 2794 C CA . LEU B 1 66 ? 8.164 19.469 -1.404 1 98.56 66 LEU B CA 1
ATOM 2795 C C . LEU B 1 66 ? 9.062 20.656 -1.744 1 98.56 66 LEU B C 1
ATOM 2797 O O . LEU B 1 66 ? 8.609 21.797 -1.76 1 98.56 66 LEU B O 1
ATOM 2801 N N . THR B 1 67 ? 10.242 20.359 -2.131 1 98.19 67 THR B N 1
ATOM 2802 C CA . THR B 1 67 ? 11.234 21.406 -2.312 1 98.19 67 THR B CA 1
ATOM 2803 C C . THR B 1 67 ? 10.883 22.281 -3.518 1 98.19 67 THR B C 1
ATOM 2805 O O . THR B 1 67 ? 11.109 23.484 -3.504 1 98.19 67 THR B O 1
ATOM 2808 N N . SER B 1 68 ? 10.312 21.688 -4.559 1 98.06 68 SER B N 1
ATOM 2809 C CA . SER B 1 68 ? 9.938 22.453 -5.746 1 98.06 68 SER B CA 1
ATOM 2810 C C . SER B 1 68 ? 8.766 23.391 -5.461 1 98.06 68 SER B C 1
ATOM 2812 O O . SER B 1 68 ? 8.516 24.328 -6.219 1 98.06 68 SER B O 1
ATOM 2814 N N . ASN B 1 69 ? 8.102 23.141 -4.359 1 98 69 ASN B N 1
ATOM 2815 C CA . ASN B 1 69 ? 6.973 24 -3.994 1 98 69 ASN B CA 1
ATOM 2816 C C . ASN B 1 69 ? 7.301 24.875 -2.791 1 98 69 ASN B C 1
ATOM 2818 O O . ASN B 1 69 ? 6.398 25.391 -2.127 1 98 69 ASN B O 1
ATOM 2822 N N . GLY B 1 70 ? 8.523 25 -2.482 1 98.31 70 GLY B N 1
ATOM 2823 C CA . GLY B 1 70 ? 8.977 25.938 -1.472 1 98.31 70 GLY B CA 1
ATOM 2824 C C . GLY B 1 70 ? 8.812 25.406 -0.056 1 98.31 70 GLY B C 1
ATOM 2825 O O . GLY B 1 70 ? 8.82 26.188 0.9 1 98.31 70 GLY B O 1
ATOM 2826 N N . ILE B 1 71 ? 8.617 24.172 0.091 1 98.75 71 ILE B N 1
ATOM 2827 C CA . ILE B 1 71 ? 8.523 23.547 1.405 1 98.75 71 ILE B CA 1
ATOM 2828 C C . ILE B 1 71 ? 9.773 22.703 1.67 1 98.75 71 ILE B C 1
ATOM 2830 O O . ILE B 1 71 ? 10.078 21.766 0.918 1 98.75 71 ILE B O 1
ATOM 2834 N N . GLY B 1 72 ? 10.516 23.062 2.715 1 98.5 72 GLY B N 1
ATOM 2835 C CA . GLY B 1 72 ? 11.727 22.328 3.047 1 98.5 72 GLY B CA 1
ATOM 2836 C C . GLY B 1 72 ? 11.445 20.984 3.686 1 98.5 72 GLY B C 1
ATOM 2837 O O . GLY B 1 72 ? 10.312 20.703 4.07 1 98.5 72 GLY B O 1
ATOM 2838 N N . ILE B 1 73 ? 12.461 20.156 3.84 1 98.62 73 ILE B N 1
ATOM 2839 C CA . ILE B 1 73 ? 12.289 18.812 4.402 1 98.62 73 ILE B CA 1
ATOM 2840 C C . ILE B 1 73 ? 13.031 18.719 5.738 1 98.62 73 ILE B C 1
ATOM 2842 O O . ILE B 1 73 ? 13.188 17.641 6.293 1 98.62 73 ILE B O 1
ATOM 2846 N N . ALA B 1 74 ? 13.555 19.875 6.238 1 98.19 74 ALA B N 1
ATOM 2847 C CA . ALA B 1 74 ? 14.289 19.938 7.5 1 98.19 74 ALA B CA 1
ATOM 2848 C C . ALA B 1 74 ? 15.375 18.875 7.555 1 98.19 74 ALA B C 1
ATOM 2850 O O . ALA B 1 74 ? 16.141 18.719 6.605 1 98.19 74 ALA B O 1
ATOM 2851 N N . HIS B 1 75 ? 15.539 18.219 8.719 1 98.44 75 HIS B N 1
ATOM 2852 C CA . HIS B 1 75 ? 16.5 17.141 8.898 1 98.44 75 HIS B CA 1
ATOM 2853 C C . HIS B 1 75 ? 15.812 15.789 8.969 1 98.44 75 HIS B C 1
ATOM 2855 O O . HIS B 1 75 ? 16.203 14.93 9.766 1 98.44 75 HIS B O 1
ATOM 2861 N N . SER B 1 76 ? 14.75 15.633 8.164 1 98.62 76 SER B N 1
ATOM 2862 C CA . SER B 1 76 ? 14 14.391 8.125 1 98.62 76 SER B CA 1
ATOM 2863 C C . SER B 1 76 ? 14.898 13.211 7.762 1 98.62 76 SER B C 1
ATOM 2865 O O . SER B 1 76 ? 15.656 13.281 6.793 1 98.62 76 SER B O 1
ATOM 2867 N N . PRO B 1 77 ? 14.781 12.141 8.508 1 98.38 77 PRO B N 1
ATOM 2868 C CA . PRO B 1 77 ? 15.633 10.984 8.211 1 98.38 77 PRO B CA 1
ATOM 2869 C C . PRO B 1 77 ? 15.25 10.289 6.91 1 98.38 77 PRO B C 1
ATOM 2871 O O . PRO B 1 77 ? 14.086 10.344 6.496 1 98.38 77 PRO B O 1
ATOM 2874 N N . VAL B 1 78 ? 16.266 9.742 6.266 1 98 78 VAL B N 1
ATOM 2875 C CA . VAL B 1 78 ? 16.094 8.844 5.129 1 98 78 VAL B CA 1
ATOM 2876 C C . VAL B 1 78 ? 16.469 7.426 5.535 1 98 78 VAL B C 1
ATOM 2878 O O . VAL B 1 78 ? 17.625 7.156 5.875 1 98 78 VAL B O 1
ATOM 2881 N N . ILE B 1 79 ? 15.539 6.562 5.516 1 97.38 79 ILE B N 1
ATOM 2882 C CA . ILE B 1 79 ? 15.703 5.234 6.098 1 97.38 79 ILE B CA 1
ATOM 2883 C C . ILE B 1 79 ? 15.609 4.176 5 1 97.38 79 ILE B C 1
ATOM 2885 O O . ILE B 1 79 ? 14.586 4.07 4.32 1 97.38 79 ILE B O 1
ATOM 2889 N N . GLY B 1 80 ? 16.641 3.355 4.852 1 94.25 80 GLY B N 1
ATOM 2890 C CA . GLY B 1 80 ? 16.672 2.307 3.846 1 94.25 80 GLY B CA 1
ATOM 2891 C C . GLY B 1 80 ? 15.594 1.256 4.035 1 94.25 80 GLY B C 1
ATOM 2892 O O . GLY B 1 80 ? 15.305 0.857 5.164 1 94.25 80 GLY B O 1
ATOM 2893 N N . GLY B 1 81 ? 14.969 0.79 2.863 1 91.75 81 GLY B N 1
ATOM 2894 C CA . GLY B 1 81 ? 14.016 -0.306 2.895 1 91.75 81 GLY B CA 1
ATOM 2895 C C . GLY B 1 81 ? 12.586 0.152 3.129 1 91.75 81 GLY B C 1
ATOM 2896 O O . GLY B 1 81 ? 11.648 -0.644 3.033 1 91.75 81 GLY B O 1
ATOM 2897 N N . LEU B 1 82 ? 12.398 1.402 3.436 1 94.88 82 LEU B N 1
ATOM 2898 C CA . LEU B 1 82 ? 11.055 1.912 3.697 1 94.88 82 LEU B CA 1
ATOM 2899 C C . LEU B 1 82 ? 10.578 2.795 2.549 1 94.88 82 LEU B C 1
ATOM 2901 O O . LEU B 1 82 ? 11.375 3.221 1.714 1 94.88 82 LEU B O 1
ATOM 2905 N N . HIS B 1 83 ? 9.242 2.986 2.473 1 96.56 83 HIS B N 1
ATOM 2906 C CA . HIS B 1 83 ? 8.609 3.775 1.423 1 96.56 83 HIS B CA 1
ATOM 2907 C C . HIS B 1 83 ? 7.461 4.609 1.979 1 96.56 83 HIS B C 1
ATOM 2909 O O . HIS B 1 83 ? 7.016 4.387 3.107 1 96.56 83 HIS B O 1
ATOM 2915 N N . PRO B 1 84 ? 6.996 5.594 1.195 1 98.19 84 PRO B N 1
ATOM 2916 C CA . PRO B 1 84 ? 5.828 6.352 1.652 1 98.19 84 PRO B CA 1
ATOM 2917 C C . PRO B 1 84 ? 4.578 5.488 1.782 1 98.19 84 PRO B C 1
ATOM 2919 O O . PRO B 1 84 ? 4.43 4.496 1.063 1 98.19 84 PRO B O 1
ATOM 2922 N N . GLY B 1 85 ? 3.76 5.824 2.809 1 98.25 85 GLY B N 1
ATOM 2923 C CA . GLY B 1 85 ? 2.422 5.254 2.777 1 98.25 85 GLY B CA 1
ATOM 2924 C C . GLY B 1 85 ? 1.628 5.664 1.551 1 98.25 85 GLY B C 1
ATOM 2925 O O . GLY B 1 85 ? 1.941 6.668 0.909 1 98.25 85 GLY B O 1
ATOM 2926 N N . LEU B 1 86 ? 0.616 4.887 1.248 1 97.94 86 LEU B N 1
ATOM 2927 C CA . LEU B 1 86 ? -0.219 5.086 0.069 1 97.94 86 LEU B CA 1
ATOM 2928 C C . LEU B 1 86 ? -1.697 4.953 0.421 1 97.94 86 LEU B C 1
ATOM 2930 O O . LEU B 1 86 ? -2.068 4.129 1.258 1 97.94 86 LEU B O 1
ATOM 2934 N N . TYR B 1 87 ? -2.494 5.832 -0.104 1 96.69 87 TYR B N 1
ATOM 2935 C CA . TYR B 1 87 ? -3.932 5.598 -0.014 1 96.69 87 TYR B CA 1
ATOM 2936 C C . TYR B 1 87 ? -4.613 5.855 -1.353 1 96.69 87 TYR B C 1
ATOM 2938 O O . TYR B 1 87 ? -4.094 6.605 -2.184 1 96.69 87 TYR B O 1
ATOM 2946 N N . ALA B 1 88 ? -5.707 5.219 -1.6 1 95.38 88 ALA B N 1
ATOM 2947 C CA . ALA B 1 88 ? -6.508 5.348 -2.814 1 95.38 88 ALA B CA 1
ATOM 2948 C C . ALA B 1 88 ? -7.918 5.828 -2.494 1 95.38 88 ALA B C 1
ATOM 2950 O O . ALA B 1 88 ? -8.516 5.41 -1.498 1 95.38 88 ALA B O 1
ATOM 2951 N N . ILE B 1 89 ? -8.398 6.664 -3.309 1 92.44 89 ILE B N 1
ATOM 2952 C CA . ILE B 1 89 ? -9.742 7.199 -3.174 1 92.44 89 ILE B CA 1
ATOM 2953 C C . ILE B 1 89 ? -10.664 6.539 -4.195 1 92.44 89 ILE B C 1
ATOM 2955 O O . ILE B 1 89 ? -10.398 6.574 -5.398 1 92.44 89 ILE B O 1
ATOM 2959 N N . THR B 1 90 ? -11.602 5.875 -3.766 1 89.12 90 THR B N 1
ATOM 2960 C CA . THR B 1 90 ? -12.609 5.316 -4.656 1 89.12 90 THR B CA 1
ATOM 2961 C C . THR B 1 90 ? -13.945 6.035 -4.488 1 89.12 90 THR B C 1
ATOM 2963 O O . THR B 1 90 ? -14.289 6.461 -3.383 1 89.12 90 THR B O 1
ATOM 2966 N N . LEU B 1 91 ? -14.641 6.203 -5.609 1 83 91 LEU B N 1
ATOM 2967 C CA . LEU B 1 91 ? -15.938 6.879 -5.613 1 83 91 LEU B CA 1
ATOM 2968 C C . LEU B 1 91 ? -17.062 5.902 -5.934 1 83 91 LEU B C 1
ATOM 2970 O O . LEU B 1 91 ? -16.938 5.09 -6.855 1 83 91 LEU B O 1
ATOM 2974 N N . ASP B 1 92 ? -17.969 5.781 -5.039 1 80.25 92 ASP B N 1
ATOM 2975 C CA . ASP B 1 92 ? -19.25 5.129 -5.305 1 80.25 92 ASP B CA 1
ATOM 2976 C C . ASP B 1 92 ? -20.391 6.145 -5.309 1 80.25 92 ASP B C 1
ATOM 2978 O O . ASP B 1 92 ? -20.969 6.441 -4.262 1 80.25 92 ASP B O 1
ATOM 2982 N N . GLY B 1 93 ? -20.797 6.582 -6.441 1 74.19 93 GLY B N 1
ATOM 2983 C CA . GLY B 1 93 ? -21.672 7.738 -6.477 1 74.19 93 GLY B CA 1
ATOM 2984 C C . GLY B 1 93 ? -21.078 8.969 -5.828 1 74.19 93 GLY B C 1
ATOM 2985 O O . GLY B 1 93 ? -20.016 9.438 -6.234 1 74.19 93 GLY B O 1
ATOM 2986 N N . ALA B 1 94 ? -21.766 9.5 -4.863 1 69.56 94 ALA B N 1
ATOM 2987 C CA . ALA B 1 94 ? -21.297 10.695 -4.172 1 69.56 94 ALA B CA 1
ATOM 2988 C C . ALA B 1 94 ? -20.469 10.312 -2.938 1 69.56 94 ALA B C 1
ATOM 2990 O O . ALA B 1 94 ? -19.844 11.172 -2.322 1 69.56 94 ALA B O 1
ATOM 2991 N N . GLU B 1 95 ? -20.391 9.047 -2.709 1 79.62 95 GLU B N 1
ATOM 2992 C CA . GLU B 1 95 ? -19.703 8.594 -1.503 1 79.62 95 GLU B CA 1
ATOM 2993 C C . GLU B 1 95 ? -18.25 8.25 -1.793 1 79.62 95 GLU B C 1
ATOM 2995 O O . GLU B 1 95 ? -17.953 7.531 -2.75 1 79.62 95 GLU B O 1
ATOM 3000 N N . ARG B 1 96 ? -17.391 8.859 -1.026 1 83.75 96 ARG B N 1
ATOM 3001 C CA . ARG B 1 96 ? -15.961 8.617 -1.134 1 83.75 96 ARG B CA 1
ATOM 3002 C C . ARG B 1 96 ? -15.492 7.617 -0.082 1 83.75 96 ARG B C 1
ATOM 3004 O O . ARG B 1 96 ? -16 7.609 1.041 1 83.75 96 ARG B O 1
ATOM 3011 N N . SER B 1 97 ? -14.633 6.691 -0.505 1 88.19 97 SER B N 1
ATOM 3012 C CA . SER B 1 97 ? -13.984 5.758 0.41 1 88.19 97 SER B CA 1
ATOM 3013 C C . SER B 1 97 ? -12.469 5.789 0.254 1 88.19 97 SER B C 1
ATOM 3015 O O . SER B 1 97 ? -11.953 6.086 -0.829 1 88.19 97 SER B O 1
ATOM 3017 N N . PHE B 1 98 ? -11.844 5.559 1.384 1 90.75 98 PHE B N 1
ATOM 3018 C CA . PHE B 1 98 ? -10.383 5.582 1.399 1 90.75 98 PHE B CA 1
ATOM 3019 C C . PHE B 1 98 ? -9.828 4.223 1.791 1 90.75 98 PHE B C 1
ATOM 3021 O O . PHE B 1 98 ? -10.328 3.578 2.713 1 90.75 98 PHE B O 1
ATOM 3028 N N . THR B 1 99 ? -8.891 3.76 1.013 1 94.31 99 THR B N 1
ATOM 3029 C CA . THR B 1 99 ? -8.133 2.562 1.352 1 94.31 99 THR B CA 1
ATOM 3030 C C . THR B 1 99 ? -6.66 2.9 1.575 1 94.31 99 THR B C 1
ATOM 3032 O O . THR B 1 99 ? -6.051 3.604 0.767 1 94.31 99 THR B O 1
ATOM 3035 N N . TYR B 1 100 ? -6.105 2.361 2.664 1 95.75 100 TYR B N 1
ATOM 3036 C CA . TYR B 1 100 ? -4.773 2.793 3.068 1 95.75 100 TYR B CA 1
ATOM 3037 C C . TYR B 1 100 ? -3.795 1.624 3.061 1 95.75 100 TYR B C 1
ATOM 3039 O O . TYR B 1 100 ? -4.141 0.514 3.471 1 95.75 100 TYR B O 1
ATOM 3047 N N . TRP B 1 101 ? -2.65 1.818 2.545 1 96.81 101 TRP B N 1
ATOM 3048 C CA . TRP B 1 101 ? -1.469 0.972 2.67 1 96.81 101 TRP B CA 1
ATOM 3049 C C . TRP B 1 101 ? -0.319 1.736 3.318 1 96.81 101 TRP B C 1
ATOM 3051 O O . TRP B 1 101 ? 0.504 2.338 2.623 1 96.81 101 TRP B O 1
ATOM 3061 N N . ARG B 1 102 ? -0.23 1.632 4.625 1 95.19 102 ARG B N 1
ATOM 3062 C CA . ARG B 1 102 ? 0.736 2.537 5.238 1 95.19 102 ARG B CA 1
ATOM 3063 C C . ARG B 1 102 ? 1.328 1.929 6.504 1 95.19 102 ARG B C 1
ATOM 3065 O O . ARG B 1 102 ? 1.995 2.619 7.277 1 95.19 102 ARG B O 1
ATOM 3072 N N . SER B 1 103 ? 1.155 0.634 6.715 1 92.06 103 SER B N 1
ATOM 3073 C CA . SER B 1 103 ? 1.546 0.008 7.973 1 92.06 103 SER B CA 1
ATOM 3074 C C . SER B 1 103 ? 3.057 0.075 8.18 1 92.06 103 SER B C 1
ATOM 3076 O O . SER B 1 103 ? 3.531 0.108 9.312 1 92.06 103 SER B O 1
ATOM 3078 N N . ASN B 1 104 ? 3.797 0.141 7.078 1 92.31 104 ASN B N 1
ATOM 3079 C CA . ASN B 1 104 ? 5.254 0.184 7.18 1 92.31 104 ASN B CA 1
ATOM 3080 C C . ASN B 1 104 ? 5.824 1.442 6.535 1 92.31 104 ASN B C 1
ATOM 3082 O O . ASN B 1 104 ? 6.93 1.42 5.992 1 92.31 104 ASN B O 1
ATOM 3086 N N . ALA B 1 105 ? 5.059 2.455 6.598 1 97.56 105 ALA B N 1
ATOM 3087 C CA . ALA B 1 105 ? 5.473 3.713 5.98 1 97.56 105 ALA B CA 1
ATOM 3088 C C . ALA B 1 105 ? 6.688 4.301 6.699 1 97.56 105 ALA B C 1
ATOM 3090 O O . ALA B 1 105 ? 6.797 4.207 7.922 1 97.56 105 ALA B O 1
ATOM 3091 N N . ALA B 1 106 ? 7.57 4.965 5.949 1 98.38 106 ALA B N 1
ATOM 3092 C CA . ALA B 1 106 ? 8.758 5.617 6.5 1 98.38 106 ALA B CA 1
ATOM 3093 C C . ALA B 1 106 ? 8.375 6.641 7.566 1 98.38 106 ALA B C 1
ATOM 3095 O O . ALA B 1 106 ? 9.062 6.773 8.578 1 98.38 106 ALA B O 1
ATOM 3096 N N . ALA B 1 107 ? 7.277 7.324 7.379 1 98.69 107 ALA B N 1
ATOM 3097 C CA . ALA B 1 107 ? 6.852 8.422 8.242 1 98.69 107 ALA B CA 1
ATOM 3098 C C . ALA B 1 107 ? 6.648 7.938 9.68 1 98.69 107 ALA B C 1
ATOM 3100 O O . ALA B 1 107 ? 6.699 8.734 10.617 1 98.69 107 ALA B O 1
ATOM 3101 N N . ARG B 1 108 ? 6.379 6.629 9.883 1 98.38 108 ARG B N 1
ATOM 3102 C CA . ARG B 1 108 ? 6.164 6.09 11.227 1 98.38 108 ARG B CA 1
ATOM 3103 C C . ARG B 1 108 ? 7.426 6.199 12.07 1 98.38 108 ARG B C 1
ATOM 3105 O O . ARG B 1 108 ? 7.375 6.055 13.297 1 98.38 108 ARG B O 1
ATOM 3112 N N . ARG B 1 109 ? 8.547 6.484 11.438 1 98.31 109 ARG B N 1
ATOM 3113 C CA . ARG B 1 109 ? 9.836 6.578 12.117 1 98.31 109 ARG B CA 1
ATOM 3114 C C . ARG B 1 109 ? 10.375 8 12.07 1 98.31 109 ARG B C 1
ATOM 3116 O O . ARG B 1 109 ? 11.586 8.211 12.164 1 98.31 109 ARG B O 1
ATOM 3123 N N . LEU B 1 110 ? 9.484 8.945 11.93 1 98.5 110 LEU B N 1
ATOM 3124 C CA . LEU B 1 110 ? 9.922 10.328 11.789 1 98.5 110 LEU B CA 1
ATOM 3125 C C . LEU B 1 110 ? 10.602 10.812 13.062 1 98.5 110 LEU B C 1
ATOM 3127 O O . LEU B 1 110 ? 11.328 11.812 13.039 1 98.5 110 LEU B O 1
ATOM 3131 N N . ALA B 1 111 ? 10.391 10.148 14.227 1 98.38 111 ALA B N 1
ATOM 3132 C CA . ALA B 1 111 ? 10.992 10.555 15.492 1 98.38 111 ALA B CA 1
ATOM 3133 C C . ALA B 1 111 ? 12.039 9.539 15.953 1 98.38 111 ALA B C 1
ATOM 3135 O O . ALA B 1 111 ? 12.367 9.469 17.141 1 98.38 111 ALA B O 1
ATOM 3136 N N . CYS B 1 112 ? 12.516 8.664 15.047 1 97.44 112 CYS B N 1
ATOM 3137 C CA . CYS B 1 112 ? 13.445 7.602 15.414 1 97.44 112 CYS B CA 1
ATOM 3138 C C . CYS B 1 112 ? 14.82 8.164 15.734 1 97.44 112 CYS B C 1
ATOM 3140 O O . CYS B 1 112 ? 15.609 7.539 16.453 1 97.44 112 CYS B O 1
ATOM 3142 N N . ASP B 1 113 ? 15.188 9.297 15.18 1 97.62 113 ASP B N 1
ATOM 3143 C CA . ASP B 1 113 ? 16.453 9.992 15.398 1 97.62 113 ASP B CA 1
ATOM 3144 C C . ASP B 1 113 ? 16.234 11.281 16.188 1 97.62 113 ASP B C 1
ATOM 3146 O O . ASP B 1 113 ? 15.875 12.312 15.625 1 97.62 113 ASP B O 1
ATOM 3150 N N . ARG B 1 114 ? 16.516 11.219 17.5 1 97.94 114 ARG B N 1
ATOM 3151 C CA . ARG B 1 114 ? 16.266 12.344 18.391 1 97.94 114 ARG B CA 1
ATOM 3152 C C . ARG B 1 114 ? 17 13.594 17.922 1 97.94 114 ARG B C 1
ATOM 3154 O O . ARG B 1 114 ? 16.422 14.68 17.891 1 97.94 114 ARG B O 1
ATOM 3161 N N . ASP B 1 115 ? 18.266 13.43 17.578 1 98.25 115 ASP B N 1
ATOM 3162 C CA . ASP B 1 115 ? 19.078 14.57 17.172 1 98.25 115 ASP B CA 1
ATOM 3163 C C . ASP B 1 115 ? 18.5 15.234 15.922 1 98.25 115 ASP B C 1
ATOM 3165 O O . ASP B 1 115 ? 18.438 16.469 15.836 1 98.25 115 ASP B O 1
ATOM 3169 N N . ALA B 1 116 ? 18.109 14.445 14.977 1 98.31 116 ALA B N 1
ATOM 3170 C CA . ALA B 1 116 ? 17.547 14.969 13.734 1 98.31 116 ALA B CA 1
ATOM 3171 C C . ALA B 1 116 ? 16.234 15.719 14.008 1 98.31 116 ALA B C 1
ATOM 3173 O O . ALA B 1 116 ? 15.992 16.781 13.43 1 98.31 116 ALA B O 1
ATOM 3174 N N . LEU B 1 117 ? 15.43 15.141 14.852 1 98.69 117 LEU B N 1
ATOM 3175 C CA . LEU B 1 117 ? 14.156 15.773 15.188 1 98.69 117 LEU B CA 1
ATOM 3176 C C . LEU B 1 117 ? 14.383 17.094 15.922 1 98.69 117 LEU B C 1
ATOM 3178 O O . LEU B 1 117 ? 13.727 18.094 15.625 1 98.69 117 LEU B O 1
ATOM 3182 N N . GLU B 1 118 ? 15.289 17.094 16.859 1 98.31 118 GLU B N 1
ATOM 3183 C CA . GLU B 1 118 ? 15.625 18.312 17.594 1 98.31 118 GLU B CA 1
ATOM 3184 C C . GLU B 1 118 ? 16.125 19.406 16.656 1 98.31 118 GLU B C 1
ATOM 3186 O O . GLU B 1 118 ? 15.703 20.562 16.766 1 98.31 118 GLU B O 1
ATOM 3191 N N . LYS B 1 119 ? 16.969 19.031 15.773 1 98.19 119 LYS B N 1
ATOM 3192 C CA . LYS B 1 119 ? 17.516 20 14.812 1 98.19 119 LYS B CA 1
ATOM 3193 C C . LYS B 1 119 ? 16.406 20.547 13.906 1 98.19 119 LYS B C 1
ATOM 3195 O O . LYS B 1 119 ? 16.469 21.703 13.484 1 98.19 119 LYS B O 1
ATOM 3200 N N . SER B 1 120 ? 15.438 19.734 13.594 1 98.56 120 SER B N 1
ATOM 3201 C CA . SER B 1 120 ? 14.344 20.109 12.695 1 98.56 120 SER B CA 1
ATOM 3202 C C . SER B 1 120 ? 13.414 21.109 13.359 1 98.56 120 SER B C 1
ATOM 3204 O O . SER B 1 120 ? 12.789 21.938 12.68 1 98.56 120 SER B O 1
ATOM 3206 N N . LEU B 1 121 ? 13.281 21.078 14.703 1 98.69 121 LEU B N 1
ATOM 3207 C CA . LEU B 1 121 ? 12.188 21.781 15.367 1 98.69 121 LEU B CA 1
ATOM 3208 C C . LEU B 1 121 ? 12.711 22.938 16.188 1 98.69 121 LEU B C 1
ATOM 3210 O O . LEU B 1 121 ? 11.992 23.906 16.453 1 98.69 121 LEU B O 1
ATOM 3214 N N . ALA B 1 122 ? 13.961 22.875 16.609 1 97.38 122 ALA B N 1
ATOM 3215 C CA . ALA B 1 122 ? 14.523 23.875 17.5 1 97.38 122 ALA B CA 1
ATOM 3216 C C . ALA B 1 122 ? 14.477 25.266 16.875 1 97.38 122 ALA B C 1
ATOM 3218 O O . ALA B 1 122 ? 14.883 25.453 15.727 1 97.38 122 ALA B O 1
ATOM 3219 N N . GLY B 1 123 ? 13.977 26.234 17.656 1 97.44 123 GLY B N 1
ATOM 3220 C CA . GLY B 1 123 ? 14.023 27.625 17.266 1 97.44 123 GLY B CA 1
ATOM 3221 C C . GLY B 1 123 ? 12.898 28.031 16.344 1 97.44 123 GLY B C 1
ATOM 3222 O O . GLY B 1 123 ? 12.812 29.188 15.922 1 97.44 123 GLY B O 1
ATOM 3223 N N . ARG B 1 124 ? 12.008 27.141 16.016 1 98.44 124 ARG B N 1
ATOM 3224 C CA . ARG B 1 124 ? 10.883 27.484 15.148 1 98.44 124 ARG B CA 1
ATOM 3225 C C . ARG B 1 124 ? 9.922 28.438 15.852 1 98.44 124 ARG B C 1
ATOM 3227 O O . ARG B 1 124 ? 9.742 28.359 17.078 1 98.44 124 ARG B O 1
ATOM 3234 N N . ASP B 1 125 ? 9.32 29.359 15.023 1 98.56 125 ASP B N 1
ATOM 3235 C CA . ASP B 1 125 ? 8.289 30.234 15.57 1 98.56 125 ASP B CA 1
ATOM 3236 C C . ASP B 1 125 ? 7.047 29.453 15.969 1 98.56 125 ASP B C 1
ATOM 3238 O O . ASP B 1 125 ? 6.418 29.734 16.984 1 98.56 125 ASP B O 1
ATOM 3242 N N . MET B 1 126 ? 6.707 28.484 15.164 1 98.62 126 MET B N 1
ATOM 3243 C CA . MET B 1 126 ? 5.496 27.688 15.344 1 98.62 126 MET B CA 1
ATOM 3244 C C . MET B 1 126 ? 5.711 26.266 14.867 1 98.62 126 MET B C 1
ATOM 3246 O O . MET B 1 126 ? 6.344 26.031 13.836 1 98.62 126 MET B O 1
ATOM 3250 N N . ILE B 1 127 ? 5.25 25.297 15.641 1 98.88 127 ILE B N 1
ATOM 3251 C CA . ILE B 1 127 ? 5.309 23.875 15.336 1 98.88 127 ILE B CA 1
ATOM 3252 C C . ILE B 1 127 ? 3.896 23.297 15.312 1 98.88 127 ILE B C 1
ATOM 3254 O O . ILE B 1 127 ? 3.123 23.484 16.266 1 98.88 127 ILE B O 1
ATOM 3258 N N . TYR B 1 128 ? 3.551 22.641 14.203 1 98.94 128 TYR B N 1
ATOM 3259 C CA . TYR B 1 128 ? 2.219 22.078 13.992 1 98.94 128 TYR B CA 1
ATOM 3260 C C . TYR B 1 128 ? 2.277 20.562 13.82 1 98.94 128 TYR B C 1
ATOM 3262 O O . TYR B 1 128 ? 3.158 20.047 13.133 1 98.94 128 TYR B O 1
ATOM 3270 N N . PHE B 1 129 ? 1.422 19.797 14.445 1 98.94 129 PHE B N 1
ATOM 3271 C CA . PHE B 1 129 ? 1.233 18.375 14.242 1 98.94 129 PHE B CA 1
ATOM 3272 C C . PHE B 1 129 ? -0.214 17.969 14.508 1 98.94 129 PHE B C 1
ATOM 3274 O O . PHE B 1 129 ? -1.036 18.812 14.875 1 98.94 129 PHE B O 1
ATOM 3281 N N . SER B 1 130 ? -0.586 16.781 14.227 1 98.88 130 SER B N 1
ATOM 3282 C CA . SER B 1 130 ? -1.976 16.344 14.336 1 98.88 130 SER B CA 1
ATOM 3283 C C . SER B 1 130 ? -2.084 15.023 15.102 1 98.88 130 SER B C 1
ATOM 3285 O O . SER B 1 130 ? -1.069 14.422 15.453 1 98.88 130 SER B O 1
ATOM 3287 N N . GLY B 1 131 ? -3.371 14.664 15.398 1 98.69 131 GLY B N 1
ATOM 3288 C CA . GLY B 1 131 ? -3.607 13.352 15.977 1 98.69 131 GLY B CA 1
ATOM 3289 C C . GLY B 1 131 ? -3.133 12.219 15.094 1 98.69 131 GLY B C 1
ATOM 3290 O O . GLY B 1 131 ? -2.723 11.164 15.594 1 98.69 131 GLY B O 1
ATOM 3291 N N . ILE B 1 132 ? -3.168 12.422 13.812 1 98.44 132 ILE B N 1
ATOM 3292 C CA . ILE B 1 132 ? -2.654 11.414 12.891 1 98.44 132 ILE B CA 1
ATOM 3293 C C . ILE B 1 132 ? -1.139 11.305 13.039 1 98.44 132 ILE B C 1
ATOM 3295 O O . ILE B 1 132 ? -0.587 10.203 13.031 1 98.44 132 ILE B O 1
ATOM 3299 N N . THR B 1 133 ? -0.431 12.492 13.188 1 98.75 133 THR B N 1
ATOM 3300 C CA . THR B 1 133 ? 0.998 12.453 13.477 1 98.75 133 THR B CA 1
ATOM 3301 C C . THR B 1 133 ? 1.287 11.523 14.648 1 98.75 133 THR B C 1
ATOM 3303 O O . THR B 1 133 ? 2.135 10.633 14.547 1 98.75 133 THR B O 1
ATOM 3306 N N . LEU B 1 134 ? 0.513 11.672 15.695 1 98.69 134 LEU B N 1
ATOM 3307 C CA . LEU B 1 134 ? 0.722 10.898 16.922 1 98.69 134 LEU B CA 1
ATOM 3308 C C . LEU B 1 134 ? 0.384 9.43 16.703 1 98.69 134 LEU B C 1
ATOM 3310 O O . LEU B 1 134 ? 1.047 8.547 17.25 1 98.69 134 LEU B O 1
ATOM 3314 N N . ALA B 1 135 ? -0.663 9.242 15.953 1 98.31 135 ALA B N 1
ATOM 3315 C CA . ALA B 1 135 ? -1.161 7.891 15.742 1 98.31 135 ALA B CA 1
ATOM 3316 C C . ALA B 1 135 ? -0.171 7.059 14.938 1 98.31 135 ALA B C 1
ATOM 3318 O O . ALA B 1 135 ? -0.059 5.844 15.133 1 98.31 135 ALA B O 1
ATOM 3319 N N . ILE B 1 136 ? 0.543 7.633 14.031 1 97.94 136 ILE B N 1
ATOM 3320 C CA . ILE B 1 136 ? 1.364 6.844 13.117 1 97.94 136 ILE B CA 1
ATOM 3321 C C . ILE B 1 136 ? 2.756 6.648 13.711 1 97.94 136 ILE B C 1
ATOM 3323 O O . ILE B 1 136 ? 3.438 5.668 13.406 1 97.94 136 ILE B O 1
ATOM 3327 N N . ILE B 1 137 ? 3.23 7.594 14.586 1 98.19 137 ILE B N 1
ATOM 3328 C CA . ILE B 1 137 ? 4.551 7.449 15.195 1 98.19 137 ILE B CA 1
ATOM 3329 C C . ILE B 1 137 ? 4.609 6.152 15.992 1 98.19 137 ILE B C 1
ATOM 3331 O O . ILE B 1 137 ? 3.695 5.844 16.766 1 98.19 137 ILE B O 1
ATOM 3335 N N . LEU B 1 138 ? 5.676 5.371 15.789 1 97.5 138 LEU B N 1
ATOM 3336 C CA . LEU B 1 138 ? 5.844 4.145 16.562 1 97.5 138 LEU B CA 1
ATOM 3337 C C . LEU B 1 138 ? 5.836 4.434 18.062 1 97.5 138 LEU B C 1
ATOM 3339 O O . LEU B 1 138 ? 6.449 5.406 18.5 1 97.5 138 LEU B O 1
ATOM 3343 N N . PRO B 1 139 ? 5.137 3.57 18.797 1 96.5 139 PRO B N 1
ATOM 3344 C CA . PRO B 1 139 ? 4.992 3.82 20.234 1 96.5 139 PRO B CA 1
ATOM 3345 C C . PRO B 1 139 ? 6.328 4.035 20.938 1 96.5 139 PRO B C 1
ATOM 3347 O O . PRO B 1 139 ? 6.438 4.891 21.812 1 96.5 139 PRO B O 1
ATOM 3350 N N . GLU B 1 140 ? 7.352 3.387 20.484 1 96.62 140 GLU B N 1
ATOM 3351 C CA . GLU B 1 140 ? 8.656 3.465 21.141 1 96.62 140 GLU B CA 1
ATOM 3352 C C . GLU B 1 140 ? 9.32 4.816 20.891 1 96.62 140 GLU B C 1
ATOM 3354 O O . GLU B 1 140 ? 10.281 5.176 21.578 1 96.62 140 GLU B O 1
ATOM 3359 N N . HIS B 1 141 ? 8.789 5.602 19.969 1 97.19 141 HIS B N 1
ATOM 3360 C CA . HIS B 1 141 ? 9.398 6.887 19.641 1 97.19 141 HIS B CA 1
ATOM 3361 C C . HIS B 1 141 ? 8.531 8.047 20.125 1 97.19 141 HIS B C 1
ATOM 3363 O O . HIS B 1 141 ? 8.922 9.211 20.016 1 97.19 141 HIS B O 1
ATOM 3369 N N . ARG B 1 142 ? 7.344 7.82 20.656 1 97 142 ARG B N 1
ATOM 3370 C CA . ARG B 1 142 ? 6.395 8.867 21.031 1 97 142 ARG B CA 1
ATOM 3371 C C . ARG B 1 142 ? 6.934 9.719 22.172 1 97 142 ARG B C 1
ATOM 3373 O O . ARG B 1 142 ? 6.719 10.938 22.203 1 97 142 ARG B O 1
ATOM 3380 N N . ALA B 1 143 ? 7.605 9.062 23.094 1 96.56 143 ALA B N 1
ATOM 3381 C CA . ALA B 1 143 ? 8.18 9.805 24.219 1 96.56 143 ALA B CA 1
ATOM 3382 C C . ALA B 1 143 ? 9.203 10.828 23.734 1 96.56 143 ALA B C 1
ATOM 3384 O O . ALA B 1 143 ? 9.234 11.961 24.219 1 96.56 143 ALA B O 1
ATOM 3385 N N . THR B 1 144 ? 10.039 10.367 22.797 1 97.38 144 THR B N 1
ATOM 3386 C CA . THR B 1 144 ? 11.023 11.273 22.203 1 97.38 144 THR B CA 1
ATOM 3387 C C . THR B 1 144 ? 10.328 12.461 21.547 1 97.38 144 THR B C 1
ATOM 3389 O O . THR B 1 144 ? 10.75 13.609 21.734 1 97.38 144 THR B O 1
ATOM 3392 N N . PHE B 1 145 ? 9.312 12.211 20.859 1 98.56 145 PHE B N 1
ATOM 3393 C CA . PHE B 1 145 ? 8.555 13.234 20.156 1 98.56 145 PHE B CA 1
ATOM 3394 C C . PHE B 1 145 ? 8.023 14.281 21.125 1 98.56 145 PHE B C 1
ATOM 3396 O O . PHE B 1 145 ? 8.25 15.484 20.938 1 98.56 145 PHE B O 1
ATOM 3403 N N . PHE B 1 146 ? 7.395 13.859 22.203 1 98.31 146 PHE B N 1
ATOM 3404 C CA . PHE B 1 146 ? 6.801 14.766 23.188 1 98.31 146 PHE B CA 1
ATOM 3405 C C . PHE B 1 146 ? 7.883 15.523 23.953 1 98.31 146 PHE B C 1
ATOM 3407 O O . PHE B 1 146 ? 7.723 16.703 24.25 1 98.31 146 PHE B O 1
ATOM 3414 N N . ASP B 1 147 ? 8.977 14.852 24.25 1 98.25 147 ASP B N 1
ATOM 3415 C CA . ASP B 1 147 ? 10.078 15.508 24.953 1 98.25 147 ASP B CA 1
ATOM 3416 C C . ASP B 1 147 ? 10.609 16.688 24.156 1 98.25 147 ASP B C 1
ATOM 3418 O O . ASP B 1 147 ? 10.828 17.766 24.703 1 98.25 147 ASP B O 1
ATOM 3422 N N . ILE B 1 148 ? 10.758 16.453 22.922 1 98.44 148 ILE B N 1
ATOM 3423 C CA . ILE B 1 148 ? 11.312 17.5 22.047 1 98.44 148 ILE B CA 1
ATOM 3424 C C . ILE B 1 148 ? 10.305 18.641 21.906 1 98.44 148 ILE B C 1
ATOM 3426 O O . ILE B 1 148 ? 10.688 19.812 21.906 1 98.44 148 ILE B O 1
ATOM 3430 N N . LEU B 1 149 ? 9.039 18.328 21.797 1 98.12 149 LEU B N 1
ATOM 3431 C CA . LEU B 1 149 ? 8.008 19.359 21.719 1 98.12 149 LEU B CA 1
ATOM 3432 C C . LEU B 1 149 ? 8.023 20.234 22.969 1 98.12 149 LEU B C 1
ATOM 3434 O O . LEU B 1 149 ? 7.902 21.453 22.875 1 98.12 149 LEU B O 1
ATOM 3438 N N . HIS B 1 150 ? 8.148 19.578 24.141 1 98 150 HIS B N 1
ATOM 3439 C CA . HIS B 1 150 ? 8.227 20.312 25.391 1 98 150 HIS B CA 1
ATOM 3440 C C . HIS B 1 150 ? 9.422 21.266 25.406 1 98 150 HIS B C 1
ATOM 3442 O O . HIS B 1 150 ? 9.297 22.422 25.844 1 98 150 HIS B O 1
ATOM 3448 N N . GLN B 1 151 ? 10.492 20.75 24.969 1 98.19 151 GLN B N 1
ATOM 3449 C CA . GLN B 1 151 ? 11.703 21.562 24.922 1 98.19 151 GLN B CA 1
ATOM 3450 C C . GLN B 1 151 ? 11.523 22.766 24 1 98.19 151 GLN B C 1
ATOM 3452 O O . GLN B 1 151 ? 11.914 23.875 24.359 1 98.19 151 GLN B O 1
ATOM 3457 N N . CYS B 1 152 ? 10.961 22.516 22.859 1 98.31 152 CYS B N 1
ATOM 3458 C CA . CYS B 1 152 ? 10.742 23.609 21.906 1 98.31 152 CYS B CA 1
ATOM 3459 C C . CYS B 1 152 ? 9.773 24.641 22.469 1 98.31 152 CYS B C 1
ATOM 3461 O O . CYS B 1 152 ? 10 25.844 22.328 1 98.31 152 CYS B O 1
ATOM 3463 N N . ARG B 1 153 ? 8.734 24.172 23.078 1 97.5 153 ARG B N 1
ATOM 3464 C CA . ARG B 1 153 ? 7.773 25.078 23.703 1 97.5 153 ARG B CA 1
ATOM 3465 C C . ARG B 1 153 ? 8.43 25.906 24.797 1 97.5 153 ARG B C 1
ATOM 3467 O O . ARG B 1 153 ? 8.211 27.125 24.859 1 97.5 153 ARG B O 1
ATOM 3474 N N . ALA B 1 154 ? 9.172 25.297 25.609 1 97.5 154 ALA B N 1
ATOM 3475 C CA . ALA B 1 154 ? 9.883 25.984 26.688 1 97.5 154 ALA B CA 1
ATOM 3476 C C . ALA B 1 154 ? 10.844 27.031 26.125 1 97.5 154 ALA B C 1
ATOM 3478 O O . ALA B 1 154 ? 11.078 28.062 26.75 1 97.5 154 ALA B O 1
ATOM 3479 N N . ALA B 1 155 ? 11.297 26.75 24.984 1 97.75 155 ALA B N 1
ATOM 3480 C CA . ALA B 1 155 ? 12.25 27.656 24.344 1 97.75 155 ALA B CA 1
ATOM 3481 C C . ALA B 1 155 ? 11.523 28.766 23.594 1 97.75 155 ALA B C 1
ATOM 3483 O O . ALA B 1 155 ? 12.164 29.641 23 1 97.75 155 ALA B O 1
ATOM 3484 N N . GLY B 1 156 ? 10.219 28.703 23.5 1 97.06 156 GLY B N 1
ATOM 3485 C CA . GLY B 1 156 ? 9.492 29.859 22.969 1 97.06 156 GLY B CA 1
ATOM 3486 C C . GLY B 1 156 ? 8.656 29.531 21.75 1 97.06 156 GLY B C 1
ATOM 3487 O O . GLY B 1 156 ? 7.902 30.375 21.266 1 97.06 156 GLY B O 1
ATOM 3488 N N . SER B 1 157 ? 8.805 28.344 21.188 1 98.06 157 SER B N 1
ATOM 3489 C CA . SER B 1 157 ? 7.988 27.969 20.031 1 98.06 157 SER B CA 1
ATOM 3490 C C . SER B 1 157 ? 6.512 27.875 20.406 1 98.06 157 SER B C 1
ATOM 3492 O O . SER B 1 157 ? 6.172 27.391 21.484 1 98.06 157 SER B O 1
ATOM 3494 N N . ARG B 1 158 ? 5.641 28.359 19.547 1 97.81 158 ARG B N 1
ATOM 3495 C CA . ARG B 1 158 ? 4.207 28.141 19.703 1 97.81 158 ARG B CA 1
ATOM 3496 C C . ARG B 1 158 ? 3.801 26.781 19.141 1 97.81 158 ARG B C 1
ATOM 3498 O O . ARG B 1 158 ? 4.145 26.453 18 1 97.81 158 ARG B O 1
ATOM 3505 N N . ILE B 1 159 ? 3.074 26.047 19.906 1 98.56 159 ILE B N 1
ATOM 3506 C CA . ILE B 1 159 ? 2.668 24.703 19.484 1 98.56 159 ILE B CA 1
ATOM 3507 C C . ILE B 1 159 ? 1.213 24.719 19.031 1 98.56 159 ILE B C 1
ATOM 3509 O O . ILE B 1 159 ? 0.327 25.156 19.766 1 98.56 159 ILE B O 1
ATOM 3513 N N . ALA B 1 160 ? 0.947 24.328 17.797 1 98.88 160 ALA B N 1
ATOM 3514 C CA . ALA B 1 160 ? -0.399 24.172 17.25 1 98.88 160 ALA B CA 1
ATOM 3515 C C . ALA B 1 160 ? -0.736 22.703 17.047 1 98.88 160 ALA B C 1
ATOM 3517 O O . ALA B 1 160 ? 0.103 21.922 16.578 1 98.88 160 ALA B O 1
ATOM 3518 N N . PHE B 1 161 ? -1.979 22.25 17.375 1 98.81 161 PHE B N 1
ATOM 3519 C CA . PHE B 1 161 ? -2.344 20.844 17.344 1 98.81 161 PHE B CA 1
ATOM 3520 C C . PHE B 1 161 ? -3.766 20.672 16.828 1 98.81 161 PHE B C 1
ATOM 3522 O O . PHE B 1 161 ? -4.688 21.344 17.266 1 98.81 161 PHE B O 1
ATOM 3529 N N . ASP B 1 162 ? -3.934 19.844 15.852 1 98.88 162 ASP B N 1
ATOM 3530 C CA . ASP B 1 162 ? -5.227 19.375 15.367 1 98.88 162 ASP B CA 1
ATOM 3531 C C . ASP B 1 162 ? -5.426 17.891 15.711 1 98.88 162 ASP B C 1
ATOM 3533 O O . ASP B 1 162 ? -4.777 17.016 15.141 1 98.88 162 ASP B O 1
ATOM 3537 N N . PRO B 1 163 ? -6.352 17.531 16.578 1 98.44 163 PRO B N 1
ATOM 3538 C CA . PRO B 1 163 ? -6.5 16.125 16.984 1 98.44 163 PRO B CA 1
ATOM 3539 C C . PRO B 1 163 ? -6.82 15.203 15.812 1 98.44 163 PRO B C 1
ATOM 3541 O O . PRO B 1 163 ? -6.34 14.07 15.766 1 98.44 163 PRO B O 1
ATOM 3544 N N . ASN B 1 164 ? -7.715 15.711 14.898 1 98.06 164 ASN B N 1
ATOM 3545 C CA . ASN B 1 164 ? -7.977 14.953 13.68 1 98.06 164 ASN B CA 1
ATOM 3546 C C . ASN B 1 164 ? -8.07 13.461 13.961 1 98.06 164 ASN B C 1
ATOM 3548 O O . ASN B 1 164 ? -7.387 12.656 13.328 1 98.06 164 ASN B O 1
ATOM 3552 N N . PHE B 1 165 ? -9.031 13.031 14.844 1 98.25 165 PHE B N 1
ATOM 3553 C CA . PHE B 1 165 ? -9.172 11.672 15.352 1 98.25 165 PHE B CA 1
ATOM 3554 C C . PHE B 1 165 ? -9.617 10.727 14.25 1 98.25 165 PHE B C 1
ATOM 3556 O O . PHE B 1 165 ? -10.625 10.961 13.586 1 98.25 165 PHE B O 1
ATOM 3563 N N . ARG B 1 166 ? -8.844 9.766 14.031 1 96.94 166 ARG B N 1
ATOM 3564 C CA . ARG B 1 166 ? -9.172 8.625 13.18 1 96.94 166 ARG B CA 1
ATOM 3565 C C . ARG B 1 166 ? -9.109 7.32 13.961 1 96.94 166 ARG B C 1
ATOM 3567 O O . ARG B 1 166 ? -8.023 6.801 14.234 1 96.94 166 ARG B O 1
ATOM 3574 N N . GLN B 1 167 ? -10.227 6.773 14.242 1 95.38 167 GLN B N 1
ATOM 3575 C CA . GLN B 1 167 ? -10.359 5.633 15.141 1 95.38 167 GLN B CA 1
ATOM 3576 C C . GLN B 1 167 ? -9.477 4.473 14.688 1 95.38 167 GLN B C 1
ATOM 3578 O O . GLN B 1 167 ? -8.852 3.795 15.508 1 95.38 167 GLN B O 1
ATOM 3583 N N . GLN B 1 168 ? -9.32 4.242 13.398 1 91.81 168 GLN B N 1
ATOM 3584 C CA . GLN B 1 168 ? -8.656 3.072 12.836 1 91.81 168 GLN B CA 1
ATOM 3585 C C . GLN B 1 168 ? -7.152 3.123 13.078 1 91.81 168 GLN B C 1
ATOM 3587 O O . GLN B 1 168 ? -6.461 2.117 12.914 1 91.81 168 GLN B O 1
ATOM 3592 N N . LEU B 1 169 ? -6.652 4.258 13.461 1 95.94 169 LEU B N 1
ATOM 3593 C CA . LEU B 1 169 ? -5.211 4.41 13.625 1 95.94 169 LEU B CA 1
ATOM 3594 C C . LEU B 1 169 ? -4.793 4.129 15.062 1 95.94 169 LEU B C 1
ATOM 3596 O O . LEU B 1 169 ? -3.6 4.09 15.367 1 95.94 169 LEU B O 1
ATOM 3600 N N . TRP B 1 170 ? -5.785 3.926 15.898 1 96.94 170 TRP B N 1
ATOM 3601 C CA . TRP B 1 170 ? -5.504 3.758 17.312 1 96.94 170 TRP B CA 1
ATOM 3602 C C . TRP B 1 170 ? -5.848 2.346 17.781 1 96.94 170 TRP B C 1
ATOM 3604 O O . TRP B 1 170 ? -6.82 1.752 17.312 1 96.94 170 TRP B O 1
ATOM 3614 N N . PRO B 1 171 ? -5.039 1.787 18.719 1 95 171 PRO B N 1
ATOM 3615 C CA . PRO B 1 171 ? -5.371 0.454 19.219 1 95 171 PRO B CA 1
ATOM 3616 C C . PRO B 1 171 ? -6.707 0.419 19.953 1 95 171 PRO B C 1
ATOM 3618 O O . PRO B 1 171 ? -7.406 -0.599 19.938 1 95 171 PRO B O 1
ATOM 3621 N N . ASP B 1 172 ? -7.012 1.479 20.656 1 95.94 172 ASP B N 1
ATOM 3622 C CA . ASP B 1 172 ? -8.297 1.614 21.344 1 95.94 172 ASP B CA 1
ATOM 3623 C C . ASP B 1 172 ? -8.57 3.07 21.719 1 95.94 172 ASP B C 1
ATOM 3625 O O . ASP B 1 172 ? -7.688 3.922 21.594 1 95.94 172 ASP B O 1
ATOM 3629 N N . ARG B 1 173 ? -9.766 3.295 22.156 1 96.69 173 ARG B N 1
ATOM 3630 C CA . ARG B 1 173 ? -10.211 4.652 22.469 1 96.69 173 ARG B CA 1
ATOM 3631 C C . ARG B 1 173 ? -9.477 5.207 23.688 1 96.69 173 ARG B C 1
ATOM 3633 O O . ARG B 1 173 ? -9.203 6.406 23.75 1 96.69 173 ARG B O 1
ATOM 3640 N N . LYS B 1 174 ? -9.203 4.371 24.641 1 97.81 174 LYS B N 1
ATOM 3641 C CA . LYS B 1 174 ? -8.492 4.809 25.844 1 97.81 174 LYS B CA 1
ATOM 3642 C C . LYS B 1 174 ? -7.129 5.391 25.5 1 97.81 174 LYS B C 1
ATOM 3644 O O . LYS B 1 174 ? -6.77 6.469 25.984 1 97.81 174 LYS B O 1
ATOM 3649 N N . ALA B 1 175 ? -6.41 4.684 24.672 1 97.75 175 ALA B N 1
ATOM 3650 C CA . ALA B 1 175 ? -5.102 5.156 24.234 1 97.75 175 ALA B CA 1
ATOM 3651 C C . ALA B 1 175 ? -5.223 6.469 23.469 1 97.75 175 ALA B C 1
ATOM 3653 O O . ALA B 1 175 ? -4.43 7.395 23.672 1 97.75 175 ALA B O 1
ATOM 3654 N N . ALA B 1 176 ? -6.191 6.523 22.547 1 98.44 176 ALA B N 1
ATOM 3655 C CA . ALA B 1 176 ? -6.418 7.742 21.781 1 98.44 176 ALA B CA 1
ATOM 3656 C C . ALA B 1 176 ? -6.707 8.93 22.688 1 98.44 176 ALA B C 1
ATOM 3658 O O . ALA B 1 176 ? -6.113 10 22.547 1 98.44 176 ALA B O 1
ATOM 3659 N N . ARG B 1 177 ? -7.566 8.75 23.688 1 98.5 177 ARG B N 1
ATOM 3660 C CA . ARG B 1 177 ? -7.941 9.812 24.609 1 98.5 177 ARG B CA 1
ATOM 3661 C C . ARG B 1 177 ? -6.734 10.297 25.406 1 98.5 177 ARG B C 1
ATOM 3663 O O . ARG B 1 177 ? -6.531 11.5 25.562 1 98.5 177 ARG B O 1
ATOM 3670 N N . GLU B 1 178 ? -5.988 9.391 25.844 1 98.12 178 GLU B N 1
ATOM 3671 C CA . GLU B 1 178 ? -4.832 9.734 26.672 1 98.12 178 GLU B CA 1
ATOM 3672 C C . GLU B 1 178 ? -3.801 10.523 25.875 1 98.12 178 GLU B C 1
ATOM 3674 O O . GLU B 1 178 ? -3.367 11.602 26.297 1 98.12 178 GLU B O 1
ATOM 3679 N N . ILE B 1 179 ? -3.447 10.023 24.75 1 98.38 179 ILE B N 1
ATOM 3680 C CA . ILE B 1 179 ? -2.361 10.609 23.969 1 98.38 179 ILE B CA 1
ATOM 3681 C C . ILE B 1 179 ? -2.809 11.938 23.375 1 98.38 179 ILE B C 1
ATOM 3683 O O . ILE B 1 179 ? -2.053 12.914 23.375 1 98.38 179 ILE B O 1
ATOM 3687 N N . ILE B 1 180 ? -4.012 12.008 22.875 1 98.38 180 ILE B N 1
ATOM 3688 C CA . ILE B 1 180 ? -4.539 13.234 22.297 1 98.38 180 ILE B CA 1
ATOM 3689 C C . ILE B 1 180 ? -4.711 14.289 23.375 1 98.38 180 ILE B C 1
ATOM 3691 O O . ILE B 1 180 ? -4.414 15.469 23.156 1 98.38 180 ILE B O 1
ATOM 3695 N N . SER B 1 181 ? -5.145 13.852 24.578 1 98 181 SER B N 1
ATOM 3696 C CA . SER B 1 181 ? -5.262 14.789 25.688 1 98 181 SER B CA 1
ATOM 3697 C C . SER B 1 181 ? -3.9 15.344 26.094 1 98 181 SER B C 1
ATOM 3699 O O . SER B 1 181 ? -3.775 16.531 26.391 1 98 181 SER B O 1
ATOM 3701 N N . ASN B 1 182 ? -2.943 14.492 26.125 1 97.19 182 ASN B N 1
ATOM 3702 C CA . ASN B 1 182 ? -1.588 14.953 26.406 1 97.19 182 ASN B CA 1
ATOM 3703 C C . ASN B 1 182 ? -1.129 16.016 25.406 1 97.19 182 ASN B C 1
ATOM 3705 O O . ASN B 1 182 ? -0.538 17.016 25.797 1 97.19 182 ASN B O 1
ATOM 3709 N N . ALA B 1 183 ? -1.373 15.789 24.141 1 98 183 ALA B N 1
ATOM 3710 C CA . ALA B 1 183 ? -1.003 16.734 23.094 1 98 183 ALA B CA 1
ATOM 3711 C C . ALA B 1 183 ? -1.77 18.047 23.234 1 98 183 ALA B C 1
ATOM 3713 O O . ALA B 1 183 ? -1.205 19.125 23.047 1 98 183 ALA B O 1
ATOM 3714 N N . MET B 1 184 ? -3.031 17.938 23.609 1 97.25 184 MET B N 1
ATOM 3715 C CA . MET B 1 184 ? -3.844 19.125 23.844 1 97.25 184 MET B CA 1
ATOM 3716 C C . MET B 1 184 ? -3.256 19.969 24.969 1 97.25 184 MET B C 1
ATOM 3718 O O . MET B 1 184 ? -3.271 21.188 24.906 1 97.25 184 MET B O 1
ATOM 3722 N N . GLY B 1 185 ? -2.75 19.297 25.906 1 95.25 185 GLY B N 1
ATOM 3723 C CA . GLY B 1 185 ? -2.176 19.969 27.062 1 95.25 185 GLY B CA 1
ATOM 3724 C C . GLY B 1 185 ? -0.912 20.75 26.734 1 95.25 185 GLY B C 1
ATOM 3725 O O . GLY B 1 185 ? -0.544 21.672 27.453 1 95.25 185 GLY B O 1
ATOM 3726 N N . ILE B 1 186 ? -0.298 20.391 25.656 1 95.19 186 ILE B N 1
ATOM 3727 C CA . ILE B 1 186 ? 0.955 21.031 25.281 1 95.19 186 ILE B CA 1
ATOM 3728 C C . ILE B 1 186 ? 0.69 22.094 24.203 1 95.19 186 ILE B C 1
ATOM 3730 O O . ILE B 1 186 ? 1.547 22.938 23.938 1 95.19 186 ILE B O 1
ATOM 3734 N N . ALA B 1 187 ? -0.444 22.156 23.641 1 97.62 187 ALA B N 1
ATOM 3735 C CA . ALA B 1 187 ? -0.765 23.031 22.516 1 97.62 187 ALA B CA 1
ATOM 3736 C C . ALA B 1 187 ? -1.075 24.453 23 1 97.62 187 ALA B C 1
ATOM 3738 O O . ALA B 1 187 ? -1.759 24.641 24 1 97.62 187 ALA B O 1
ATOM 3739 N N . ASP B 1 188 ? -0.513 25.422 22.359 1 97.75 188 ASP B N 1
ATOM 3740 C CA . ASP B 1 188 ? -0.907 26.812 22.531 1 97.75 188 ASP B CA 1
ATOM 3741 C C . ASP B 1 188 ? -2.143 27.156 21.703 1 97.75 188 ASP B C 1
ATOM 3743 O O . ASP B 1 188 ? -2.941 28.016 22.094 1 97.75 188 ASP B O 1
ATOM 3747 N N . ILE B 1 189 ? -2.264 26.547 20.547 1 98.62 189 ILE B N 1
ATOM 3748 C CA . ILE B 1 189 ? -3.404 26.672 19.641 1 98.62 189 ILE B CA 1
ATOM 3749 C C . ILE B 1 189 ? -3.973 25.281 19.344 1 98.62 189 ILE B C 1
ATOM 3751 O O . ILE B 1 189 ? -3.256 24.406 18.859 1 98.62 189 ILE B O 1
ATOM 3755 N N . ALA B 1 190 ? -5.199 25.047 19.688 1 98.62 190 ALA B N 1
ATOM 3756 C CA . ALA B 1 190 ? -5.895 23.797 19.375 1 98.62 190 ALA B CA 1
ATOM 3757 C C . ALA B 1 190 ? -6.93 24.016 18.281 1 98.62 190 ALA B C 1
ATOM 3759 O O . ALA B 1 190 ? -7.707 24.969 18.312 1 98.62 190 ALA B O 1
ATOM 3760 N N . LEU B 1 191 ? -6.926 23.125 17.297 1 98.81 191 LEU B N 1
ATOM 3761 C CA . LEU B 1 191 ? -7.793 23.266 16.125 1 98.81 191 LEU B CA 1
ATOM 3762 C C . LEU B 1 191 ? -8.656 22.016 15.938 1 98.81 191 LEU B C 1
ATOM 3764 O O . LEU B 1 191 ? -8.648 21.406 14.867 1 98.81 191 LEU B O 1
ATOM 3768 N N . PRO B 1 192 ? -9.508 21.672 16.891 1 98.56 192 PRO B N 1
ATOM 3769 C CA . PRO B 1 192 ? -10.32 20.453 16.812 1 98.56 192 PRO B CA 1
ATOM 3770 C C . PRO B 1 192 ? -11.492 20.594 15.844 1 98.56 192 PRO B C 1
ATOM 3772 O O . PRO B 1 192 ? -11.898 21.719 15.523 1 98.56 192 PRO B O 1
ATOM 3775 N N . THR B 1 193 ? -11.922 19.5 15.352 1 98.5 193 THR B N 1
ATOM 3776 C CA . THR B 1 193 ? -13.18 19.375 14.625 1 98.5 193 THR B CA 1
ATOM 3777 C C . THR B 1 193 ? -14.242 18.719 15.508 1 98.5 193 THR B C 1
ATOM 3779 O O . THR B 1 193 ? -14.062 17.594 15.984 1 98.5 193 THR B O 1
ATOM 3782 N N . PHE B 1 194 ? -15.328 19.312 15.625 1 98.31 194 PHE B N 1
ATOM 3783 C CA . PHE B 1 194 ? -16.297 18.969 16.672 1 98.31 194 PHE B CA 1
ATOM 3784 C C . PHE B 1 194 ? -16.781 17.531 16.5 1 98.31 194 PHE B C 1
ATOM 3786 O O . PHE B 1 194 ? -16.766 16.75 17.453 1 98.31 194 PHE B O 1
ATOM 3793 N N . PRO B 1 195 ? -17.188 17.125 15.312 1 97.69 195 PRO B N 1
ATOM 3794 C CA . PRO B 1 195 ? -17.656 15.742 15.203 1 97.69 195 PRO B CA 1
ATOM 3795 C C . PRO B 1 195 ? -16.625 14.719 15.648 1 97.69 195 PRO B C 1
ATOM 3797 O O . PRO B 1 195 ? -16.969 13.688 16.219 1 97.69 195 PRO B O 1
ATOM 3800 N N . ASP B 1 196 ? -15.328 14.977 15.383 1 97.94 196 ASP B N 1
ATOM 3801 C CA . ASP B 1 196 ? -14.266 14.086 15.828 1 97.94 196 ASP B CA 1
ATOM 3802 C C . ASP B 1 196 ? -14.172 14.055 17.359 1 97.94 196 ASP B C 1
ATOM 3804 O O . ASP B 1 196 ? -13.984 12.992 17.953 1 97.94 196 ASP B O 1
ATOM 3808 N N . GLU B 1 197 ? -14.266 15.234 17.938 1 98.12 197 GLU B N 1
ATOM 3809 C CA . GLU B 1 197 ? -14.195 15.352 19.391 1 98.12 197 GLU B CA 1
ATOM 3810 C C . GLU B 1 197 ? -15.391 14.664 20.062 1 98.12 197 GLU B C 1
ATOM 3812 O O . GLU B 1 197 ? -15.242 14.039 21.109 1 98.12 197 GLU B O 1
ATOM 3817 N N . GLN B 1 198 ? -16.5 14.859 19.422 1 97.94 198 GLN B N 1
ATOM 3818 C CA . GLN B 1 198 ? -17.703 14.18 19.906 1 97.94 198 GLN B CA 1
ATOM 3819 C C . GLN B 1 198 ? -17.531 12.664 19.859 1 97.94 198 GLN B C 1
ATOM 3821 O O . GLN B 1 198 ? -17.875 11.961 20.812 1 97.94 198 GLN B O 1
ATOM 3826 N N . ALA B 1 199 ? -17 12.172 18.812 1 97.62 199 ALA B N 1
ATOM 3827 C CA . ALA B 1 199 ? -16.812 10.734 18.625 1 97.62 199 ALA B CA 1
ATOM 3828 C C . ALA B 1 199 ? -15.852 10.172 19.672 1 97.62 199 ALA B C 1
ATOM 3830 O O . ALA B 1 199 ? -16.047 9.055 20.156 1 97.62 199 ALA B O 1
ATOM 3831 N N . LEU B 1 200 ? -14.797 10.898 20 1 98.38 200 LEU B N 1
ATOM 3832 C CA . LEU B 1 200 ? -13.75 10.375 20.875 1 98.38 200 LEU B CA 1
ATOM 3833 C C . LEU B 1 200 ? -14.07 10.664 22.344 1 98.38 200 LEU B C 1
ATOM 3835 O O . LEU B 1 200 ? -13.844 9.812 23.203 1 98.38 200 LEU B O 1
ATOM 3839 N N . PHE B 1 201 ? -14.633 11.836 22.656 1 98.25 201 PHE B N 1
ATOM 3840 C CA . PHE B 1 201 ? -14.727 12.273 24.047 1 98.25 201 PHE B CA 1
ATOM 3841 C C . PHE B 1 201 ? -16.188 12.406 24.469 1 98.25 201 PHE B C 1
ATOM 3843 O O . PHE B 1 201 ? -16.484 12.562 25.656 1 98.25 201 PHE B O 1
ATOM 3850 N N . GLY B 1 202 ? -17.094 12.469 23.531 1 97.75 202 GLY B N 1
ATOM 3851 C CA . GLY B 1 202 ? -18.5 12.539 23.859 1 97.75 202 GLY B CA 1
ATOM 3852 C C . GLY B 1 202 ? -18.969 13.938 24.203 1 97.75 202 GLY B C 1
ATOM 3853 O O . GLY B 1 202 ? -19.969 14.109 24.922 1 97.75 202 GLY B O 1
ATOM 3854 N N . ASP B 1 203 ? -18.266 14.938 23.781 1 97.81 203 ASP B N 1
ATOM 3855 C CA . ASP B 1 203 ? -18.656 16.312 24.047 1 97.81 203 ASP B CA 1
ATOM 3856 C C . ASP B 1 203 ? -20.047 16.609 23.5 1 97.81 203 ASP B C 1
ATOM 3858 O O . ASP B 1 203 ? -20.375 16.234 22.375 1 97.81 203 ASP B O 1
ATOM 3862 N N . ARG B 1 204 ? -20.859 17.297 24.203 1 97.5 204 ARG B N 1
ATOM 3863 C CA . ARG B 1 204 ? -22.25 17.562 23.844 1 97.5 204 ARG B CA 1
ATOM 3864 C C . ARG B 1 204 ? -22.344 18.578 22.719 1 97.5 204 ARG B C 1
ATOM 3866 O O . ARG B 1 204 ? -23.219 18.5 21.859 1 97.5 204 ARG B O 1
ATOM 3873 N N . ASP B 1 205 ? -21.562 19.609 22.766 1 97.31 205 ASP B N 1
ATOM 3874 C CA . ASP B 1 205 ? -21.516 20.672 21.766 1 97.31 205 ASP B CA 1
ATOM 3875 C C . ASP B 1 205 ? -20.125 21.312 21.719 1 97.31 205 ASP B C 1
ATOM 3877 O O . ASP B 1 205 ? -19.219 20.906 22.438 1 97.31 205 ASP B O 1
ATOM 3881 N N . ALA B 1 206 ? -19.938 22.266 20.828 1 97.75 206 ALA B N 1
ATOM 3882 C CA . ALA B 1 206 ? -18.656 22.906 20.594 1 97.75 206 ALA B CA 1
ATOM 3883 C C . ALA B 1 206 ? -18.172 23.625 21.859 1 97.75 206 ALA B C 1
ATOM 3885 O O . ALA B 1 206 ? -16.969 23.656 22.141 1 97.75 206 ALA B O 1
ATOM 3886 N N . ALA B 1 207 ? -19.078 24.25 22.578 1 97.38 207 ALA B N 1
ATOM 3887 C CA . ALA B 1 207 ? -18.719 24.969 23.812 1 97.38 207 ALA B CA 1
ATOM 3888 C C . ALA B 1 207 ? -18.172 24 24.859 1 97.38 207 ALA B C 1
ATOM 3890 O O . ALA B 1 207 ? -17.188 24.312 25.547 1 97.38 207 ALA B O 1
ATOM 3891 N N . ALA B 1 208 ? -18.828 22.844 25 1 97.81 208 ALA B N 1
ATOM 3892 C CA . ALA B 1 208 ? -18.344 21.812 25.922 1 97.81 208 ALA B CA 1
ATOM 3893 C C . ALA B 1 208 ? -16.969 21.312 25.516 1 97.81 208 ALA B C 1
ATOM 3895 O O . ALA B 1 208 ? -16.125 21.047 26.375 1 97.81 208 ALA B O 1
ATOM 3896 N N . CYS B 1 209 ? -16.781 21.141 24.266 1 97.81 209 CYS B N 1
ATOM 3897 C CA . CYS B 1 209 ? -15.484 20.734 23.719 1 97.81 209 CYS B CA 1
ATOM 3898 C C . CYS B 1 209 ? -14.406 21.75 24.094 1 97.81 209 CYS B C 1
ATOM 3900 O O . CYS B 1 209 ? -13.359 21.375 24.625 1 97.81 209 CYS B O 1
ATOM 3902 N N . ALA B 1 210 ? -14.664 23.016 23.812 1 97.94 210 ALA B N 1
ATOM 3903 C CA . ALA B 1 210 ? -13.711 24.062 24.125 1 97.94 210 ALA B CA 1
ATOM 3904 C C . ALA B 1 210 ? -13.383 24.094 25.625 1 97.94 210 ALA B C 1
ATOM 3906 O O . ALA B 1 210 ? -12.227 24.281 26 1 97.94 210 ALA B O 1
ATOM 3907 N N . LYS B 1 211 ? -14.406 23.922 26.453 1 96.94 211 LYS B N 1
ATOM 3908 C CA . LYS B 1 211 ? -14.219 23.938 27.891 1 96.94 211 LYS B CA 1
ATOM 3909 C C . LYS B 1 211 ? -13.32 22.781 28.344 1 96.94 211 LYS B C 1
ATOM 3911 O O . LYS B 1 211 ? -12.445 22.953 29.188 1 96.94 211 LYS B O 1
ATOM 3916 N N . ARG B 1 212 ? -13.586 21.594 27.797 1 97.19 212 ARG B N 1
ATOM 3917 C CA . ARG B 1 212 ? -12.766 20.438 28.125 1 97.19 212 ARG B CA 1
ATOM 3918 C C . ARG B 1 212 ? -11.305 20.672 27.781 1 97.19 212 ARG B C 1
ATOM 3920 O O . ARG B 1 212 ? -10.414 20.391 28.578 1 97.19 212 ARG B O 1
ATOM 3927 N N . ILE B 1 213 ? -11.055 21.203 26.594 1 97.44 213 ILE B N 1
ATOM 3928 C CA . ILE B 1 213 ? -9.695 21.438 26.109 1 97.44 213 ILE B CA 1
ATOM 3929 C C . ILE B 1 213 ? -9.031 22.531 26.953 1 97.44 213 ILE B C 1
ATOM 3931 O O . ILE B 1 213 ? -7.852 22.422 27.297 1 97.44 213 ILE B O 1
ATOM 3935 N N . ALA B 1 214 ? -9.766 23.578 27.266 1 96.56 214 ALA B N 1
ATOM 3936 C CA . ALA B 1 214 ? -9.234 24.672 28.094 1 96.56 214 ALA B CA 1
ATOM 3937 C C . ALA B 1 214 ? -8.766 24.141 29.453 1 96.56 214 ALA B C 1
ATOM 3939 O O . ALA B 1 214 ? -7.789 24.641 30.016 1 96.56 214 ALA B O 1
ATOM 3940 N N . ALA B 1 215 ? -9.461 23.188 29.969 1 95.69 215 ALA B N 1
ATOM 3941 C CA . ALA B 1 215 ? -9.133 22.625 31.281 1 95.69 215 ALA B CA 1
ATOM 3942 C C . ALA B 1 215 ? -7.793 21.891 31.25 1 95.69 215 ALA B C 1
ATOM 3944 O O . ALA B 1 215 ? -7.164 21.688 32.281 1 95.69 215 ALA B O 1
ATOM 3945 N N . LEU B 1 216 ? -7.371 21.5 30.109 1 94.38 216 LEU B N 1
ATOM 3946 C CA . LEU B 1 216 ? -6.102 20.797 29.953 1 94.38 216 LEU B CA 1
ATOM 3947 C C . LEU B 1 216 ? -4.949 21.781 29.812 1 94.38 216 LEU B C 1
ATOM 3949 O O . LEU B 1 216 ? -3.781 21.391 29.828 1 94.38 216 LEU B O 1
ATOM 3953 N N . GLY B 1 217 ? -5.258 23.047 29.641 1 85.12 217 GLY B N 1
ATOM 3954 C CA . GLY B 1 217 ? -4.211 24.062 29.547 1 85.12 217 GLY B CA 1
ATOM 3955 C C . GLY B 1 217 ? -4.246 24.844 28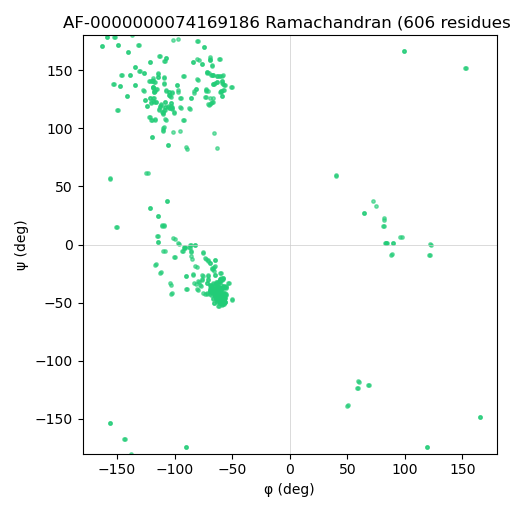.25 1 85.12 217 GLY B C 1
ATOM 3956 O O . GLY B 1 217 ? -3.457 25.766 28.047 1 85.12 217 GLY B O 1
ATOM 3957 N N . GLY B 1 218 ? -5.164 24.531 27.438 1 77.31 218 GLY B N 1
ATOM 3958 C CA . GLY B 1 218 ? -5.242 25.219 26.141 1 77.31 218 GLY B CA 1
ATOM 3959 C C . GLY B 1 218 ? -5.738 26.641 26.25 1 77.31 218 GLY B C 1
ATOM 3960 O O . GLY B 1 218 ? -6.715 26.906 26.953 1 77.31 218 GLY B O 1
ATOM 3961 N N . GLY B 1 219 ? -5.031 27.562 25.578 1 86.19 219 GLY B N 1
ATOM 3962 C CA . GLY B 1 219 ? -5.422 28.953 25.703 1 86.19 219 GLY B CA 1
ATOM 3963 C C . GLY B 1 219 ? -6.168 29.469 24.5 1 86.19 219 GLY B C 1
ATOM 3964 O O . GLY B 1 219 ? -6.996 30.375 24.609 1 86.19 219 GLY B O 1
ATOM 3965 N N . GLU B 1 220 ? -5.844 29.031 23.359 1 98 220 GLU B N 1
ATOM 3966 C CA . GLU B 1 220 ? -6.484 29.406 22.094 1 98 220 GLU B CA 1
ATOM 3967 C C . GLU B 1 220 ? -7.047 28.188 21.375 1 98 220 GLU B C 1
ATOM 3969 O O . GLU B 1 220 ? -6.293 27.328 20.938 1 98 220 GLU B O 1
ATOM 3974 N N . ILE B 1 221 ? -8.391 28.125 21.344 1 98.62 221 ILE B N 1
ATOM 3975 C CA . ILE B 1 221 ? -9.086 26.938 20.844 1 98.62 221 ILE B CA 1
ATOM 3976 C C . ILE B 1 221 ? -10.07 27.344 19.75 1 98.62 221 ILE B C 1
ATOM 3978 O O . ILE B 1 221 ? -10.898 28.25 19.953 1 98.62 221 ILE B O 1
ATOM 3982 N N . VAL B 1 222 ? -9.961 26.781 18.609 1 98.81 222 VAL B N 1
ATOM 3983 C CA . VAL B 1 222 ? -10.914 26.969 17.516 1 98.81 222 VAL B CA 1
ATOM 3984 C C . VAL B 1 222 ? -11.586 25.641 17.188 1 98.81 222 VAL B C 1
ATOM 3986 O O . VAL B 1 222 ? -10.992 24.781 16.547 1 98.81 222 VAL B O 1
ATOM 3989 N N . VAL B 1 223 ? -12.844 25.484 17.531 1 98.75 223 VAL B N 1
ATOM 3990 C CA . VAL B 1 223 ? -13.609 24.266 17.266 1 98.75 223 VAL B CA 1
ATOM 3991 C C . VAL B 1 223 ? -14.336 24.406 15.93 1 98.75 223 VAL B C 1
ATOM 3993 O O . VAL B 1 223 ? -15.32 25.141 15.82 1 98.75 223 VAL B O 1
ATOM 3996 N N . LYS B 1 224 ? -13.875 23.719 14.953 1 98.5 224 LYS B N 1
ATOM 3997 C CA . LYS B 1 224 ? -14.469 23.719 13.625 1 98.5 224 LYS B CA 1
ATOM 3998 C C . LYS B 1 224 ? -15.633 22.734 13.539 1 98.5 224 LYS B C 1
ATOM 4000 O O . LYS B 1 224 ? -15.656 21.734 14.266 1 98.5 224 LYS B O 1
ATOM 4005 N N . ASP B 1 225 ? -16.516 23 12.578 1 96.88 225 ASP B N 1
ATOM 4006 C CA . ASP B 1 225 ? -17.688 22.125 12.43 1 96.88 225 ASP B CA 1
ATOM 4007 C C . ASP B 1 225 ? -18.234 22.203 11.016 1 96.88 225 ASP B C 1
ATOM 4009 O O . ASP B 1 225 ? -19.422 22.484 10.82 1 96.88 225 ASP B O 1
ATOM 4013 N N . GLY B 1 226 ? -17.406 21.906 10.047 1 92.19 226 GLY B N 1
ATOM 4014 C CA . GLY B 1 226 ? -17.828 21.875 8.656 1 92.19 226 GLY B CA 1
ATOM 4015 C C . GLY B 1 226 ? -18.375 23.203 8.172 1 92.19 226 GLY B C 1
ATOM 4016 O O . GLY B 1 226 ? -17.688 24.219 8.211 1 92.19 226 GLY B O 1
ATOM 4017 N N . THR B 1 227 ? -19.641 23.188 7.789 1 92.94 227 THR B N 1
ATOM 4018 C CA . THR B 1 227 ? -20.281 24.391 7.262 1 92.94 227 THR B CA 1
ATOM 4019 C C . THR B 1 227 ? -20.938 25.188 8.383 1 92.94 227 THR B C 1
ATOM 4021 O O . THR B 1 227 ? -21.453 26.297 8.148 1 92.94 227 THR B O 1
ATOM 4024 N N . GLU B 1 228 ? -20.891 24.703 9.594 1 96 228 GLU B N 1
ATOM 4025 C CA . GLU B 1 228 ? -21.391 25.438 10.758 1 96 228 GLU B CA 1
ATOM 4026 C C . GLU B 1 228 ? -20.359 26.469 11.234 1 96 228 GLU B C 1
ATOM 4028 O O . GLU B 1 228 ? -19.172 26.359 10.914 1 96 228 GLU B O 1
ATOM 4033 N N . PRO B 1 229 ? -20.812 27.453 11.984 1 98.12 229 PRO B N 1
ATOM 4034 C CA . PRO B 1 229 ? -19.844 28.406 12.539 1 98.12 229 PRO B CA 1
ATOM 4035 C C . PRO B 1 229 ? -18.797 27.734 13.414 1 98.12 229 PRO B C 1
ATOM 4037 O O . PRO B 1 229 ? -19.109 26.812 14.156 1 98.12 229 PRO B O 1
ATOM 4040 N N . ALA B 1 230 ? -17.625 28.172 13.32 1 98.56 230 ALA B N 1
ATOM 4041 C CA . ALA B 1 230 ? -16.578 27.734 14.234 1 98.56 230 ALA B CA 1
ATOM 4042 C C . ALA B 1 230 ? -16.672 28.484 15.562 1 98.56 230 ALA B C 1
ATOM 4044 O O . ALA B 1 230 ? -16.984 29.672 15.602 1 98.56 230 ALA B O 1
ATOM 4045 N N . LEU B 1 231 ? -16.406 27.812 16.641 1 98.75 231 LEU B N 1
ATOM 4046 C CA . LEU B 1 231 ? -16.328 28.453 17.938 1 98.75 231 LEU B CA 1
ATOM 4047 C C . LEU B 1 231 ? -14.875 28.797 18.281 1 98.75 231 LEU B C 1
ATOM 4049 O O . LEU B 1 231 ? -14.016 27.922 18.328 1 98.75 231 LEU B O 1
ATOM 4053 N N . VAL B 1 232 ? -14.609 30.078 18.438 1 98.75 232 VAL B N 1
ATOM 4054 C CA . VAL B 1 232 ? -13.289 30.547 18.844 1 98.75 232 VAL B CA 1
ATOM 4055 C C . VAL B 1 232 ? -13.289 30.875 20.344 1 98.75 232 VAL B C 1
ATOM 4057 O O . VAL B 1 232 ? -14.047 31.734 20.797 1 98.75 232 VAL B O 1
ATOM 4060 N N . ALA B 1 233 ? -12.547 30.125 21.109 1 98.25 233 ALA B N 1
ATOM 4061 C CA . ALA B 1 233 ? -12.352 30.391 22.531 1 98.25 233 ALA B CA 1
ATOM 4062 C C . ALA B 1 233 ? -10.93 30.906 22.797 1 98.25 233 ALA B C 1
ATOM 4064 O O . ALA B 1 233 ? -9.961 30.141 22.656 1 98.25 233 ALA B O 1
ATOM 4065 N N . ALA B 1 234 ? -10.781 32.094 23.094 1 96.31 234 ALA B N 1
ATOM 4066 C CA . ALA B 1 234 ? -9.492 32.75 23.359 1 96.31 234 ALA B CA 1
ATOM 4067 C C . ALA B 1 234 ? -9.656 33.938 24.281 1 96.31 234 ALA B C 1
ATOM 4069 O O . ALA B 1 234 ? -10.617 34.688 24.172 1 96.31 234 ALA B O 1
ATOM 4070 N N . GLY B 1 235 ? -8.734 34.062 25.219 1 90.44 235 GLY B N 1
ATOM 4071 C CA . GLY B 1 235 ? -8.758 35.219 26.125 1 90.44 235 GLY B CA 1
ATOM 4072 C C . GLY B 1 235 ? -9.984 35.25 27 1 90.44 235 GLY B C 1
ATOM 4073 O O . GLY B 1 235 ? -10.508 36.344 27.297 1 90.44 235 GLY B O 1
ATOM 4074 N N . GLY B 1 236 ? -10.531 34.094 27.266 1 88.44 236 GLY B N 1
ATOM 4075 C CA . GLY B 1 236 ? -11.688 34.031 28.156 1 88.44 236 GLY B CA 1
ATOM 4076 C C . GLY B 1 236 ? -12.992 34.312 27.438 1 88.44 236 GLY B C 1
ATOM 4077 O O . GLY B 1 236 ? -14.062 34.312 28.047 1 88.44 236 GLY B O 1
ATOM 4078 N N . GLU B 1 237 ? -12.93 34.531 26.188 1 93.56 237 GLU B N 1
ATOM 4079 C CA . GLU B 1 237 ? -14.125 34.812 25.391 1 93.56 237 GLU B CA 1
ATOM 4080 C C . GLU B 1 237 ? -14.391 33.688 24.375 1 93.56 237 GLU B C 1
ATOM 4082 O O . GLU B 1 237 ? -13.461 33.031 23.922 1 93.56 237 GLU B O 1
ATOM 4087 N N . CYS B 1 238 ? -15.609 33.5 24.141 1 96.56 238 CYS B N 1
ATOM 4088 C CA . CYS B 1 238 ? -16.062 32.562 23.094 1 96.56 238 CYS B CA 1
ATOM 4089 C C . CYS B 1 238 ? -16.859 33.312 22.031 1 96.56 238 CYS B C 1
ATOM 4091 O O . CYS B 1 238 ? -17.797 34.031 22.344 1 96.56 238 CYS B O 1
ATOM 4093 N N . THR B 1 239 ? -16.422 33.188 20.844 1 98.19 239 THR B N 1
ATOM 4094 C CA . THR B 1 239 ? -17.078 33.844 19.719 1 98.19 239 THR B CA 1
ATOM 4095 C C . THR B 1 239 ? -17.391 32.844 18.609 1 98.19 239 THR B C 1
ATOM 4097 O O . THR B 1 239 ? -16.531 32.031 18.234 1 98.19 239 THR B O 1
ATOM 4100 N N . LEU B 1 240 ? -18.578 32.875 18.094 1 98.44 240 LEU B N 1
ATOM 4101 C CA . LEU B 1 240 ? -18.922 32.094 16.906 1 98.44 240 LEU B CA 1
ATOM 4102 C C . LEU B 1 240 ? -18.562 32.844 15.633 1 98.44 240 LEU B C 1
ATOM 4104 O O . LEU B 1 240 ? -18.938 34 15.477 1 98.44 240 LEU B O 1
ATOM 4108 N N . VAL B 1 241 ? -17.828 32.219 14.812 1 98.56 241 VAL B N 1
ATOM 4109 C CA . VAL B 1 241 ? -17.438 32.812 13.531 1 98.56 241 VAL B CA 1
ATOM 4110 C C . VAL B 1 241 ? -18.141 32.062 12.398 1 98.56 241 VAL B C 1
ATOM 4112 O O . VAL B 1 241 ? -17.875 30.875 12.164 1 98.56 241 VAL B O 1
ATOM 4115 N N . PRO B 1 242 ? -19.031 32.656 11.656 1 97.94 242 PRO B N 1
ATOM 4116 C CA . PRO B 1 242 ? -19.75 32 10.578 1 97.94 242 PRO B CA 1
ATOM 4117 C C . PRO B 1 242 ? -18.828 31.484 9.477 1 97.94 242 PRO B C 1
ATOM 4119 O O . PRO B 1 242 ? -17.828 32.125 9.148 1 97.94 242 PRO B O 1
ATOM 4122 N N . SER B 1 243 ? -19.219 30.328 8.906 1 96.69 243 SER B N 1
ATOM 4123 C CA . SER B 1 243 ? -18.5 29.812 7.75 1 96.69 243 SER B CA 1
ATOM 4124 C C . SER B 1 243 ? -18.719 30.688 6.52 1 96.69 243 SER B C 1
ATOM 4126 O O . SER B 1 243 ? -19.625 31.516 6.5 1 96.69 243 SER B O 1
ATOM 4128 N N . ALA B 1 244 ? -17.859 30.594 5.559 1 95.94 244 ALA B N 1
ATOM 4129 C CA . ALA B 1 244 ? -18 31.297 4.285 1 95.94 244 ALA B CA 1
ATOM 4130 C C . ALA B 1 244 ? -18.734 30.438 3.264 1 95.94 244 ALA B C 1
ATOM 4132 O O . ALA B 1 244 ? -18.531 29.219 3.203 1 95.94 244 ALA B O 1
ATOM 4133 N N . ALA B 1 245 ? -19.5 31.047 2.453 1 94.62 245 ALA B N 1
ATOM 4134 C CA . ALA B 1 245 ? -20.219 30.344 1.407 1 94.62 245 ALA B CA 1
ATOM 4135 C C . ALA B 1 245 ? -19.266 29.766 0.363 1 94.62 245 ALA B C 1
ATOM 4137 O O . ALA B 1 245 ? -18.281 30.422 -0.007 1 94.62 245 ALA B O 1
ATOM 4138 N N . ALA B 1 246 ? -19.547 28.594 -0.036 1 95 246 ALA B N 1
ATOM 4139 C CA . ALA B 1 246 ? -18.734 27.953 -1.061 1 95 246 ALA B CA 1
ATOM 4140 C C . ALA B 1 246 ? -19.578 27.047 -1.945 1 95 246 ALA B C 1
ATOM 4142 O O . ALA B 1 246 ? -20.594 26.484 -1.493 1 95 246 ALA B O 1
ATOM 4143 N N . GLN B 1 247 ? -19.297 26.906 -3.234 1 94.69 247 GLN B N 1
ATOM 4144 C CA . GLN B 1 247 ? -19.828 25.875 -4.121 1 94.69 247 GLN B CA 1
ATOM 4145 C C . GLN B 1 247 ? -18.922 24.641 -4.109 1 94.69 247 GLN B C 1
ATOM 4147 O O . GLN B 1 247 ? -18.156 24.422 -5.043 1 94.69 247 GLN B O 1
ATOM 4152 N N . ALA B 1 248 ? -19.125 23.844 -3.193 1 92.56 248 ALA B N 1
ATOM 4153 C CA . ALA B 1 248 ? -18.188 22.766 -2.889 1 92.56 248 ALA B CA 1
ATOM 4154 C C . ALA B 1 248 ? -18.188 21.719 -4.004 1 92.56 248 ALA B C 1
ATOM 4156 O O . ALA B 1 248 ? -19.234 21.25 -4.43 1 92.56 248 ALA B O 1
ATOM 4157 N N . ILE B 1 249 ? -17.062 21.438 -4.516 1 90.19 249 ILE B N 1
ATOM 4158 C CA . ILE B 1 249 ? -16.812 20.375 -5.492 1 90.19 249 ILE B CA 1
ATOM 4159 C C . ILE B 1 249 ? -16.172 19.172 -4.801 1 90.19 249 ILE B C 1
ATOM 4161 O O . ILE B 1 249 ? -16.547 18.031 -5.059 1 90.19 249 ILE B O 1
ATOM 4165 N N . ASP B 1 250 ? -15.266 19.359 -3.936 1 88.69 250 ASP B N 1
ATOM 4166 C CA . ASP B 1 250 ? -14.484 18.375 -3.197 1 88.69 250 ASP B CA 1
ATOM 4167 C C . ASP B 1 250 ? -14.086 18.906 -1.821 1 88.69 250 ASP B C 1
ATOM 4169 O O . ASP B 1 250 ? -13.25 19.797 -1.716 1 88.69 250 ASP B O 1
ATOM 4173 N N . THR B 1 251 ? -14.578 18.281 -0.791 1 88.69 251 THR B N 1
ATOM 4174 C CA . THR B 1 251 ? -14.383 18.828 0.545 1 88.69 251 THR B CA 1
ATOM 4175 C C . THR B 1 251 ? -13.055 18.359 1.135 1 88.69 251 THR B C 1
ATOM 4177 O O . THR B 1 251 ? -12.719 18.703 2.27 1 88.69 251 THR B O 1
ATOM 4180 N N . THR B 1 252 ? -12.336 17.547 0.359 1 87.88 252 THR B N 1
ATOM 4181 C CA . THR B 1 252 ? -11.016 17.109 0.81 1 87.88 252 THR B CA 1
ATOM 4182 C C . THR B 1 252 ? -10.109 18.312 1.058 1 87.88 252 THR B C 1
ATOM 4184 O O . THR B 1 252 ? -10.039 19.234 0.232 1 87.88 252 THR B O 1
ATOM 4187 N N . GLY B 1 253 ? -9.523 18.344 2.238 1 92.06 253 GLY B N 1
ATOM 4188 C CA . GLY B 1 253 ? -8.562 19.391 2.551 1 92.06 253 GLY B CA 1
ATOM 4189 C C . GLY B 1 253 ? -9.203 20.625 3.166 1 92.06 253 GLY B C 1
ATOM 4190 O O . GLY B 1 253 ? -8.516 21.594 3.502 1 92.06 253 GLY B O 1
ATOM 4191 N N . ALA B 1 254 ? -10.547 20.641 3.389 1 94.75 254 ALA B N 1
ATOM 4192 C CA . ALA B 1 254 ? -11.242 21.797 3.971 1 94.75 254 ALA B CA 1
ATOM 4193 C C . ALA B 1 254 ? -10.656 22.156 5.336 1 94.75 254 ALA B C 1
ATOM 4195 O O . ALA B 1 254 ? -10.289 23.297 5.582 1 94.75 254 ALA B O 1
ATOM 4196 N N . GLY B 1 255 ? -10.547 21.156 6.211 1 97.5 255 GLY B N 1
ATOM 4197 C CA . GLY B 1 255 ? -9.984 21.391 7.531 1 97.5 255 GLY B CA 1
ATOM 4198 C C . GLY B 1 255 ? -8.523 21.797 7.496 1 97.5 255 GLY B C 1
ATOM 4199 O O . GLY B 1 255 ? -8.102 22.688 8.242 1 97.5 255 GLY B O 1
ATOM 4200 N N . ASP B 1 256 ? -7.793 21.188 6.621 1 98.44 256 ASP B N 1
ATOM 4201 C CA . ASP B 1 256 ? -6.363 21.469 6.535 1 98.44 256 ASP B CA 1
ATOM 4202 C C . ASP B 1 256 ? -6.098 22.875 6.008 1 98.44 256 ASP B C 1
ATOM 4204 O O . ASP B 1 256 ? -5.176 23.547 6.465 1 98.44 256 ASP B O 1
ATOM 4208 N N . SER B 1 257 ? -6.871 23.25 4.969 1 98.44 257 SER B N 1
ATOM 4209 C CA . SER B 1 257 ? -6.719 24.594 4.445 1 98.44 257 SER B CA 1
ATOM 4210 C C . SER B 1 257 ? -7.145 25.641 5.473 1 98.44 257 SER B C 1
ATOM 4212 O O . SER B 1 257 ? -6.527 26.703 5.578 1 98.44 257 SER B O 1
ATOM 4214 N N . PHE B 1 258 ? -8.211 25.344 6.238 1 98.69 258 PHE B N 1
ATOM 4215 C CA . PHE B 1 258 ? -8.586 26.203 7.363 1 98.69 258 PHE B CA 1
ATOM 4216 C C . PHE B 1 258 ? -7.426 26.344 8.344 1 98.69 258 PHE B C 1
ATOM 4218 O O . PHE B 1 258 ? -7.074 27.469 8.719 1 98.69 258 PHE B O 1
ATOM 4225 N N . ASN B 1 259 ? -6.832 25.25 8.719 1 98.88 259 ASN B N 1
ATOM 4226 C CA . ASN B 1 259 ? -5.73 25.25 9.68 1 98.88 259 ASN B CA 1
ATOM 4227 C C . ASN B 1 259 ? -4.562 26.109 9.18 1 98.88 259 ASN B C 1
ATOM 4229 O O . ASN B 1 259 ? -4.043 26.938 9.922 1 98.88 259 ASN B O 1
ATOM 4233 N N . GLY B 1 260 ? -4.172 25.812 7.926 1 98.88 260 GLY B N 1
ATOM 4234 C CA . GLY B 1 260 ? -3.076 26.594 7.363 1 98.88 260 GLY B CA 1
ATOM 4235 C C . GLY B 1 260 ? -3.344 28.078 7.352 1 98.88 260 GLY B C 1
ATOM 4236 O O . GLY B 1 260 ? -2.484 28.875 7.742 1 98.88 260 GLY B O 1
ATOM 4237 N N . ALA B 1 261 ? -4.516 28.469 6.926 1 98.81 261 ALA B N 1
ATOM 4238 C CA . ALA B 1 261 ? -4.883 29.891 6.844 1 98.81 261 ALA B CA 1
ATOM 4239 C C . ALA B 1 261 ? -4.977 30.516 8.234 1 98.81 261 ALA B C 1
ATOM 4241 O O . ALA B 1 261 ? -4.551 31.656 8.438 1 98.81 261 ALA B O 1
ATOM 4242 N N . TYR B 1 262 ? -5.543 29.797 9.188 1 98.88 262 TYR B N 1
ATOM 4243 C CA . TYR B 1 262 ? -5.645 30.297 10.555 1 98.88 262 TYR B CA 1
ATOM 4244 C C . TYR B 1 262 ? -4.266 30.562 11.141 1 98.88 262 TYR B C 1
ATOM 4246 O O . TYR B 1 262 ? -4.023 31.641 11.695 1 98.88 262 TYR B O 1
ATOM 4254 N N . LEU B 1 263 ? -3.375 29.625 11.016 1 98.88 263 LEU B N 1
ATOM 4255 C CA . LEU B 1 263 ? -2.041 29.734 11.594 1 98.88 263 LEU B CA 1
ATOM 4256 C C . LEU B 1 263 ? -1.243 30.844 10.914 1 98.88 263 LEU B C 1
ATOM 4258 O O . LEU B 1 263 ? -0.511 31.578 11.578 1 98.88 263 LEU B O 1
ATOM 4262 N N . ALA B 1 264 ? -1.396 30.906 9.609 1 98.75 264 ALA B N 1
ATOM 4263 C CA . ALA B 1 264 ? -0.74 32 8.898 1 98.75 264 ALA B CA 1
ATOM 4264 C C . ALA B 1 264 ? -1.245 33.344 9.383 1 98.75 264 ALA B C 1
ATOM 4266 O O . ALA B 1 264 ? -0.458 34.281 9.578 1 98.75 264 ALA B O 1
ATOM 4267 N N . ALA B 1 265 ? -2.572 33.5 9.547 1 98.56 265 ALA B N 1
ATOM 4268 C CA . ALA B 1 265 ? -3.164 34.75 10.039 1 98.56 265 ALA B CA 1
ATOM 4269 C C . ALA B 1 265 ? -2.65 35.094 11.438 1 98.56 265 ALA B C 1
ATOM 4271 O O . ALA B 1 265 ? -2.334 36.25 11.727 1 98.56 265 ALA B O 1
ATOM 4272 N N . ARG B 1 266 ? -2.523 34.094 12.289 1 98.19 266 ARG B N 1
ATOM 4273 C CA . ARG B 1 266 ? -2.01 34.312 13.633 1 98.19 266 ARG B CA 1
ATOM 4274 C C . ARG B 1 266 ? -0.556 34.75 13.602 1 98.19 266 ARG B C 1
ATOM 4276 O O . ARG B 1 266 ? -0.156 35.625 14.375 1 98.19 266 ARG B O 1
ATOM 4283 N N . LEU B 1 267 ? 0.213 34.125 12.742 1 96.81 267 LEU B N 1
ATOM 4284 C CA . LEU B 1 267 ? 1.608 34.531 12.578 1 96.81 267 LEU B CA 1
ATOM 4285 C C . LEU B 1 267 ? 1.717 35.969 12.125 1 96.81 267 LEU B C 1
ATOM 4287 O O . LEU B 1 267 ? 2.672 36.688 12.484 1 96.81 267 LEU B O 1
ATOM 4291 N N . ASN B 1 268 ? 0.741 36.406 11.352 1 94.75 268 ASN B N 1
ATOM 4292 C CA . ASN B 1 268 ? 0.718 37.781 10.844 1 94.75 268 ASN B CA 1
ATOM 4293 C C . ASN B 1 268 ? 0.147 38.75 11.875 1 94.75 268 ASN B C 1
ATOM 4295 O O . ASN B 1 268 ? -0.068 39.906 11.57 1 94.75 268 ASN B O 1
ATOM 4299 N N . GLY B 1 269 ? -0.237 38.281 13.008 1 96 269 GLY B N 1
ATOM 4300 C CA . GLY B 1 269 ? -0.609 39.156 14.109 1 96 269 GLY B CA 1
ATOM 4301 C C . GLY B 1 269 ? -2.105 39.375 14.219 1 96 269 GLY B C 1
ATOM 4302 O O . GLY B 1 269 ? -2.564 40.156 15.047 1 96 269 GLY B O 1
ATOM 4303 N N . LEU B 1 270 ? -2.842 38.688 13.438 1 97.62 270 LEU B N 1
ATOM 4304 C CA . LEU B 1 270 ? -4.289 38.844 13.523 1 97.62 270 LEU B CA 1
ATOM 4305 C C . LEU B 1 270 ? -4.84 38.219 14.789 1 97.62 270 LEU B C 1
ATOM 4307 O O . LEU B 1 270 ? -4.309 37.219 15.258 1 97.62 270 LEU B O 1
ATOM 4311 N N . ALA B 1 271 ? -5.918 38.781 15.336 1 97.81 271 ALA B N 1
ATOM 4312 C CA . ALA B 1 271 ? -6.605 38.219 16.484 1 97.81 271 ALA B CA 1
ATOM 4313 C C . ALA B 1 271 ? -7.316 36.906 16.109 1 97.81 271 ALA B C 1
ATOM 4315 O O . ALA B 1 271 ? -7.609 36.688 14.93 1 97.81 271 ALA B O 1
ATOM 4316 N N . PRO B 1 272 ? -7.613 36.062 17.047 1 98.44 272 PRO B N 1
ATOM 4317 C CA . PRO B 1 272 ? -8.164 34.75 16.766 1 98.44 272 PRO B CA 1
ATOM 4318 C C . PRO B 1 272 ? -9.445 34.781 15.938 1 98.44 272 PRO B C 1
ATOM 4320 O O . PRO B 1 272 ? -9.602 34 14.992 1 98.44 272 PRO B O 1
ATOM 4323 N N . VAL B 1 273 ? -10.328 35.688 16.219 1 98.5 273 VAL B N 1
ATOM 4324 C CA . VAL B 1 273 ? -11.609 35.75 15.523 1 98.5 273 VAL B CA 1
ATOM 4325 C C . VAL B 1 273 ? -11.391 36.125 14.07 1 98.5 273 VAL B C 1
ATOM 4327 O O . VAL B 1 273 ? -11.977 35.531 13.156 1 98.5 273 VAL B O 1
ATOM 4330 N N . GLU B 1 274 ? -10.57 37.156 13.859 1 98.12 274 GLU B N 1
ATOM 4331 C CA . GLU B 1 274 ? -10.25 37.562 12.492 1 98.12 274 GLU B CA 1
ATOM 4332 C C . GLU B 1 274 ? -9.523 36.438 11.742 1 98.12 274 GLU B C 1
ATOM 4334 O O . GLU B 1 274 ? -9.742 36.25 10.539 1 98.12 274 GLU B O 1
ATOM 4339 N N . ALA B 1 275 ? -8.594 35.781 12.445 1 98.62 275 ALA B N 1
ATOM 4340 C CA . ALA B 1 275 ? -7.891 34.656 11.852 1 98.62 275 ALA B CA 1
ATOM 4341 C C . ALA B 1 275 ? -8.867 33.594 11.406 1 98.62 275 ALA B C 1
ATOM 4343 O O . ALA B 1 275 ? -8.727 33 10.32 1 98.62 275 ALA B O 1
ATOM 4344 N N . ALA B 1 276 ? -9.875 33.281 12.195 1 98.69 276 ALA B N 1
ATOM 4345 C CA . ALA B 1 276 ? -10.883 32.281 11.859 1 98.69 276 ALA B CA 1
ATOM 4346 C C . ALA B 1 276 ? -11.695 32.688 10.633 1 98.69 276 ALA B C 1
ATOM 4348 O O . ALA B 1 276 ? -12.047 31.859 9.805 1 98.69 276 ALA B O 1
ATOM 4349 N N . ARG B 1 277 ? -11.992 34 10.547 1 98.19 277 ARG B N 1
ATOM 4350 C CA . ARG B 1 277 ? -12.711 34.5 9.383 1 98.19 277 ARG B CA 1
ATOM 4351 C C . ARG B 1 277 ? -11.906 34.281 8.102 1 98.19 277 ARG B C 1
ATOM 4353 O O . ARG B 1 277 ? -12.445 33.812 7.102 1 98.19 277 ARG B O 1
ATOM 4360 N N . LYS B 1 278 ? -10.625 34.625 8.156 1 98.19 278 LYS B N 1
ATOM 4361 C CA . LYS B 1 278 ? -9.75 34.406 7.012 1 98.19 278 LYS B CA 1
ATOM 4362 C C . LYS B 1 278 ? -9.656 32.938 6.66 1 98.19 278 LYS B C 1
ATOM 4364 O O . LYS B 1 278 ? -9.641 32.562 5.484 1 98.19 278 LYS B O 1
ATOM 4369 N N . ALA B 1 279 ? -9.547 32.125 7.688 1 98.62 279 ALA B N 1
ATOM 4370 C CA . ALA B 1 279 ? -9.445 30.672 7.5 1 98.62 279 ALA B CA 1
ATOM 4371 C C . ALA B 1 279 ? -10.672 30.125 6.785 1 98.62 279 ALA B C 1
ATOM 4373 O O . ALA B 1 279 ? -10.555 29.312 5.863 1 98.62 279 ALA B O 1
ATOM 4374 N N . HIS B 1 280 ? -11.859 30.562 7.168 1 98.25 280 HIS B N 1
ATOM 4375 C CA . HIS B 1 280 ? -13.094 30.141 6.52 1 98.25 280 HIS B CA 1
ATOM 4376 C C . HIS B 1 280 ? -13.117 30.547 5.051 1 98.25 280 HIS B C 1
ATOM 4378 O O . HIS B 1 280 ? -13.57 29.781 4.195 1 98.25 280 HIS B O 1
ATOM 4384 N N . LEU B 1 281 ? -12.672 31.734 4.797 1 97.81 281 LEU B N 1
ATOM 4385 C CA . LEU B 1 281 ? -12.656 32.219 3.422 1 97.81 281 LEU B CA 1
ATOM 4386 C C . LEU B 1 281 ? -11.766 31.359 2.547 1 97.81 281 LEU B C 1
ATOM 4388 O O . LEU B 1 281 ? -12.148 30.969 1.44 1 97.81 281 LEU B O 1
ATOM 4392 N N . VAL B 1 282 ? -10.57 31.047 3.021 1 98 282 VAL B N 1
ATOM 4393 C CA . VAL B 1 282 ? -9.633 30.219 2.271 1 98 282 VAL B CA 1
ATOM 4394 C C . VAL B 1 282 ? -10.219 28.812 2.072 1 98 282 VAL B C 1
ATOM 4396 O O . VAL B 1 282 ? -10.219 28.297 0.958 1 98 282 VAL B O 1
ATOM 4399 N N . ALA B 1 283 ? -10.742 28.188 3.164 1 97.88 283 ALA B N 1
ATOM 4400 C CA . ALA B 1 283 ? -11.32 26.844 3.08 1 97.88 283 ALA B CA 1
ATOM 4401 C C . ALA B 1 283 ? -12.469 26.812 2.074 1 97.88 283 ALA B C 1
ATOM 4403 O O . ALA B 1 283 ? -12.609 25.828 1.329 1 97.88 283 ALA B O 1
ATOM 4404 N N . ALA B 1 284 ? -13.25 27.859 2.025 1 97.06 284 ALA B N 1
ATOM 4405 C CA . ALA B 1 284 ? -14.391 27.938 1.119 1 97.06 284 ALA B CA 1
ATOM 4406 C C . ALA B 1 284 ? -13.938 27.875 -0.338 1 97.06 284 ALA B C 1
ATOM 4408 O O . ALA B 1 284 ? -14.609 27.281 -1.179 1 97.06 284 ALA B O 1
ATOM 4409 N N . ARG B 1 285 ? -12.836 28.5 -0.669 1 96.56 285 ARG B N 1
ATOM 4410 C CA . ARG B 1 285 ? -12.328 28.5 -2.037 1 96.56 285 ARG B CA 1
ATOM 4411 C C . ARG B 1 285 ? -11.633 27.188 -2.377 1 96.56 285 ARG B C 1
ATOM 4413 O O . ARG B 1 285 ? -11.703 26.719 -3.516 1 96.56 285 ARG B O 1
ATOM 4420 N N . VAL B 1 286 ? -10.969 26.641 -1.363 1 95.94 286 VAL B N 1
ATOM 4421 C CA . VAL B 1 286 ? -10.234 25.391 -1.563 1 95.94 286 VAL B CA 1
ATOM 4422 C C . VAL B 1 286 ? -11.211 24.281 -1.928 1 95.94 286 VAL B C 1
ATOM 4424 O O . VAL B 1 286 ? -10.938 23.484 -2.832 1 95.94 286 VAL B O 1
ATOM 4427 N N . VAL B 1 287 ? -12.414 24.219 -1.306 1 95.56 287 VAL B N 1
ATOM 4428 C CA . VAL B 1 287 ? -13.344 23.109 -1.507 1 95.56 287 VAL B CA 1
ATOM 4429 C C . VAL B 1 287 ? -14.023 23.25 -2.865 1 95.56 287 VAL B C 1
ATOM 4431 O O . VAL B 1 287 ? -14.75 22.344 -3.299 1 95.56 287 VAL B O 1
ATOM 4434 N N . GLU B 1 288 ? -13.789 24.375 -3.547 1 96.25 288 GLU B N 1
ATOM 4435 C CA . GLU B 1 288 ? -14.32 24.594 -4.887 1 96.25 288 GLU B CA 1
ATOM 4436 C C . GLU B 1 288 ? -13.398 24.016 -5.953 1 96.25 288 GLU B C 1
ATOM 4438 O O . GLU B 1 288 ? -13.719 24.047 -7.141 1 96.25 288 GLU B O 1
ATOM 4443 N N . ILE B 1 289 ? -12.312 23.5 -5.562 1 93.88 289 ILE B N 1
ATOM 4444 C CA . ILE B 1 289 ? -11.328 22.875 -6.43 1 93.88 289 ILE B CA 1
ATOM 4445 C C . ILE B 1 289 ? -11.164 21.406 -6.055 1 93.88 289 ILE B C 1
ATOM 4447 O O . ILE B 1 289 ? -11.172 21.062 -4.875 1 93.88 289 ILE B O 1
ATOM 4451 N N . ARG B 1 290 ? -10.969 20.531 -7.07 1 89.88 290 ARG B N 1
ATOM 4452 C CA . ARG B 1 290 ? -10.812 19.109 -6.812 1 89.88 290 ARG B CA 1
ATOM 4453 C C . ARG B 1 290 ? -9.453 18.812 -6.18 1 89.88 290 ARG B C 1
ATOM 4455 O O . ARG B 1 290 ? -8.422 19.297 -6.656 1 89.88 290 ARG B O 1
ATOM 4462 N N . GLY B 1 291 ? -9.5 18.031 -5.113 1 88.88 291 GLY B N 1
ATOM 4463 C CA . GLY B 1 291 ? -8.266 17.656 -4.438 1 88.88 291 GLY B CA 1
ATOM 4464 C C . GLY B 1 291 ? -7.977 18.484 -3.205 1 88.88 291 GLY B C 1
ATOM 4465 O O . GLY B 1 291 ? -8.539 19.562 -3.035 1 88.88 291 GLY B O 1
ATOM 4466 N N . ALA B 1 292 ? -7.031 18.031 -2.389 1 88.94 292 ALA B N 1
ATOM 4467 C CA . ALA B 1 292 ? -6.734 18.688 -1.117 1 88.94 292 ALA B CA 1
ATOM 4468 C C . ALA B 1 292 ? -5.777 19.859 -1.312 1 88.94 292 ALA B C 1
ATOM 4470 O O . ALA B 1 292 ? -5.715 20.766 -0.477 1 88.94 292 ALA B O 1
ATOM 4471 N N . LEU B 1 293 ? -4.953 19.828 -2.354 1 96.12 293 LEU B N 1
ATOM 4472 C CA . LEU B 1 293 ? -3.959 20.875 -2.604 1 96.12 293 LEU B CA 1
ATOM 4473 C C . LEU B 1 293 ? -4.387 21.766 -3.762 1 96.12 293 LEU B C 1
ATOM 4475 O O . LEU B 1 293 ? -3.998 21.531 -4.91 1 96.12 293 LEU B O 1
ATOM 4479 N N . ALA B 1 294 ? -5.191 22.781 -3.459 1 96.12 294 ALA B N 1
ATOM 4480 C CA . ALA B 1 294 ? -5.512 23.781 -4.461 1 96.12 294 ALA B CA 1
ATOM 4481 C C . ALA B 1 294 ? -4.277 24.609 -4.816 1 96.12 294 ALA B C 1
ATOM 4483 O O . ALA B 1 294 ? -3.342 24.719 -4.02 1 96.12 294 ALA B O 1
ATOM 4484 N N . PR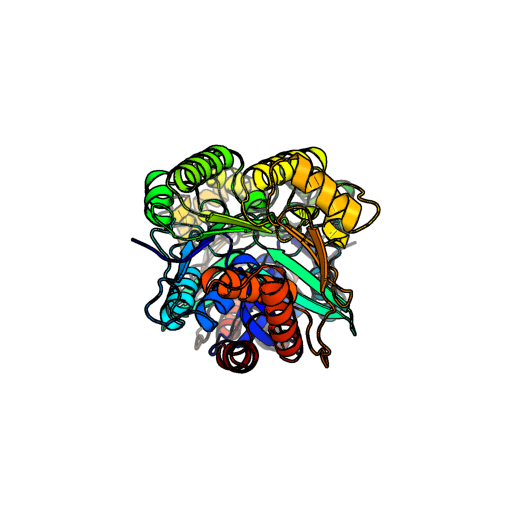O B 1 295 ? -4.324 25.156 -6.09 1 96.5 295 PRO B N 1
ATOM 4485 C CA . PRO B 1 295 ? -3.213 26.062 -6.395 1 96.5 295 PRO B CA 1
ATOM 4486 C C . PRO B 1 295 ? -3 27.125 -5.324 1 96.5 295 PRO B C 1
ATOM 4488 O O . PRO B 1 295 ? -3.967 27.719 -4.836 1 96.5 295 PRO B O 1
ATOM 4491 N N . MET B 1 296 ? -1.708 27.344 -4.953 1 97.62 296 MET B N 1
ATOM 4492 C CA . MET B 1 296 ? -1.389 28.266 -3.871 1 97.62 296 MET B CA 1
ATOM 4493 C C . MET B 1 296 ? -1.931 29.656 -4.172 1 97.62 296 MET B C 1
ATOM 4495 O O . MET B 1 296 ? -2.324 30.391 -3.258 1 97.62 296 MET B O 1
ATOM 4499 N N . GLU B 1 297 ? -2.012 29.953 -5.461 1 96.69 297 GLU B N 1
ATOM 4500 C CA . GLU B 1 297 ? -2.518 31.25 -5.883 1 96.69 297 GLU B CA 1
ATOM 4501 C C . GLU B 1 297 ? -3.971 31.438 -5.461 1 96.69 297 GLU B C 1
ATOM 4503 O O . GLU B 1 297 ? -4.391 32.562 -5.152 1 96.69 297 GLU B O 1
ATOM 4508 N N . THR B 1 298 ? -4.715 30.391 -5.414 1 95.69 298 THR B N 1
ATOM 4509 C CA . THR B 1 298 ? -6.109 30.438 -4.988 1 95.69 298 THR B CA 1
ATOM 4510 C C . THR B 1 298 ? -6.211 30.875 -3.527 1 95.69 298 THR B C 1
ATOM 4512 O O . THR B 1 298 ? -7.016 31.734 -3.186 1 95.69 298 THR B O 1
ATOM 4515 N N . ALA B 1 299 ? -5.387 30.281 -2.666 1 97 299 ALA B N 1
ATOM 4516 C CA . ALA B 1 299 ? -5.371 30.641 -1.25 1 97 299 ALA B CA 1
ATOM 4517 C C . ALA B 1 299 ? -4.883 32.062 -1.048 1 97 299 ALA B C 1
ATOM 4519 O O . ALA B 1 299 ? -5.445 32.812 -0.244 1 97 299 ALA B O 1
ATOM 4520 N N . ARG B 1 300 ? -3.881 32.531 -1.817 1 97.12 300 ARG B N 1
ATOM 4521 C CA . ARG B 1 300 ? -3.301 33.844 -1.693 1 97.12 300 ARG B CA 1
ATOM 4522 C C . ARG B 1 300 ? -4.324 34.938 -2.043 1 97.12 300 ARG B C 1
ATOM 4524 O O . ARG B 1 300 ? -4.445 35.938 -1.333 1 97.12 300 ARG B O 1
ATOM 4531 N N . ALA B 1 301 ? -5.004 34.656 -3.109 1 95.31 301 ALA B N 1
ATOM 4532 C CA . ALA B 1 301 ? -5.984 35.656 -3.582 1 95.31 301 ALA B CA 1
ATOM 4533 C C . ALA B 1 301 ? -7.109 35.844 -2.564 1 95.31 301 ALA B C 1
ATOM 4535 O O . ALA B 1 301 ? -7.605 36.938 -2.377 1 95.31 301 ALA B O 1
ATOM 4536 N N . THR B 1 302 ? -7.453 34.844 -1.908 1 93.75 302 THR B N 1
ATOM 4537 C CA . THR B 1 302 ? -8.547 34.844 -0.948 1 93.75 302 THR B CA 1
ATOM 4538 C C . THR B 1 302 ? -8.102 35.438 0.379 1 93.75 302 THR B C 1
ATOM 4540 O O . THR B 1 302 ? -8.844 36.219 1.005 1 93.75 302 THR B O 1
ATOM 4543 N N . PHE B 1 303 ? -6.902 35.156 0.773 1 94.12 303 PHE B N 1
ATOM 4544 C CA . PHE B 1 303 ? -6.34 35.562 2.059 1 94.12 303 PHE B CA 1
ATOM 4545 C C . PHE B 1 303 ? -6.051 37.062 2.08 1 94.12 303 PHE B C 1
ATOM 4547 O O . PHE B 1 303 ? -6.18 37.688 3.123 1 94.12 303 PHE B O 1
ATOM 4554 N N . ALA B 1 304 ? -5.66 37.688 0.924 1 87.62 304 ALA B N 1
ATOM 4555 C CA . ALA B 1 304 ? -5.312 39.094 0.802 1 87.62 304 ALA B CA 1
ATOM 4556 C C . ALA B 1 304 ? -6.562 39.969 0.813 1 87.62 304 ALA B C 1
ATOM 4558 O O . ALA B 1 304 ? -6.492 41.156 1.144 1 87.62 304 ALA B O 1
ATOM 4559 N N . GLY B 1 305 ? -7.68 39.469 0.419 1 77.88 305 GLY B N 1
ATOM 4560 C CA . GLY B 1 305 ? -8.891 40.25 0.371 1 77.88 305 GLY B CA 1
ATOM 4561 C C . GLY B 1 305 ? -9.625 40.312 1.697 1 77.88 305 GLY B C 1
ATOM 4562 O O . GLY B 1 305 ? -9.312 39.531 2.615 1 77.88 305 GLY B O 1
#

Sequence (610 aa):
MGGFASIGECMIELSGNEGDQWRMGFAGDTLNTAWYMRALTDKSYPVEYVTAFGEDSFSQKQRVFLTSNGIGIAHSPVIGGLHPGLYAITLDGAERSFTYWRSNAAARRLACDRDALEKSLAGRDMIYFSGITLAIILPEHRATFFDILHQCRAAGSRIAFDPNFRQQLWPDRKAAREIISNAMGIADIALPTFPDEQALFGDRDAAACAKRIAALGGGEIVVKDGTEPALVAAGGECTLVPSAAAQAIDTTGAGDSFNGAYLAARLNGLAPVEAARKAHLVAARVVEIRGALAPMETARATFAGMGGFASIGECMIELSGNEGDQWRMGFAGDTLNTAWYMRALTDKSYPVEYVTAFGEDSFSQKQRVFLTSNGIGIAHSPVIGGLHPGLYAITLDGAERSFTYWRSNAAARRLACDRDALEKSLAGRDMIYFSGITLAIILPEHRATFFDILHQCRAAGSRIAFDPNFRQQLWPDRKAAREIISNAMGIADIALPTFPDEQALFGDRDAAACAKRIAALGGGEIVVKDGTEPALVAAGGECTLVPSAAAQAIDTTGAGDSFNGAYLAARLNGLAPVEAARKAHLVAARVVEIRGALAPMETARATFAG

Solvent-accessible surface area (backbone atoms only — not comparable to full-atom values): 30248 Å² total; per-residue (Å²): 114,63,29,40,34,24,32,28,48,65,23,39,32,36,33,74,66,57,85,48,36,31,36,55,49,75,43,33,65,39,46,34,18,43,51,33,31,47,38,60,42,59,89,84,54,49,33,26,40,40,24,28,31,16,73,42,71,67,25,48,50,49,53,49,53,34,50,75,66,64,29,42,50,67,48,41,50,70,40,82,93,25,36,60,21,35,35,37,51,46,74,59,85,91,45,76,46,80,47,79,43,48,92,68,20,22,33,32,49,34,42,69,45,62,68,37,44,45,67,48,48,54,58,24,52,32,40,35,40,36,33,53,35,60,46,51,35,40,77,91,28,46,64,56,46,52,52,48,52,51,53,30,41,74,72,64,24,41,31,35,34,28,45,65,69,53,73,88,58,39,98,42,69,68,59,47,51,53,54,48,47,54,51,45,37,64,16,48,33,38,50,39,42,39,71,45,46,28,73,73,72,60,42,86,45,61,69,52,42,50,51,57,45,38,73,50,56,30,53,32,34,38,32,33,45,84,80,41,49,26,41,35,36,43,88,92,40,76,45,76,42,68,48,46,84,57,73,69,70,22,68,50,38,30,68,24,31,22,51,10,36,25,53,36,30,44,74,73,66,42,53,71,67,58,10,48,48,45,5,28,44,26,16,23,56,38,11,49,31,79,49,52,75,50,62,46,65,59,44,36,60,47,57,75,98,115,63,29,38,33,24,31,29,47,65,24,40,32,37,34,73,68,57,84,47,37,29,37,53,49,74,43,32,66,38,46,34,19,43,50,34,31,48,37,61,42,58,89,85,55,50,32,27,40,40,24,29,31,15,73,43,70,69,26,49,50,49,53,49,54,34,50,77,67,64,28,41,50,66,48,40,50,70,42,80,94,24,35,58,22,34,36,36,50,46,73,60,86,91,46,76,46,79,47,77,44,48,94,68,19,21,32,32,50,35,41,69,46,62,68,38,42,42,66,48,49,54,58,24,51,31,40,35,38,33,33,54,35,62,45,50,35,39,76,90,26,46,63,58,46,52,53,48,50,52,51,29,41,74,72,63,24,41,31,34,36,28,45,63,69,53,75,89,57,41,99,41,68,69,59,46,51,52,55,47,48,53,52,44,37,65,15,46,33,38,49,38,42,37,72,44,45,27,72,75,72,59,42,87,46,60,68,52,41,50,51,56,45,39,72,49,56,30,53,32,35,36,34,34,45,82,80,42,49,26,40,34,35,43,90,92,39,76,45,77,42,68,48,47,86,54,72,69,70,22,67,50,41,30,69,25,32,22,51,10,35,25,52,36,30,45,74,70,66,42,56,72,69,59,11,48,48,45,5,28,46,28,17,23,56,37,11,49,31,78,48,53,77,48,62,46,65,60,44,36,60,48,57,76,99

Secondary structure (DSSP, 8-state):
---EEEES--EEEEEEEETTEEEEEEE-HHHHHHHHHHHHS-TTS-EEEE--B-SSHHHHHHHHHHHHTT-B-TT--B-TT-B--EEEEEEETTEEEEEEE-TTBGGGGTTS-HHHHHHHHTT-SEEEEEHHHHHHS-HHHHHHHHHHHHHHHHTTPEEEEE----GGGSS-HHHHHHHHHHHHHH-SEE--BHHHHHHHH--SSHHHHHHHHHHTT-SEEEEEETTEEEEEEETTEEEEEPPPP---S--TTHHHHHHHHHHHHHHTT--HHHHHHHHHHHHHHHTTSSSS---HHHHHHHHH-/---EEEES--EEEEEEEETTEEEEEEE-HHHHHHHHHHHHS-TTS-EEEE--B-SSHHHHHHHHHHHHTT-B-TT--B-TT-B--EEEEEEETTEEEEEEE-TTBGGGGTTS-HHHHHHHHTT-SEEEEEHHHHHHS-HHHHHHHHHHHHHHHHTTPEEEEE----GGGSS-HHHHHHHHHHHHHH-SEE--BHHHHHHHH--SSHHHHHHHHHHTT-SEEEEEETTEEEEEEETTEEEEEPPPP---S--TTHHHHHHHHHHHHHHTT--HHHHHHHHHHHHHHHTTSSSS---HHHHHHHHH-